Protein AF-A0A232F3A6-F1 (afdb_monomer)

Solvent-accessible surface area (backbone atoms only — not comparable to full-atom values): 22177 Å² total; per-residue (Å²): 132,55,74,47,57,54,52,50,54,43,48,76,71,68,50,68,78,70,52,96,60,70,58,71,58,58,74,66,44,90,71,91,77,82,94,50,97,62,51,67,62,42,48,53,55,38,51,56,50,44,48,75,73,66,41,70,63,74,51,68,70,40,98,50,91,89,53,63,39,36,52,60,56,49,38,66,71,64,56,79,49,89,56,54,54,55,54,53,51,54,50,37,53,55,48,24,70,73,66,77,45,82,72,70,53,80,87,37,70,70,51,49,43,74,79,37,96,65,70,74,61,76,81,55,70,89,70,69,74,70,68,82,73,76,80,63,98,69,80,79,73,84,76,82,82,79,55,79,73,38,44,84,72,62,22,55,75,62,75,88,74,85,78,54,58,76,40,50,31,63,87,56,61,84,47,73,71,56,75,77,50,55,69,71,62,47,52,60,48,10,37,66,71,48,58,72,64,48,52,50,52,29,45,29,48,51,39,23,65,76,53,41,89,49,95,84,51,74,78,50,72,58,24,48,44,27,35,51,49,44,51,45,54,53,48,45,56,49,39,73,74,43,76,81,49,60,68,62,53,51,53,47,47,52,51,54,52,51,44,53,54,49,53,54,49,36,47,73,77,40,50,70,61,38,53,53,48,29,64,72,56,37,43,50,89,77,78,83,72,95,67,93,79,79,91,43,70,68,61,49,43,52,52,53,50,49,52,52,51,50,54,53,50,49,53,51,51,52,52,51,48,54,52,50,58,61,48,45,40,60,49,27,48,53,48,26,55,51,48,52,51,51,33,52,50,30,50,73,72,72,43,84,61,86,60,56,71,66,61,37,50,52,29,45,52,53,28,54,65,70,73,116

InterPro domains:
  IPR000589 Small ribosomal subunit protein uS15 [PF00312] (209-283)
  IPR000589 Small ribosomal subunit protein uS15 [SM01387] (204-284)
  IPR009068 uS15/NS1, RNA-binding domain superfamily [SSF47060] (199-284)
  IPR036770 Ankyrin repeat-containing domain superfamily [G3DSA:1.25.40.20] (4-116)
  IPR052137 Universal small ribosomal subunit uS15 [PTHR46685] (118-359)

Nearest PDB structures (foldseek):
  8any-assembly1_AL  TM=9.590E-01  e=7.770E-08  Homo sapiens
  8csr-assembly1_L  TM=9.500E-01  e=1.757E-07  Homo sapiens
  6zsd-assembly1_AL  TM=9.502E-01  e=2.204E-07  Homo sapiens
  6zsc-assembly1_AL  TM=9.504E-01  e=2.525E-07  Homo sapiens
  3j9m-assembly1_AL  TM=9.552E-01  e=5.215E-07  Homo sapiens

Secondary structure (DSSP, 8-state):
--HHHHHHHHHHTT--TT-SSTHHHHHHSPPS----TTHHHHHHHHHHHHHHTT--TT-B--SSGGG--BHHHHHHHH-SSTTHHHHHHHHHHHHHHHHSS-SS-TTSHHHHHHT-TTSGGGTSTT----------S-PPPPPP---TTSHHHHTB--------TTSBPTTTTT-GGGGTS-HHHHHHTBGGGS-HHHHHHHHHHHHHHTT-SSTT--SSHHHHHHHHHHHHHHHHHHHHH-TT-HHHHHHHHHHHHHHHHHHHHHHHH-HHHHHHHHHHTTB--PPPPSS-----HHHHHHHHHHHHHHHHHHHHHHHHHHHHHHHHHHHHHHHHHHHHHHHHHHHHTTPPPSS-HHHHHHHHHHHHHTT-

Foldseek 3Di:
DQPLVVLVVCVVVPNDLAPPDCVLVVLLDDDPDDDDPCNLVSSLVSLLVSLVVPHQQQDFDDPDPVRGDTNLRSNVPVCPRVCSNVSVVVSQVVVCVVPVDRSDDCRDVVVVVVVDPPPVVPVCPVPPPPDPPPPDPDDDDDDDDDDCLDCVNLQAPDDDLVADQLQFFPVCNVPPVLVVDDPVSSNCRGNNVDDPVRVLVSQLVSLLVLQPPDPPPCDDLLSVLSNLSSVSVVLSVVCVVVVPPVVSVVVSSVSSVVSLVSLVVCCVVPVVSSVSSCVSSVGDRDHDDPDDDDDDPVVSVVVVVVVVVVVVVVVVVVVVVVVVLVCLLVVLVVVLVVLVVQQVVCVVVVHDGPRDPVNSVVSVVSSVVSVD

Structure (mmCIF, N/CA/C/O backbone):
data_AF-A0A232F3A6-F1
#
_entry.id   AF-A0A232F3A6-F1
#
loop_
_atom_site.group_PDB
_atom_site.id
_atom_site.type_symbol
_atom_site.label_atom_id
_atom_site.label_alt_id
_atom_site.label_comp_id
_atom_site.label_asym_id
_atom_site.label_entity_id
_atom_site.label_seq_id
_atom_site.pdbx_PDB_ins_code
_atom_site.Cartn_x
_atom_site.Cartn_y
_atom_site.Cartn_z
_atom_site.occupancy
_atom_site.B_iso_or_equiv
_atom_site.auth_seq_id
_atom_site.auth_comp_id
_atom_site.auth_asym_id
_atom_site.auth_atom_id
_atom_site.pdbx_PDB_model_num
ATOM 1 N N . MET A 1 1 ? 42.240 21.863 73.524 1.00 57.81 1 MET A N 1
ATOM 2 C CA . MET A 1 1 ? 40.795 22.172 73.599 1.00 57.81 1 MET A CA 1
ATOM 3 C C . MET A 1 1 ? 40.071 21.434 72.484 1.00 57.81 1 MET A C 1
ATOM 5 O O . MET A 1 1 ? 40.624 21.361 71.390 1.00 57.81 1 MET A O 1
ATOM 9 N N . SER A 1 2 ? 38.915 20.825 72.770 1.00 72.88 2 SER A N 1
ATOM 10 C CA . SER A 1 2 ? 38.113 20.120 71.756 1.00 72.88 2 SER A CA 1
ATOM 11 C C . SER A 1 2 ? 37.571 21.104 70.719 1.00 72.88 2 SER A C 1
ATOM 13 O O . SER A 1 2 ? 37.378 22.287 71.021 1.00 72.88 2 SER A O 1
ATOM 15 N N . LEU A 1 3 ? 37.312 20.626 69.498 1.00 72.12 3 LEU A N 1
ATOM 16 C CA . LEU A 1 3 ? 36.783 21.465 68.414 1.00 72.12 3 LEU A CA 1
ATOM 17 C C . LEU A 1 3 ? 35.476 22.149 68.852 1.00 72.12 3 LEU A C 1
ATOM 19 O O . LEU A 1 3 ? 35.278 23.343 68.640 1.00 72.12 3 LEU A O 1
ATOM 23 N N . LEU A 1 4 ? 34.626 21.393 69.552 1.00 79.00 4 LEU A N 1
ATOM 24 C CA . LEU A 1 4 ? 33.363 21.861 70.114 1.00 79.00 4 LEU A CA 1
ATOM 25 C C . LEU A 1 4 ? 33.542 22.963 71.165 1.00 79.00 4 LEU A C 1
ATOM 27 O O . LEU A 1 4 ? 32.781 23.930 71.163 1.00 79.00 4 LEU A O 1
ATOM 31 N N . GLY A 1 5 ? 34.537 22.834 72.048 1.00 78.94 5 GLY A N 1
ATOM 32 C CA . GLY A 1 5 ? 34.827 23.837 73.076 1.00 78.94 5 GLY A CA 1
ATOM 33 C C . GLY A 1 5 ? 35.227 25.180 72.467 1.00 78.94 5 GLY A C 1
ATOM 34 O O . GLY A 1 5 ? 34.688 26.216 72.852 1.00 78.94 5 GLY A O 1
ATOM 35 N N . ASN A 1 6 ? 36.086 25.151 71.445 1.00 78.75 6 ASN A N 1
ATOM 36 C CA . ASN A 1 6 ? 36.527 26.356 70.739 1.00 78.75 6 ASN A CA 1
ATOM 37 C C . ASN A 1 6 ? 35.364 27.055 70.022 1.00 78.75 6 ASN A C 1
ATOM 39 O O . ASN A 1 6 ? 35.214 28.269 70.127 1.00 78.75 6 ASN A O 1
ATOM 43 N N . VAL A 1 7 ? 34.516 26.295 69.322 1.00 76.56 7 VAL A N 1
ATOM 44 C CA . VAL A 1 7 ? 33.362 26.857 68.601 1.00 76.56 7 VAL A CA 1
ATOM 45 C C . VAL A 1 7 ? 32.350 27.471 69.572 1.00 76.56 7 VAL A C 1
ATOM 47 O O . VAL A 1 7 ? 31.875 28.578 69.334 1.00 76.56 7 VAL A O 1
ATOM 50 N N . ARG A 1 8 ? 32.077 26.819 70.711 1.00 82.44 8 ARG A N 1
ATOM 51 C CA . ARG A 1 8 ? 31.219 27.387 71.768 1.00 82.44 8 ARG A CA 1
ATOM 52 C C . ARG A 1 8 ? 31.770 28.696 72.317 1.00 82.44 8 ARG A C 1
ATOM 54 O O . ARG A 1 8 ? 31.016 29.651 72.472 1.00 82.44 8 ARG A O 1
ATOM 61 N N . GLN A 1 9 ? 33.073 28.746 72.582 1.00 81.25 9 GLN A N 1
ATOM 62 C CA . GLN A 1 9 ? 33.717 29.948 73.095 1.00 81.25 9 GLN A CA 1
ATOM 63 C C . GLN A 1 9 ? 33.650 31.103 72.085 1.00 81.25 9 GLN A C 1
ATOM 65 O O . GLN A 1 9 ? 33.376 32.237 72.472 1.00 81.25 9 GLN A O 1
ATOM 70 N N . LEU A 1 10 ? 33.837 30.822 70.792 1.00 78.81 10 LEU A N 1
ATOM 71 C CA . LEU A 1 10 ? 33.712 31.823 69.728 1.00 78.81 10 LEU A CA 1
ATOM 72 C C . LEU A 1 10 ? 32.285 32.376 69.632 1.00 78.81 10 LEU A C 1
ATOM 74 O O . LEU A 1 10 ? 32.108 33.591 69.610 1.00 78.81 10 LEU A O 1
ATOM 78 N N . ILE A 1 11 ? 31.273 31.506 69.666 1.00 79.75 11 ILE A N 1
ATOM 79 C CA . ILE A 1 11 ? 29.864 31.927 69.634 1.00 79.75 11 ILE A CA 1
ATOM 80 C C . ILE A 1 11 ? 29.511 32.738 70.888 1.00 79.75 11 ILE A C 1
ATOM 82 O O . ILE A 1 11 ? 28.893 33.790 70.776 1.00 79.75 11 ILE A O 1
ATOM 86 N N . SER A 1 12 ? 29.978 32.329 72.076 1.00 81.81 12 SER A N 1
ATOM 87 C CA . SER A 1 12 ? 29.756 33.101 73.313 1.00 81.81 12 SER A CA 1
ATOM 88 C C . SER A 1 12 ? 30.409 34.485 73.303 1.00 81.81 12 SER A C 1
ATOM 90 O O . SER A 1 12 ? 29.976 35.373 74.029 1.00 81.81 12 SER A O 1
ATOM 92 N N . ARG A 1 13 ? 31.439 34.681 72.470 1.00 81.06 13 ARG A N 1
ATOM 93 C CA . ARG A 1 13 ? 32.108 35.971 72.258 1.00 81.06 13 ARG A CA 1
ATOM 94 C C . ARG A 1 13 ? 31.474 36.794 71.129 1.00 81.06 13 ARG A C 1
ATOM 96 O O . ARG A 1 13 ? 32.038 37.814 70.752 1.00 81.06 13 ARG A O 1
ATOM 103 N N . GLY A 1 14 ? 30.321 36.369 70.605 1.00 75.38 14 GLY A N 1
ATOM 104 C CA . GLY A 1 14 ? 29.562 37.094 69.585 1.00 75.38 14 GLY A CA 1
ATOM 105 C C . GLY A 1 14 ? 30.032 36.853 68.150 1.00 75.38 14 GLY A C 1
ATOM 106 O O . GLY A 1 14 ? 29.799 37.699 67.292 1.00 75.38 14 GLY A O 1
ATOM 107 N N . ALA A 1 15 ? 30.714 35.736 67.867 1.00 74.69 15 ALA A N 1
ATOM 108 C CA . ALA A 1 15 ? 31.085 35.401 66.495 1.00 74.69 15 ALA A CA 1
ATOM 109 C C . ALA A 1 15 ? 29.838 35.143 65.631 1.00 74.69 15 ALA A C 1
ATOM 111 O O . ALA A 1 15 ? 28.993 34.320 65.987 1.00 74.69 15 ALA A O 1
ATOM 112 N N . ASP A 1 16 ? 29.763 35.810 64.479 1.00 71.75 16 ASP A N 1
ATOM 113 C CA . ASP A 1 16 ? 28.711 35.582 63.491 1.00 71.75 16 ASP A CA 1
ATOM 114 C C . ASP A 1 16 ? 28.879 34.202 62.832 1.00 71.75 16 ASP A C 1
ATOM 116 O O . ASP A 1 16 ? 29.916 33.882 62.241 1.00 71.75 16 ASP A O 1
ATOM 120 N N . VAL A 1 17 ? 27.838 33.378 62.957 1.00 69.00 17 VAL A N 1
ATOM 121 C CA . VAL A 1 17 ? 27.773 31.998 62.457 1.00 69.00 17 VAL A CA 1
ATOM 122 C C . VAL A 1 17 ? 27.670 31.962 60.927 1.00 69.00 17 VAL A C 1
ATOM 124 O O . VAL A 1 17 ? 28.100 30.987 60.310 1.00 69.00 17 VAL A O 1
ATOM 127 N N . ASN A 1 18 ? 27.161 33.041 60.321 1.00 68.69 18 ASN A N 1
ATOM 128 C CA . ASN A 1 18 ? 26.920 33.176 58.884 1.00 68.69 18 ASN A CA 1
ATOM 129 C C . ASN A 1 18 ? 27.893 34.131 58.191 1.00 68.69 18 ASN A C 1
ATOM 131 O O . ASN A 1 18 ? 27.703 34.454 57.015 1.00 68.69 18 ASN A O 1
ATOM 135 N N . ALA A 1 19 ? 28.959 34.555 58.878 1.00 65.44 19 ALA A N 1
ATOM 136 C CA . ALA A 1 19 ? 30.032 35.299 58.240 1.00 65.44 19 ALA A CA 1
ATOM 137 C C . ALA A 1 19 ? 30.469 34.557 56.966 1.00 65.44 19 ALA A C 1
ATOM 139 O O . ALA A 1 19 ? 30.642 33.336 56.992 1.00 65.44 19 ALA A O 1
ATOM 140 N N . ASN A 1 20 ? 30.699 35.289 55.866 1.00 56.34 20 ASN A N 1
ATOM 141 C CA . ASN A 1 20 ? 31.054 34.776 54.523 1.00 56.34 20 ASN A CA 1
ATOM 142 C C . ASN A 1 20 ? 32.409 34.015 54.469 1.00 56.34 20 ASN A C 1
ATOM 144 O O . ASN A 1 20 ? 33.041 33.806 53.432 1.00 56.34 20 ASN A O 1
ATOM 148 N N . CYS A 1 21 ? 32.904 33.629 55.636 1.00 48.66 21 CYS A N 1
ATOM 149 C CA . CYS A 1 21 ? 34.056 32.810 55.867 1.00 48.66 21 CYS A CA 1
ATOM 150 C C . CYS A 1 21 ? 33.749 31.359 55.497 1.00 48.66 21 CYS A C 1
ATOM 152 O O . CYS A 1 21 ? 32.719 30.776 55.814 1.00 48.66 21 CYS A O 1
ATOM 154 N N . LYS A 1 22 ? 34.730 30.732 54.860 1.00 54.50 22 LYS A N 1
ATOM 155 C CA . LYS A 1 22 ? 34.728 29.355 54.348 1.00 54.50 22 LYS A CA 1
ATOM 156 C C . LYS A 1 22 ? 34.649 28.277 55.461 1.00 54.50 22 LYS A C 1
ATOM 158 O O . LYS A 1 22 ? 35.133 27.166 55.261 1.00 54.50 22 LYS A O 1
ATOM 163 N N . CYS A 1 23 ? 34.136 28.590 56.654 1.00 54.59 23 CYS A N 1
ATOM 164 C CA . CYS A 1 23 ? 34.235 27.786 57.876 1.00 54.59 23 CYS A CA 1
ATOM 165 C C . CYS A 1 23 ? 33.295 26.570 57.888 1.00 54.59 23 CYS A C 1
ATOM 167 O O . CYS A 1 23 ? 33.785 25.464 58.110 1.00 54.59 23 CYS A O 1
ATOM 169 N N . ILE A 1 24 ? 32.004 26.720 57.559 1.00 58.97 24 ILE A N 1
ATOM 170 C CA . ILE A 1 24 ? 31.078 25.570 57.440 1.00 58.97 24 ILE A CA 1
ATOM 171 C C . ILE A 1 24 ? 31.535 24.639 56.310 1.00 58.97 24 ILE A C 1
ATOM 173 O O . ILE A 1 24 ? 31.597 23.422 56.481 1.00 58.97 24 ILE A O 1
ATOM 177 N N . ARG A 1 25 ? 32.001 25.215 55.193 1.00 61.09 25 ARG A N 1
ATOM 178 C CA . ARG A 1 25 ? 32.623 24.461 54.096 1.00 61.09 25 ARG A CA 1
ATOM 179 C C . ARG A 1 25 ? 33.800 23.608 54.585 1.00 61.09 25 ARG A C 1
ATOM 181 O O . ARG A 1 25 ? 33.868 22.435 54.249 1.00 61.09 25 ARG A O 1
ATOM 188 N N . LYS A 1 26 ? 34.714 24.150 55.400 1.00 61.88 26 LYS A N 1
ATOM 189 C CA . LYS A 1 26 ? 35.861 23.390 55.943 1.00 61.88 26 LYS A CA 1
ATOM 190 C C . LYS A 1 26 ? 35.456 22.240 56.877 1.00 61.88 26 LYS A C 1
ATOM 192 O O . LYS A 1 26 ? 36.218 21.285 57.000 1.00 61.88 26 LYS A O 1
ATOM 197 N N . LEU A 1 27 ? 34.291 22.319 57.525 1.00 61.16 27 LEU A N 1
ATOM 198 C CA . LEU A 1 27 ? 33.766 21.245 58.380 1.00 61.16 27 LEU A CA 1
ATOM 199 C C . LEU A 1 27 ? 33.175 20.083 57.567 1.00 61.16 27 LEU A C 1
ATOM 201 O O . LEU A 1 27 ? 33.233 18.942 58.026 1.00 61.16 27 LEU A O 1
ATOM 205 N N . VAL A 1 28 ? 32.659 20.369 56.366 1.00 57.84 28 VAL A N 1
ATOM 206 C CA . VAL A 1 28 ? 32.078 19.379 55.439 1.00 57.84 28 VAL A CA 1
ATOM 207 C C . VAL A 1 28 ? 33.120 18.824 54.456 1.00 57.84 28 VAL A C 1
ATOM 209 O O . VAL A 1 28 ? 33.010 17.679 54.036 1.00 57.84 28 VAL A O 1
ATOM 212 N N . MET A 1 29 ? 34.166 19.584 54.117 1.00 55.59 29 MET A N 1
ATOM 213 C CA . MET A 1 29 ? 35.253 19.118 53.245 1.00 55.59 29 MET A CA 1
ATOM 214 C C . MET A 1 29 ? 36.228 18.179 53.988 1.00 55.59 29 MET A C 1
ATOM 216 O O . MET A 1 29 ? 36.497 18.382 55.183 1.00 55.59 29 MET A O 1
ATOM 220 N N . PRO A 1 30 ? 36.819 17.189 53.291 1.00 51.75 30 PRO A N 1
ATOM 221 C CA . PRO A 1 30 ? 37.905 16.392 53.849 1.00 51.75 30 PRO A CA 1
ATOM 222 C C . PRO A 1 30 ? 39.132 17.292 54.061 1.00 51.75 30 PRO A C 1
ATOM 224 O O . PRO A 1 30 ? 39.609 17.936 53.129 1.00 51.75 30 PRO A O 1
ATOM 227 N N . PHE A 1 31 ? 39.632 17.367 55.295 1.00 50.53 31 PHE A N 1
ATOM 228 C CA . PHE A 1 31 ? 40.965 17.913 55.561 1.00 50.53 31 PHE A CA 1
ATOM 229 C C . PHE A 1 31 ? 41.964 16.759 55.529 1.00 50.53 31 PHE A C 1
ATOM 231 O O . PHE A 1 31 ? 41.654 15.674 56.019 1.00 50.53 31 PHE A O 1
ATOM 238 N N . SER A 1 32 ? 43.156 16.986 54.979 1.00 45.09 32 SER A N 1
ATOM 239 C CA . SER A 1 32 ? 44.253 16.023 55.067 1.00 45.09 32 SER A CA 1
ATOM 240 C C . SER A 1 32 ? 44.630 15.801 56.537 1.00 45.09 32 SER A C 1
ATOM 242 O O . SER A 1 32 ? 45.185 16.694 57.172 1.00 45.09 32 SER A O 1
ATOM 244 N N . ALA A 1 33 ? 44.249 14.625 57.035 1.00 46.19 33 ALA A N 1
ATOM 245 C CA . ALA A 1 33 ? 44.780 13.853 58.157 1.00 46.19 33 ALA A CA 1
ATOM 246 C C . ALA A 1 33 ? 45.283 14.601 59.409 1.00 46.19 33 ALA A C 1
ATOM 248 O O . ALA A 1 33 ? 46.394 15.117 59.424 1.00 46.19 33 ALA A O 1
ATOM 249 N N . ILE A 1 34 ? 44.522 14.483 60.506 1.00 45.62 34 ILE A N 1
ATOM 250 C CA . ILE A 1 34 ? 45.034 13.967 61.791 1.00 45.62 34 ILE A CA 1
ATOM 251 C C . ILE A 1 34 ? 43.902 13.108 62.370 1.00 45.62 34 ILE A C 1
ATOM 253 O O . ILE A 1 34 ? 42.925 13.649 62.894 1.00 45.62 34 ILE A O 1
ATOM 257 N N . ASP A 1 35 ? 43.998 11.787 62.223 1.00 51.44 35 ASP A N 1
ATOM 258 C CA . ASP A 1 35 ? 43.034 10.844 62.793 1.00 51.44 35 ASP A CA 1
ATOM 259 C C . ASP A 1 35 ? 43.088 10.924 64.323 1.00 51.44 35 ASP A C 1
ATOM 261 O O . ASP A 1 35 ? 44.045 10.501 64.969 1.00 51.44 35 ASP A O 1
ATOM 265 N N . ARG A 1 36 ? 42.058 11.537 64.910 1.00 57.81 36 ARG A N 1
ATOM 266 C CA . ARG A 1 36 ? 41.698 11.349 66.317 1.00 57.81 36 ARG A CA 1
ATOM 267 C C . ARG A 1 36 ? 40.422 10.522 66.344 1.00 57.81 36 ARG A C 1
ATOM 269 O O . ARG A 1 36 ? 39.458 10.894 65.676 1.00 57.81 36 ARG A O 1
ATOM 276 N N . ASP A 1 37 ? 40.378 9.482 67.169 1.00 56.91 37 ASP A N 1
ATOM 277 C CA . ASP A 1 37 ? 39.270 8.512 67.188 1.00 56.91 37 ASP A CA 1
ATOM 278 C C . ASP A 1 37 ? 37.888 9.142 67.472 1.00 56.91 37 ASP A C 1
ATOM 280 O O . ASP A 1 37 ? 36.873 8.665 66.978 1.00 56.91 37 ASP A O 1
ATOM 284 N N . ASN A 1 38 ? 37.837 10.298 68.151 1.00 63.56 38 ASN A N 1
ATOM 285 C CA . ASN A 1 38 ? 36.595 11.034 68.459 1.00 63.56 38 ASN A CA 1
ATOM 286 C C . ASN A 1 38 ? 36.271 12.199 67.499 1.00 63.56 38 ASN A C 1
ATOM 288 O O . ASN A 1 38 ? 35.364 12.998 67.750 1.00 63.56 38 ASN A O 1
ATOM 292 N N . TYR A 1 39 ? 37.016 12.352 66.403 1.00 68.69 39 TYR A N 1
ATOM 293 C CA . TYR A 1 39 ? 36.931 13.537 65.542 1.00 68.69 39 TYR A CA 1
ATOM 294 C C . TYR A 1 39 ? 35.617 13.634 64.751 1.00 68.69 39 TYR A C 1
ATOM 296 O O . TYR A 1 39 ? 35.083 14.732 64.565 1.00 68.69 39 TYR A O 1
ATOM 304 N N . LYS A 1 40 ? 35.068 12.492 64.316 1.00 67.75 40 LYS A N 1
ATOM 305 C CA . LYS A 1 40 ? 33.789 12.424 63.585 1.00 67.75 40 LYS A CA 1
ATOM 306 C C . LYS A 1 40 ? 32.627 12.895 64.465 1.00 67.75 40 LYS A C 1
ATOM 308 O O . LYS A 1 40 ? 31.875 13.785 64.068 1.00 67.75 40 LYS A O 1
ATOM 313 N N . ASP A 1 41 ? 32.557 12.389 65.692 1.00 72.81 41 ASP A N 1
ATOM 314 C CA . ASP A 1 41 ? 31.508 12.736 66.654 1.00 72.81 41 ASP A CA 1
ATOM 315 C C . ASP A 1 41 ? 31.592 14.193 67.112 1.00 72.81 41 ASP A C 1
ATOM 317 O O . ASP A 1 41 ? 30.568 14.863 67.269 1.00 72.81 41 ASP A O 1
ATOM 321 N N . GLU A 1 42 ? 32.805 14.726 67.299 1.00 73.50 42 GLU A N 1
ATOM 322 C CA . GLU A 1 42 ? 32.992 16.148 67.598 1.00 73.50 42 GLU A CA 1
ATOM 323 C C . GLU A 1 42 ? 32.505 17.042 66.451 1.00 73.50 42 GLU A C 1
ATOM 325 O O . GLU A 1 42 ? 31.845 18.049 66.712 1.00 73.50 42 GLU A O 1
ATOM 330 N N . ARG A 1 43 ? 32.756 16.672 65.186 1.00 74.94 43 ARG A N 1
ATOM 331 C CA . ARG A 1 43 ? 32.250 17.418 64.023 1.00 74.94 43 ARG A CA 1
ATOM 332 C C . ARG A 1 43 ? 30.730 17.364 63.916 1.00 74.94 43 ARG A C 1
ATOM 334 O O . ARG A 1 43 ? 30.131 18.406 63.671 1.00 74.94 43 ARG A O 1
ATOM 341 N N . ILE A 1 44 ? 30.104 16.210 64.160 1.00 76.31 44 ILE A N 1
ATOM 342 C CA . ILE A 1 44 ? 28.635 16.078 64.190 1.00 76.31 44 ILE A CA 1
ATOM 343 C C . ILE A 1 44 ? 28.039 16.971 65.287 1.00 76.31 44 ILE A C 1
ATOM 345 O O . ILE A 1 44 ? 27.076 17.702 65.047 1.00 76.31 44 ILE A O 1
ATOM 349 N N . LYS A 1 45 ? 28.642 16.981 66.484 1.00 80.31 45 LYS A N 1
ATOM 350 C CA . LYS A 1 45 ? 28.219 17.852 67.595 1.00 80.31 45 LYS A CA 1
ATOM 351 C C . LYS A 1 45 ? 28.391 19.336 67.264 1.00 80.31 45 LYS A C 1
ATOM 353 O O . LYS A 1 45 ? 27.521 20.132 67.611 1.00 80.31 45 LYS A O 1
ATOM 358 N N . VAL A 1 46 ? 29.479 19.712 66.589 1.00 76.25 46 VAL A N 1
ATOM 359 C CA . VAL A 1 46 ? 29.711 21.087 66.117 1.00 76.25 46 VAL A CA 1
ATOM 360 C C . VAL A 1 46 ? 28.701 21.480 65.040 1.00 76.25 46 VAL A C 1
ATOM 362 O O . VAL A 1 46 ? 28.121 22.554 65.141 1.00 76.25 46 VAL A O 1
ATOM 365 N N . LEU A 1 47 ? 28.430 20.610 64.063 1.00 76.56 47 LEU A N 1
ATOM 366 C CA . LEU A 1 47 ? 27.418 20.818 63.021 1.00 76.56 47 LEU A CA 1
ATOM 367 C C . LEU A 1 47 ? 26.031 21.051 63.627 1.00 76.56 47 LEU A C 1
ATOM 369 O O . LEU A 1 47 ? 25.402 22.060 63.326 1.00 76.56 47 LEU A O 1
ATOM 373 N N . ARG A 1 48 ? 25.592 20.187 64.553 1.00 80.88 48 ARG A N 1
ATOM 374 C CA . ARG A 1 48 ? 24.320 20.363 65.276 1.00 80.88 48 ARG A CA 1
ATOM 375 C C . ARG A 1 48 ? 24.266 21.685 66.040 1.00 80.88 48 ARG A C 1
ATOM 377 O O . ARG A 1 48 ? 23.218 22.321 66.091 1.00 80.88 48 ARG A O 1
ATOM 384 N N . LEU A 1 49 ? 25.379 22.097 66.645 1.00 81.19 49 LEU A N 1
ATOM 385 C CA . LEU A 1 49 ? 25.453 23.348 67.394 1.00 81.19 49 LEU A CA 1
ATOM 386 C C . LEU A 1 49 ? 25.359 24.572 66.474 1.00 81.19 49 LEU A C 1
ATOM 388 O O . LEU A 1 49 ? 24.592 25.479 66.770 1.00 81.19 49 LEU A O 1
ATOM 392 N N . LEU A 1 50 ? 26.083 24.577 65.353 1.00 77.00 50 LEU A N 1
ATOM 393 C CA . LEU A 1 50 ? 26.035 25.660 64.366 1.00 77.00 50 LEU A CA 1
ATOM 394 C C . LEU A 1 50 ? 24.639 25.794 63.748 1.00 77.00 50 LEU A C 1
ATOM 396 O O . LEU A 1 50 ? 24.118 26.901 63.660 1.00 77.00 50 LEU A O 1
ATOM 400 N N . LEU A 1 51 ? 24.011 24.669 63.399 1.00 77.56 51 LEU A N 1
ATOM 401 C CA . LEU A 1 51 ? 22.639 24.631 62.891 1.00 77.56 51 LEU A CA 1
ATOM 402 C C . LEU A 1 51 ? 21.639 25.195 63.911 1.00 77.56 51 LEU A C 1
ATOM 404 O O . LEU A 1 51 ? 20.880 26.103 63.590 1.00 77.56 51 LEU A O 1
ATOM 408 N N . ARG A 1 52 ? 21.715 24.776 65.183 1.00 78.25 52 ARG A N 1
ATOM 409 C CA . ARG A 1 52 ? 20.887 25.350 66.265 1.00 78.25 52 ARG A CA 1
ATOM 410 C C . ARG A 1 52 ? 21.076 26.856 66.449 1.00 78.25 52 ARG A C 1
ATOM 412 O O . ARG A 1 52 ? 20.133 27.528 66.853 1.00 78.25 52 ARG A O 1
ATOM 419 N N . CYS A 1 53 ? 22.270 27.374 66.179 1.00 74.88 53 CYS A N 1
ATOM 420 C CA . CYS A 1 53 ? 22.567 28.803 66.240 1.00 74.88 53 CYS A CA 1
ATOM 421 C C . CYS A 1 53 ? 22.156 29.574 64.968 1.00 74.88 53 CYS A C 1
ATOM 423 O O . CYS A 1 53 ? 22.415 30.771 64.901 1.00 74.88 53 CYS A O 1
ATOM 425 N N . GLY A 1 54 ? 21.505 28.929 63.991 1.00 72.44 54 GLY A N 1
ATOM 426 C CA . GLY A 1 54 ? 20.956 29.585 62.799 1.00 72.44 54 GLY A CA 1
ATOM 427 C C . GLY A 1 54 ? 21.908 29.646 61.603 1.00 72.44 54 GLY A C 1
ATOM 428 O O . GLY A 1 54 ? 21.844 30.596 60.824 1.00 72.44 54 GLY A O 1
ATOM 429 N N . ALA A 1 55 ? 22.807 28.668 61.461 1.00 72.88 55 ALA A N 1
ATOM 430 C CA . ALA A 1 55 ? 23.672 28.562 60.289 1.00 72.88 55 ALA A CA 1
ATOM 431 C C . ALA A 1 55 ? 22.867 28.354 58.989 1.00 72.88 55 ALA A C 1
ATOM 433 O O . ALA A 1 55 ? 22.041 27.443 58.911 1.00 72.88 55 ALA A O 1
ATOM 434 N N . ASP A 1 56 ? 23.146 29.151 57.956 1.00 71.69 56 ASP A N 1
ATOM 435 C CA . ASP A 1 56 ? 22.466 29.067 56.661 1.00 71.69 56 ASP A CA 1
ATOM 436 C C . ASP A 1 56 ? 22.973 27.876 55.826 1.00 71.69 56 ASP A C 1
ATOM 438 O O . ASP A 1 56 ? 24.133 27.811 55.404 1.00 71.69 56 ASP A O 1
ATOM 442 N N . VAL A 1 57 ? 22.074 26.919 55.579 1.00 70.44 57 VAL A N 1
ATOM 443 C CA . VAL A 1 57 ? 22.337 25.680 54.826 1.00 70.44 57 VAL A CA 1
ATOM 444 C C . VAL A 1 57 ? 22.307 25.917 53.306 1.00 70.44 57 VAL A C 1
ATOM 446 O O . VAL A 1 57 ? 22.846 25.109 52.544 1.00 70.44 57 VAL A O 1
ATOM 449 N N . ASN A 1 58 ? 21.732 27.040 52.857 1.00 71.38 58 ASN A N 1
ATOM 450 C CA . ASN A 1 58 ? 21.601 27.405 51.443 1.00 71.38 58 ASN A CA 1
ATOM 451 C C . ASN A 1 58 ? 22.814 28.175 50.902 1.00 71.38 58 ASN A C 1
ATOM 453 O O . ASN A 1 58 ? 22.883 28.461 49.703 1.00 71.38 58 ASN A O 1
ATOM 457 N N . ASN A 1 59 ? 23.791 28.485 51.757 1.00 72.00 59 ASN A N 1
ATOM 458 C CA . ASN A 1 59 ? 24.967 29.239 51.353 1.00 72.00 59 ASN A CA 1
ATOM 459 C C . ASN A 1 59 ? 25.780 28.484 50.276 1.00 72.00 59 ASN A C 1
ATOM 461 O O . ASN A 1 59 ? 26.016 27.273 50.359 1.00 72.00 59 ASN A O 1
ATOM 465 N N . ILE A 1 60 ? 26.195 29.207 49.235 1.00 66.19 60 ILE A N 1
ATOM 466 C CA . ILE A 1 60 ? 26.800 28.643 48.023 1.00 66.19 60 ILE A CA 1
ATOM 467 C C . ILE A 1 60 ? 28.317 28.609 48.181 1.00 66.19 60 ILE A C 1
ATOM 469 O O . ILE A 1 60 ? 28.969 29.634 48.366 1.00 66.19 60 ILE A O 1
ATOM 473 N N . ALA A 1 61 ? 28.909 27.427 48.030 1.00 59.34 61 ALA A N 1
ATOM 474 C CA . ALA A 1 61 ? 30.328 27.200 48.275 1.00 59.34 61 ALA A CA 1
ATOM 475 C C . ALA A 1 61 ? 31.126 26.964 46.974 1.00 59.34 61 ALA A C 1
ATOM 477 O O . ALA A 1 61 ? 31.811 25.952 46.847 1.00 59.34 61 ALA A O 1
ATOM 478 N N . GLY A 1 62 ? 31.086 27.905 46.022 1.00 55.88 62 GLY A N 1
ATOM 479 C CA . GLY A 1 62 ? 31.866 27.855 44.769 1.00 55.88 62 GLY A CA 1
ATOM 480 C C . GLY A 1 62 ? 32.927 28.960 44.681 1.00 55.88 62 GLY A C 1
ATOM 481 O O . GLY A 1 62 ? 32.689 30.071 45.142 1.00 55.88 62 GLY A O 1
ATOM 482 N N . MET A 1 63 ? 34.108 28.674 44.115 1.00 49.47 63 MET A N 1
ATOM 483 C CA . MET A 1 63 ? 35.092 29.718 43.742 1.00 49.47 63 MET A CA 1
ATOM 484 C C . MET A 1 63 ? 34.919 30.190 42.288 1.00 49.47 63 MET A C 1
ATOM 486 O O . MET A 1 63 ? 35.286 31.314 41.967 1.00 49.47 63 MET A O 1
ATOM 490 N N . THR A 1 64 ? 34.329 29.355 41.432 1.00 50.53 64 THR A N 1
ATOM 491 C CA . THR A 1 64 ? 34.075 29.584 40.001 1.00 50.53 64 THR A CA 1
ATOM 492 C C . THR A 1 64 ? 32.573 29.466 39.711 1.00 50.53 64 THR A C 1
ATOM 494 O O . THR A 1 64 ? 31.825 28.881 40.497 1.00 50.53 64 THR A O 1
ATOM 497 N N . LEU A 1 65 ? 32.106 30.063 38.606 1.00 51.31 65 LEU A N 1
ATOM 498 C CA . LEU A 1 65 ? 30.682 30.101 38.229 1.00 51.31 65 LEU A CA 1
ATOM 499 C C . LEU A 1 65 ? 30.062 28.705 38.036 1.00 51.31 65 LEU A C 1
ATOM 501 O O . LEU A 1 65 ? 28.890 28.540 38.371 1.00 51.31 65 LEU A O 1
ATOM 505 N N . ASP A 1 66 ? 30.861 27.719 37.621 1.00 50.41 66 ASP A N 1
ATOM 506 C CA . ASP A 1 66 ? 30.404 26.360 37.297 1.00 50.41 66 ASP A CA 1
ATOM 507 C C . ASP A 1 66 ? 30.442 25.378 38.492 1.00 50.41 66 ASP A C 1
ATOM 509 O O . ASP A 1 66 ? 29.808 24.327 38.442 1.00 50.41 66 ASP A O 1
ATOM 513 N N . ASP A 1 67 ? 31.095 25.739 39.609 1.00 58.56 67 ASP A N 1
ATOM 514 C CA . ASP A 1 67 ? 31.222 24.905 40.827 1.00 58.56 67 ASP A CA 1
ATOM 515 C C . ASP A 1 67 ? 30.376 25.413 42.011 1.00 58.56 67 ASP A C 1
ATOM 517 O O . ASP A 1 67 ? 30.664 25.158 43.187 1.00 58.56 67 ASP A O 1
ATOM 521 N N . LYS A 1 68 ? 29.314 26.170 41.730 1.00 64.81 68 LYS A N 1
ATOM 522 C CA . LYS A 1 68 ? 28.386 26.674 42.751 1.00 64.81 68 LYS A CA 1
ATOM 523 C C . LYS A 1 68 ? 27.475 25.554 43.262 1.00 64.81 68 LYS A C 1
ATOM 525 O O . LYS A 1 68 ? 26.359 25.396 42.784 1.00 64.81 68 LYS A O 1
ATOM 530 N N . LYS A 1 69 ? 27.952 24.802 44.255 1.00 68.62 69 LYS A N 1
ATOM 531 C CA . LYS A 1 69 ? 27.178 23.771 44.968 1.00 68.62 69 LYS A CA 1
ATOM 532 C C . LYS A 1 69 ? 26.711 24.274 46.329 1.00 68.62 69 LYS A C 1
A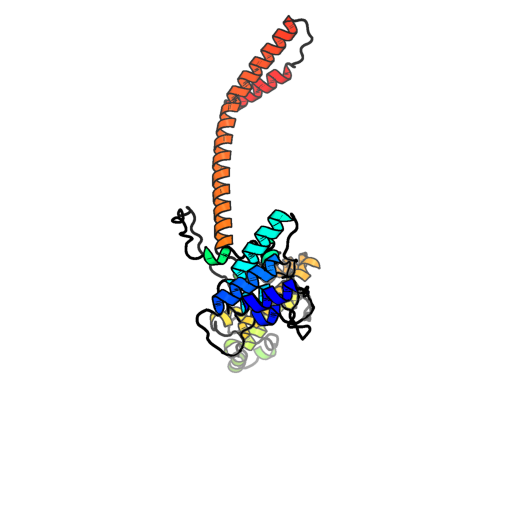TOM 534 O O . LYS A 1 69 ? 27.429 25.042 46.983 1.00 68.62 69 LYS A O 1
ATOM 539 N N . THR A 1 70 ? 25.528 23.839 46.759 1.00 71.06 70 THR A N 1
ATOM 540 C CA . THR A 1 70 ? 25.060 24.107 48.129 1.00 71.06 70 THR A CA 1
ATOM 541 C C . THR A 1 70 ? 25.807 23.230 49.132 1.00 71.06 70 THR A C 1
ATOM 543 O O . THR A 1 70 ? 26.409 22.209 48.783 1.00 71.06 70 THR A O 1
ATOM 546 N N . ILE A 1 71 ? 25.779 23.616 50.408 1.00 69.25 71 ILE A N 1
ATOM 547 C CA . ILE A 1 71 ? 26.397 22.831 51.485 1.00 69.25 71 ILE A CA 1
ATOM 548 C C . ILE A 1 71 ? 25.781 21.422 51.557 1.00 69.25 71 ILE A C 1
ATOM 550 O O . ILE A 1 71 ? 26.508 20.446 51.755 1.00 69.25 71 ILE A O 1
ATOM 554 N N . LEU A 1 72 ? 24.469 21.302 51.316 1.00 71.94 72 LEU A N 1
ATOM 555 C CA . LEU A 1 72 ? 23.763 20.020 51.273 1.00 71.94 72 LEU A CA 1
ATOM 556 C C . LEU A 1 72 ? 24.227 19.138 50.102 1.00 71.94 72 LEU A C 1
ATOM 558 O O . LEU A 1 72 ? 24.468 17.946 50.281 1.00 71.94 72 LEU A O 1
ATOM 562 N N . GLU A 1 73 ? 24.406 19.712 48.911 1.00 69.25 73 GLU A N 1
ATOM 563 C CA . GLU A 1 73 ? 24.922 18.977 47.749 1.00 69.25 73 GLU A CA 1
ATOM 564 C C . GLU A 1 73 ? 26.353 18.479 47.972 1.00 69.25 73 GLU A C 1
ATOM 566 O O . GLU A 1 73 ? 26.680 17.347 47.613 1.00 69.25 73 GLU A O 1
ATOM 571 N N . LEU A 1 74 ? 27.203 19.292 48.606 1.00 69.00 74 LEU A N 1
ATOM 572 C CA . LEU A 1 74 ? 28.553 18.874 48.987 1.00 69.00 74 LEU A CA 1
ATOM 573 C C . LEU A 1 74 ? 28.526 17.726 50.007 1.00 69.00 74 LEU A C 1
ATOM 575 O O . LEU A 1 74 ? 29.321 16.794 49.877 1.00 69.00 74 LEU A O 1
ATOM 579 N N . ALA A 1 75 ? 27.602 17.757 50.973 1.00 68.19 75 ALA A N 1
ATOM 580 C CA . ALA A 1 75 ? 27.440 16.690 51.961 1.00 68.19 75 ALA A CA 1
ATOM 581 C C . ALA A 1 75 ? 27.010 15.355 51.323 1.00 68.19 75 ALA A C 1
ATOM 583 O O . ALA A 1 75 ? 27.526 14.306 51.707 1.00 68.19 75 ALA A O 1
ATOM 584 N N . ILE A 1 76 ? 26.126 15.390 50.317 1.00 68.56 76 ILE A N 1
ATOM 585 C CA . ILE A 1 76 ? 25.683 14.194 49.578 1.00 68.56 76 ILE A CA 1
ATOM 586 C C . ILE A 1 76 ? 26.810 13.638 48.694 1.00 68.56 76 ILE A C 1
ATOM 588 O O . ILE A 1 76 ? 27.041 12.429 48.662 1.00 68.56 76 ILE A O 1
ATOM 592 N N . LEU A 1 77 ? 27.516 14.507 47.961 1.00 63.75 77 LEU A N 1
ATOM 593 C CA . LEU A 1 77 ? 28.495 14.083 46.956 1.00 63.75 77 LEU A CA 1
ATOM 594 C C . LEU A 1 77 ? 29.797 13.554 47.556 1.00 63.75 77 LEU A C 1
ATOM 596 O O . LEU A 1 77 ? 30.367 12.602 47.028 1.00 63.75 77 LEU A O 1
ATOM 600 N N . LEU A 1 78 ? 30.294 14.178 48.624 1.00 59.31 78 LEU A N 1
ATOM 601 C CA . LEU A 1 78 ? 31.637 13.889 49.131 1.00 59.31 78 LEU A CA 1
ATOM 602 C C . LEU A 1 78 ? 31.672 12.713 50.128 1.00 59.31 78 LEU A C 1
ATOM 604 O O . LEU A 1 78 ? 32.764 12.293 50.499 1.00 59.31 78 LEU A O 1
ATOM 608 N N . ARG A 1 79 ? 30.504 12.208 50.575 1.00 58.03 79 ARG A N 1
ATOM 609 C CA . ARG A 1 79 ? 30.306 11.156 51.604 1.00 58.03 79 ARG A CA 1
ATOM 610 C C . ARG A 1 79 ? 31.297 11.131 52.800 1.00 58.03 79 ARG A C 1
ATOM 612 O O . ARG A 1 79 ? 31.636 10.043 53.255 1.00 58.03 79 ARG A O 1
ATOM 619 N N . PRO A 1 80 ? 31.816 12.243 53.361 1.00 55.28 80 PRO A N 1
ATOM 620 C CA . PRO A 1 80 ? 32.913 12.146 54.335 1.00 55.28 80 PRO A CA 1
ATOM 621 C C . PRO A 1 80 ? 32.398 11.897 55.762 1.00 55.28 80 PRO A C 1
ATOM 623 O O . PRO A 1 80 ? 33.142 11.459 56.637 1.00 55.28 80 PRO A O 1
ATOM 626 N N . ILE A 1 81 ? 31.125 12.217 56.007 1.00 58.78 81 ILE A N 1
ATOM 627 C CA . ILE A 1 81 ? 30.391 11.976 57.246 1.00 58.78 81 ILE A CA 1
ATOM 628 C C . ILE A 1 81 ? 29.077 11.343 56.797 1.00 58.78 81 ILE A C 1
ATOM 630 O O . ILE A 1 81 ? 28.188 12.057 56.331 1.00 58.78 81 ILE A O 1
ATOM 634 N N . ASP A 1 82 ? 28.972 10.020 56.913 1.00 60.38 82 ASP A N 1
ATOM 635 C CA . ASP A 1 82 ? 27.836 9.236 56.399 1.00 60.38 82 ASP A CA 1
ATOM 636 C C . ASP A 1 82 ? 26.469 9.740 56.902 1.00 60.38 82 ASP A C 1
ATOM 638 O O . ASP A 1 82 ? 25.461 9.534 56.238 1.00 60.38 82 ASP A O 1
ATOM 642 N N . VAL A 1 83 ? 26.457 10.471 58.024 1.00 66.62 83 VAL A N 1
ATOM 643 C CA . VAL A 1 83 ? 25.270 10.969 58.742 1.00 66.62 83 VAL A CA 1
ATOM 644 C C . VAL A 1 83 ? 25.064 12.492 58.585 1.00 66.62 83 VAL A C 1
ATOM 646 O O . VAL A 1 83 ? 24.080 13.048 59.059 1.00 66.62 83 VAL A O 1
ATOM 649 N N . ALA A 1 84 ? 25.970 13.238 57.935 1.00 69.06 84 ALA A N 1
ATOM 650 C CA . ALA A 1 84 ? 25.858 14.707 57.899 1.00 69.06 84 ALA A CA 1
ATOM 651 C C . ALA A 1 84 ? 24.609 15.194 57.150 1.00 69.06 84 ALA A C 1
ATOM 653 O O . ALA A 1 84 ? 23.954 16.131 57.602 1.00 69.06 84 ALA A O 1
ATOM 654 N N . TRP A 1 85 ? 24.263 14.552 56.031 1.00 71.12 85 TRP A N 1
ATOM 655 C CA . TRP A 1 85 ? 23.044 14.865 55.281 1.00 71.12 85 TRP A CA 1
ATOM 656 C C . TRP A 1 85 ? 21.777 14.548 56.094 1.00 71.12 85 TRP A C 1
ATOM 658 O O . TRP A 1 85 ? 20.826 15.320 56.023 1.00 71.12 85 TRP A O 1
ATOM 668 N N . GLU A 1 86 ? 21.786 13.496 56.924 1.00 75.19 86 GLU A N 1
ATOM 669 C CA . GLU A 1 86 ? 20.683 13.178 57.845 1.00 75.19 86 GLU A CA 1
ATOM 670 C C . GLU A 1 86 ? 20.495 14.294 58.875 1.00 75.19 86 GLU A C 1
ATOM 672 O O . GLU A 1 86 ? 19.389 14.792 59.041 1.00 75.19 86 GLU A O 1
ATOM 677 N N . VAL A 1 87 ? 21.582 14.781 59.483 1.00 75.94 87 VAL A N 1
ATOM 678 C CA . VAL A 1 87 ? 21.524 15.886 60.457 1.00 75.94 87 VAL A CA 1
ATOM 679 C C . VAL A 1 87 ? 20.977 17.175 59.832 1.00 75.94 87 VAL A C 1
ATOM 681 O O . VAL A 1 87 ? 20.231 17.903 60.489 1.00 75.94 87 VAL A O 1
ATOM 684 N N . PHE A 1 88 ? 21.319 17.471 58.573 1.00 77.06 88 PHE A N 1
ATOM 685 C CA . PHE A 1 88 ? 20.746 18.620 57.862 1.00 77.06 88 PHE A CA 1
ATOM 686 C C . PHE A 1 88 ? 19.244 18.446 57.603 1.00 77.06 88 PHE A C 1
ATOM 688 O O . PHE A 1 88 ? 18.499 19.414 57.737 1.00 77.06 88 PHE A O 1
ATOM 695 N N . LEU A 1 89 ? 18.794 17.235 57.257 1.00 75.31 89 LEU A N 1
ATOM 696 C CA . LEU A 1 89 ? 17.374 16.938 57.046 1.00 75.31 89 LEU A CA 1
ATOM 697 C C . LEU A 1 89 ? 16.571 16.979 58.351 1.00 75.31 89 LEU A C 1
ATOM 699 O O . LEU A 1 89 ? 15.504 17.586 58.375 1.00 75.31 89 LEU A O 1
ATOM 703 N N . GLU A 1 90 ? 17.088 16.381 59.427 1.00 79.31 90 GLU A N 1
ATOM 704 C CA . GLU A 1 90 ? 16.479 16.422 60.763 1.00 79.31 90 GLU A CA 1
ATOM 705 C C . GLU A 1 90 ? 16.298 17.869 61.226 1.00 79.31 90 GLU A C 1
ATOM 707 O O . GLU A 1 90 ? 15.198 18.281 61.588 1.00 79.31 90 GLU A O 1
ATOM 712 N N . HIS A 1 91 ? 17.361 18.674 61.145 1.00 79.62 91 HIS A N 1
ATOM 713 C CA . HIS A 1 91 ? 17.297 20.072 61.553 1.00 79.62 91 HIS A CA 1
ATOM 714 C C . HIS A 1 91 ? 16.352 20.900 60.672 1.00 79.62 91 HIS A C 1
ATOM 716 O O . HIS A 1 91 ? 15.611 21.736 61.185 1.00 79.62 91 HIS A O 1
ATOM 722 N N . ALA A 1 92 ? 16.344 20.661 59.358 1.00 74.31 92 ALA A N 1
ATOM 723 C CA . ALA A 1 92 ? 15.403 21.324 58.464 1.00 74.31 92 ALA A CA 1
ATOM 724 C C . ALA A 1 92 ? 13.955 21.004 58.840 1.00 74.31 92 ALA A C 1
ATOM 726 O O . ALA A 1 92 ? 13.151 21.923 58.952 1.00 74.31 92 ALA A O 1
ATOM 727 N N . ALA A 1 93 ? 13.636 19.739 59.125 1.00 75.88 93 ALA A N 1
ATOM 728 C CA . ALA A 1 93 ? 12.305 19.348 59.577 1.00 75.88 93 ALA A CA 1
ATOM 729 C C . ALA A 1 93 ? 11.915 20.036 60.901 1.00 75.88 93 ALA A C 1
ATOM 731 O O . ALA A 1 93 ? 10.793 20.524 61.029 1.00 75.88 93 ALA A O 1
ATOM 732 N N . G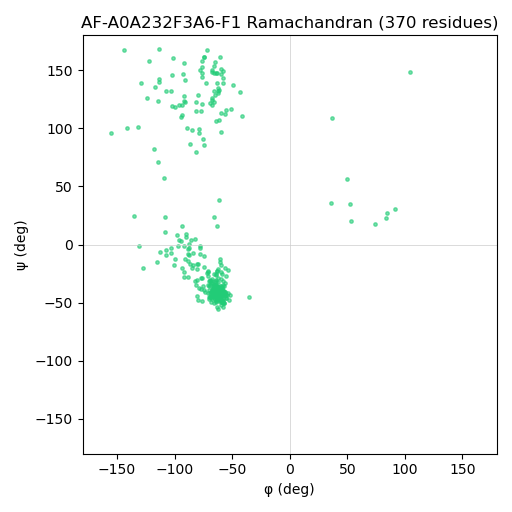LU A 1 94 ? 12.840 20.138 61.863 1.00 77.38 94 GLU A N 1
ATOM 733 C CA . GLU A 1 94 ? 12.612 20.858 63.126 1.00 77.38 94 GLU A CA 1
ATOM 734 C C . GLU A 1 94 ? 12.325 22.357 62.907 1.00 77.38 94 GLU A C 1
ATOM 736 O O . GLU A 1 94 ? 11.415 22.921 63.524 1.00 77.38 94 GLU A O 1
ATOM 741 N N . VAL A 1 95 ? 13.084 23.021 62.030 1.00 73.88 95 VAL A N 1
ATOM 742 C CA . V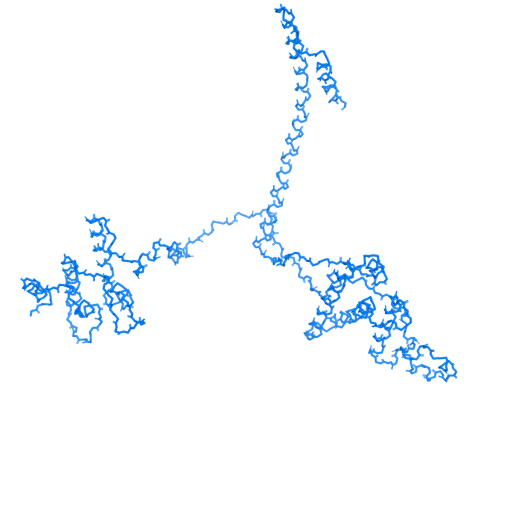AL A 1 95 ? 12.927 24.458 61.748 1.00 73.88 95 VAL A CA 1
ATOM 743 C C . VAL A 1 95 ? 11.674 24.736 60.920 1.00 73.88 95 VAL A C 1
ATOM 745 O O . VAL A 1 95 ? 10.951 25.689 61.227 1.00 73.88 95 VAL A O 1
ATOM 748 N N . GLU A 1 96 ? 11.374 23.902 59.923 1.00 78.56 96 GLU A N 1
ATOM 749 C CA . GLU A 1 96 ? 10.139 23.977 59.134 1.00 78.56 96 GLU A CA 1
ATOM 750 C C . GLU A 1 96 ? 8.911 23.793 60.034 1.00 78.56 96 GLU A C 1
ATOM 752 O O . GLU A 1 96 ? 7.973 24.583 59.951 1.00 78.56 96 GLU A O 1
ATOM 757 N N . ALA A 1 97 ? 8.943 22.834 60.968 1.00 74.94 97 ALA A N 1
ATOM 758 C CA . ALA A 1 97 ? 7.866 22.635 61.939 1.00 74.94 97 ALA A CA 1
ATOM 759 C C . ALA A 1 97 ? 7.673 23.853 62.859 1.00 74.94 97 ALA A C 1
ATOM 761 O O . ALA A 1 97 ? 6.545 24.208 63.196 1.00 74.94 97 ALA A O 1
ATOM 762 N N . ARG A 1 98 ? 8.764 24.524 63.251 1.00 74.88 98 ARG A N 1
ATOM 763 C CA . ARG A 1 98 ? 8.707 25.684 64.152 1.00 74.88 98 ARG A CA 1
ATOM 764 C C . ARG A 1 98 ? 8.280 26.978 63.460 1.00 74.88 98 ARG A C 1
ATOM 766 O O . ARG A 1 98 ? 7.606 27.801 64.071 1.00 74.88 98 ARG A O 1
ATOM 773 N N . THR A 1 99 ? 8.720 27.193 62.224 1.00 73.75 99 THR A N 1
ATOM 774 C CA . THR A 1 99 ? 8.560 28.474 61.510 1.00 73.75 99 THR A CA 1
ATOM 775 C C . THR A 1 99 ? 7.517 28.425 60.396 1.00 73.75 99 THR A C 1
ATOM 777 O O . THR A 1 99 ? 7.165 29.474 59.859 1.00 73.75 99 THR A O 1
ATOM 780 N N . SER A 1 100 ? 7.010 27.232 60.054 1.00 74.44 100 SER A N 1
ATOM 781 C CA . SER A 1 100 ? 6.084 26.979 58.937 1.00 74.44 100 SER A CA 1
ATOM 782 C C . SER A 1 100 ? 6.575 27.507 57.581 1.00 74.44 100 SER A C 1
ATOM 784 O O . SER A 1 100 ? 5.782 27.701 56.660 1.00 74.44 100 SER A O 1
ATOM 786 N N . LYS A 1 101 ? 7.884 27.747 57.441 1.00 72.25 101 LYS A N 1
ATOM 787 C CA . LYS A 1 101 ? 8.536 28.172 56.200 1.00 72.25 101 LYS A CA 1
ATOM 788 C C . LYS A 1 101 ? 9.520 27.092 55.761 1.00 72.25 101 LYS A C 1
ATOM 790 O O . LYS A 1 101 ? 10.253 26.612 56.623 1.00 72.25 101 LYS A O 1
ATOM 795 N N . PRO A 1 102 ? 9.557 26.725 54.467 1.00 72.75 102 PRO A N 1
ATOM 796 C CA . PRO A 1 102 ? 10.525 25.759 53.963 1.00 72.75 102 PRO A CA 1
ATOM 797 C C . PRO A 1 102 ? 11.948 26.295 54.156 1.00 72.75 102 PRO A C 1
ATOM 799 O O . PRO A 1 102 ? 12.215 27.451 53.828 1.00 72.75 102 PRO A O 1
ATOM 802 N N . LEU A 1 103 ? 12.850 25.469 54.692 1.00 74.50 103 LEU A N 1
ATOM 803 C CA . LEU A 1 103 ? 14.239 25.877 54.937 1.00 74.50 103 LEU A CA 1
ATOM 804 C C . LEU A 1 103 ? 15.092 25.755 53.667 1.00 74.50 103 LEU A C 1
ATOM 806 O O . LEU A 1 103 ? 16.041 26.511 53.478 1.00 74.50 103 LEU A O 1
ATOM 810 N N . PHE A 1 104 ? 14.769 24.797 52.795 1.00 72.88 104 PHE A N 1
ATOM 811 C CA . PHE A 1 104 ? 15.514 24.543 51.566 1.00 72.88 104 PHE A CA 1
ATOM 812 C C . PHE A 1 104 ? 14.941 25.319 50.374 1.00 72.88 104 PHE A C 1
ATOM 814 O O . PHE A 1 104 ? 13.773 25.153 50.028 1.00 72.88 104 PHE A O 1
ATOM 821 N N . ASP A 1 105 ? 15.797 26.065 49.674 1.00 70.44 105 ASP A N 1
ATOM 822 C CA . ASP A 1 105 ? 15.440 26.735 48.415 1.00 70.44 105 ASP A CA 1
ATOM 823 C C . ASP A 1 105 ? 15.273 25.749 47.239 1.00 70.44 105 ASP A C 1
ATOM 825 O O . ASP A 1 105 ? 15.722 24.599 47.290 1.00 70.44 105 ASP A O 1
ATOM 829 N N . GLU A 1 106 ? 14.695 26.210 46.120 1.00 64.50 106 GLU A N 1
ATOM 830 C CA . GLU A 1 106 ? 14.508 25.444 44.865 1.00 64.50 106 GLU A CA 1
ATOM 831 C C . GLU A 1 106 ? 15.806 24.863 44.276 1.00 64.50 106 GLU A C 1
ATOM 833 O O . GLU A 1 106 ? 15.792 23.938 43.457 1.00 64.50 106 GLU A O 1
ATOM 838 N N . ARG A 1 107 ? 16.954 25.417 44.677 1.00 63.91 107 ARG A N 1
ATOM 839 C CA . ARG A 1 107 ? 18.275 24.946 44.251 1.00 63.91 107 ARG A CA 1
ATOM 840 C C . ARG A 1 107 ? 18.681 23.643 44.933 1.00 63.91 107 ARG A C 1
ATOM 842 O O . ARG A 1 107 ? 19.542 22.954 44.400 1.00 63.91 107 ARG A O 1
ATOM 849 N N . ASN A 1 108 ? 18.069 23.285 46.063 1.00 66.38 108 ASN A N 1
ATOM 850 C CA . ASN A 1 108 ? 18.416 22.064 46.777 1.00 66.38 108 ASN A CA 1
ATOM 851 C C . ASN A 1 108 ? 17.851 20.808 46.089 1.00 66.38 108 ASN A C 1
ATOM 853 O O . ASN A 1 108 ? 16.726 20.796 45.587 1.00 66.38 108 ASN A O 1
ATOM 857 N N . PRO A 1 109 ? 18.587 19.685 46.103 1.00 61.66 109 PRO A N 1
ATOM 858 C CA . PRO A 1 109 ? 18.153 18.456 45.438 1.00 61.66 109 PRO A CA 1
ATOM 859 C C . PRO A 1 109 ? 16.844 17.891 46.016 1.00 61.66 109 PRO A C 1
ATOM 861 O O . PRO A 1 109 ? 16.062 17.284 45.290 1.00 61.66 109 PRO A O 1
ATOM 864 N N . VAL A 1 110 ? 16.563 18.129 47.301 1.00 60.53 110 VAL A N 1
ATOM 865 C CA . VAL A 1 110 ? 15.360 17.639 47.998 1.00 60.53 110 VAL A CA 1
ATOM 866 C C . VAL A 1 110 ? 14.084 18.355 47.532 1.00 60.53 110 VAL A C 1
ATOM 868 O O . VAL A 1 110 ? 13.033 17.727 47.413 1.00 60.53 110 VAL A O 1
ATOM 871 N N . THR A 1 111 ? 14.158 19.646 47.199 1.00 57.72 111 THR A N 1
ATOM 872 C CA . THR A 1 111 ? 13.018 20.396 46.641 1.00 57.72 111 THR A CA 1
ATOM 873 C C . THR A 1 111 ? 12.779 20.029 45.177 1.00 57.72 111 THR A C 1
ATOM 875 O O . THR A 1 111 ? 11.631 19.834 44.779 1.00 57.72 111 THR A O 1
ATOM 878 N N . ARG A 1 112 ? 13.845 19.770 44.404 1.00 54.09 112 ARG A N 1
ATOM 879 C CA . ARG A 1 112 ? 13.745 19.173 43.055 1.00 54.09 112 ARG A CA 1
ATOM 880 C C . ARG A 1 112 ? 13.086 17.790 43.067 1.00 54.09 112 ARG A C 1
ATOM 882 O O . ARG A 1 112 ? 12.329 17.463 42.156 1.00 54.09 112 ARG A O 1
ATOM 889 N N . LEU A 1 113 ? 13.338 16.996 44.111 1.00 49.00 113 LEU A N 1
ATOM 890 C CA . LEU A 1 113 ? 12.738 15.675 44.314 1.00 49.00 113 LEU A CA 1
ATOM 891 C C . LEU A 1 113 ? 11.227 15.731 44.595 1.00 49.00 113 LEU A C 1
ATOM 893 O O . LEU A 1 113 ? 10.510 14.852 44.124 1.00 49.00 113 LEU A O 1
ATOM 897 N N . LYS A 1 114 ? 10.709 16.771 45.270 1.00 47.47 114 LYS A N 1
ATOM 898 C CA . LYS A 1 114 ? 9.251 16.948 45.463 1.00 47.47 114 LYS A CA 1
ATOM 899 C C . LYS A 1 114 ? 8.505 17.173 44.136 1.00 47.47 114 LYS A C 1
ATOM 901 O O . LYS A 1 114 ? 7.379 16.708 43.994 1.00 47.47 114 LYS A O 1
ATOM 906 N N . CYS A 1 115 ? 9.148 17.789 43.142 1.00 39.25 115 CYS A N 1
ATOM 907 C CA . CYS A 1 115 ? 8.620 17.911 41.773 1.00 39.25 115 CYS A CA 1
ATOM 908 C C . CYS A 1 115 ? 8.898 16.677 40.893 1.00 39.25 115 CYS A C 1
ATOM 910 O O . CYS A 1 115 ? 8.387 16.577 39.779 1.00 39.25 115 CYS A O 1
ATOM 912 N N . ALA A 1 116 ? 9.691 15.720 41.378 1.00 38.22 116 ALA A N 1
ATOM 913 C CA . ALA A 1 116 ? 10.070 14.517 40.656 1.00 38.22 116 ALA A CA 1
ATOM 914 C C . ALA A 1 116 ? 9.554 13.274 41.390 1.00 38.22 116 ALA A C 1
ATOM 916 O O . ALA A 1 116 ? 10.300 12.548 42.049 1.00 38.22 116 ALA A O 1
ATOM 917 N N . SER A 1 117 ? 8.280 12.957 41.162 1.00 41.56 117 SER A N 1
ATOM 918 C CA . SER A 1 117 ? 7.642 11.653 41.401 1.00 41.56 117 SER A CA 1
ATOM 919 C C . SER A 1 117 ? 8.261 10.502 40.576 1.00 41.56 117 SER A C 1
ATOM 921 O O . SER A 1 117 ? 7.561 9.634 40.067 1.00 41.56 117 SER A O 1
ATOM 923 N N . ARG A 1 118 ? 9.588 10.493 40.402 1.00 43.84 118 ARG A N 1
ATOM 924 C CA . ARG A 1 118 ? 10.345 9.548 39.567 1.00 43.84 118 ARG A CA 1
ATOM 925 C C . ARG A 1 118 ? 11.557 8.919 40.257 1.00 43.84 118 ARG A C 1
ATOM 927 O O . ARG A 1 118 ? 12.212 8.085 39.647 1.00 43.84 118 ARG A O 1
ATOM 934 N N . ILE A 1 119 ? 11.867 9.268 41.511 1.00 42.31 119 ILE A N 1
ATOM 935 C CA . ILE A 1 119 ? 13.036 8.696 42.216 1.00 42.31 119 ILE A CA 1
ATOM 936 C C . ILE A 1 119 ? 12.669 7.553 43.183 1.00 42.31 119 ILE A C 1
ATOM 938 O O . ILE A 1 119 ? 13.521 6.729 43.508 1.00 42.31 119 ILE A O 1
ATOM 942 N N . VAL A 1 120 ? 11.383 7.357 43.497 1.00 40.97 120 VAL A N 1
ATOM 943 C CA . VAL A 1 120 ? 10.913 6.135 44.191 1.00 40.97 120 VAL A CA 1
ATOM 944 C C . VAL A 1 120 ? 10.874 4.909 43.254 1.00 40.97 120 VAL A C 1
ATOM 946 O O . VAL A 1 120 ? 10.791 3.768 43.706 1.00 40.97 120 VAL A O 1
ATOM 949 N N . ASP A 1 121 ? 11.047 5.096 41.942 1.00 41.75 121 ASP A N 1
ATOM 950 C CA . ASP A 1 121 ? 10.975 3.998 40.973 1.00 41.75 121 ASP A CA 1
ATOM 951 C C . ASP A 1 121 ? 12.225 3.106 40.897 1.00 41.75 121 ASP A C 1
ATOM 953 O O . ASP A 1 121 ? 12.151 2.054 40.268 1.00 41.75 121 ASP A O 1
ATOM 957 N N . ASN A 1 122 ? 13.344 3.437 41.556 1.00 40.28 122 ASN A N 1
ATOM 958 C CA . ASN A 1 122 ? 14.586 2.651 41.431 1.00 40.28 122 ASN A CA 1
ATOM 959 C C . ASN A 1 122 ? 14.905 1.714 42.608 1.00 40.28 122 ASN A C 1
ATOM 961 O O . ASN A 1 122 ? 15.789 0.874 42.477 1.00 40.28 122 ASN A O 1
ATOM 965 N N . ILE A 1 123 ? 14.153 1.767 43.712 1.00 39.81 123 ILE A N 1
ATOM 966 C CA . ILE A 1 123 ? 14.266 0.778 44.809 1.00 39.81 123 ILE A CA 1
ATOM 967 C C . ILE A 1 123 ? 13.135 -0.274 44.725 1.00 39.81 123 ILE A C 1
ATOM 969 O O . ILE A 1 123 ? 13.259 -1.384 45.237 1.00 39.81 123 ILE A O 1
ATOM 973 N N . GLY A 1 124 ? 12.058 0.011 43.979 1.00 38.62 124 GLY A N 1
ATOM 974 C CA . GLY A 1 124 ? 10.913 -0.891 43.787 1.00 38.62 124 GLY A CA 1
ATOM 975 C C . GLY A 1 124 ? 10.976 -1.827 42.569 1.00 38.62 124 GLY A C 1
ATOM 976 O O . GLY A 1 124 ? 10.046 -2.608 42.359 1.00 38.62 124 GLY A O 1
ATOM 977 N N . GLN A 1 125 ? 12.025 -1.774 41.741 1.00 44.25 125 GLN A N 1
ATOM 978 C CA . GLN A 1 125 ? 12.088 -2.567 40.499 1.00 44.25 125 GLN A CA 1
ATOM 979 C C . GLN A 1 125 ? 12.487 -4.037 40.700 1.00 44.25 125 GLN A C 1
ATOM 981 O O . GLN A 1 125 ? 12.194 -4.861 39.838 1.00 44.25 125 GLN A O 1
ATOM 986 N N . ALA A 1 126 ? 13.053 -4.405 41.853 1.00 40.44 126 ALA A N 1
ATOM 987 C CA . ALA A 1 126 ? 13.464 -5.785 42.133 1.00 40.44 126 ALA A CA 1
ATOM 988 C C . ALA A 1 126 ? 12.355 -6.679 42.733 1.00 40.44 126 ALA A C 1
ATOM 990 O O . ALA A 1 126 ? 12.582 -7.866 42.952 1.00 40.44 126 ALA A O 1
ATOM 991 N N . ARG A 1 127 ? 11.152 -6.146 43.015 1.00 42.78 127 ARG A N 1
ATOM 992 C CA . ARG A 1 127 ? 10.058 -6.894 43.677 1.00 42.78 127 ARG A CA 1
ATOM 993 C C . ARG A 1 127 ? 8.671 -6.715 43.050 1.00 42.78 127 ARG A C 1
ATOM 995 O O . ARG A 1 127 ? 7.665 -6.948 43.713 1.00 42.78 127 ARG A O 1
ATOM 1002 N N . ARG A 1 128 ? 8.570 -6.367 41.764 1.00 46.34 128 ARG A N 1
ATOM 1003 C CA . ARG A 1 128 ? 7.304 -6.574 41.037 1.00 46.34 128 ARG A CA 1
ATOM 1004 C C . ARG A 1 128 ? 7.242 -8.026 40.581 1.00 46.34 128 ARG A C 1
ATOM 1006 O O . ARG A 1 128 ? 7.527 -8.340 39.430 1.00 46.34 128 ARG A O 1
ATOM 1013 N N . GLY A 1 129 ? 6.881 -8.915 41.504 1.00 42.34 129 GLY A N 1
ATOM 1014 C CA . GLY A 1 129 ? 6.294 -10.190 41.121 1.00 42.34 129 GLY A CA 1
ATOM 1015 C C . GLY A 1 129 ? 5.025 -9.870 40.342 1.00 42.34 129 GLY A C 1
ATOM 1016 O O . GLY A 1 129 ? 4.003 -9.541 40.938 1.00 42.34 129 GLY A O 1
ATOM 1017 N N . TYR A 1 130 ? 5.102 -9.861 39.011 1.00 52.38 130 TYR A N 1
ATOM 1018 C CA . TYR A 1 130 ? 3.904 -9.824 38.188 1.00 52.38 130 TYR A CA 1
ATOM 1019 C C . TYR A 1 130 ? 3.071 -11.027 38.625 1.00 52.38 130 TYR A C 1
ATOM 1021 O O . TYR A 1 130 ? 3.508 -12.165 38.445 1.00 52.38 130 TYR A O 1
ATOM 1029 N N . ALA A 1 131 ? 1.914 -10.782 39.251 1.00 54.62 131 ALA A N 1
ATOM 1030 C CA . ALA A 1 131 ? 0.913 -11.817 39.473 1.00 54.62 131 ALA A CA 1
ATOM 1031 C C . ALA A 1 131 ? 0.797 -12.619 38.174 1.00 54.62 131 ALA A C 1
ATOM 1033 O O . ALA A 1 131 ? 0.750 -11.999 37.106 1.00 54.62 131 ALA A O 1
ATOM 1034 N N . ALA A 1 132 ? 0.844 -13.954 38.264 1.00 52.56 132 ALA A N 1
ATOM 1035 C CA . ALA A 1 132 ? 0.839 -14.840 37.105 1.00 52.56 132 ALA A CA 1
ATOM 1036 C C . ALA A 1 132 ? -0.168 -14.311 36.080 1.00 52.56 132 ALA A C 1
ATOM 1038 O O . ALA A 1 132 ? -1.367 -14.249 36.361 1.00 52.56 132 ALA A O 1
ATOM 1039 N N . LEU A 1 133 ? 0.346 -13.802 34.953 1.00 60.69 133 LEU A N 1
ATOM 1040 C CA . LEU A 1 133 ? -0.460 -13.073 33.982 1.00 60.69 133 LEU A CA 1
ATOM 1041 C C . LEU A 1 133 ? -1.618 -13.985 33.585 1.00 60.69 133 LEU A C 1
ATOM 1043 O O . LEU A 1 133 ? -1.381 -15.052 33.014 1.00 60.69 133 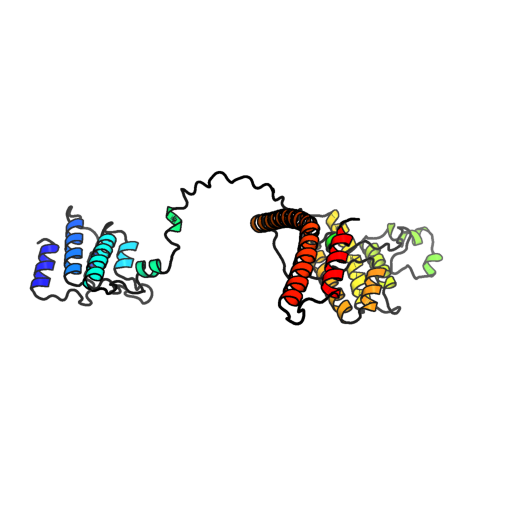LEU A O 1
ATOM 1047 N N . LYS A 1 134 ? -2.858 -13.587 33.909 1.00 64.88 134 LYS A N 1
ATOM 1048 C CA . LYS A 1 134 ? -4.050 -14.285 33.418 1.00 64.88 134 LYS A CA 1
ATOM 1049 C C . LYS A 1 134 ? -3.880 -14.400 31.909 1.00 64.88 134 LYS A C 1
ATOM 1051 O O . LYS A 1 134 ? -3.761 -13.378 31.230 1.00 64.88 134 LYS A O 1
ATOM 1056 N N . LYS A 1 135 ? -3.778 -15.632 31.400 1.00 68.75 135 LYS A N 1
ATOM 1057 C CA . LYS A 1 135 ? -3.633 -15.862 29.964 1.00 68.75 135 LYS A CA 1
ATOM 1058 C C . LYS A 1 135 ? -4.860 -15.256 29.299 1.00 68.75 135 LYS A C 1
ATOM 1060 O O . LYS A 1 135 ? -5.980 -15.695 29.545 1.00 68.75 135 LYS A O 1
ATOM 1065 N N . LEU A 1 136 ? -4.643 -14.197 28.526 1.00 71.94 136 LEU A N 1
ATOM 1066 C CA . LEU A 1 136 ? -5.707 -13.606 27.734 1.00 71.94 136 LEU A CA 1
ATOM 1067 C C . LEU A 1 136 ? -6.172 -14.647 26.703 1.00 71.94 136 LEU A C 1
ATOM 1069 O O . LEU A 1 136 ? -5.333 -15.409 26.215 1.00 71.94 136 LEU A O 1
ATOM 1073 N N . PRO A 1 137 ? -7.462 -14.655 26.323 1.00 82.75 137 PRO A N 1
ATOM 1074 C CA . PRO A 1 137 ? -7.981 -15.567 25.300 1.00 82.75 137 PRO A CA 1
ATOM 1075 C C . PRO A 1 137 ? -7.312 -15.391 23.930 1.00 82.75 137 PRO A C 1
ATOM 1077 O O . PRO A 1 137 ? -7.455 -16.236 23.055 1.00 82.75 137 PRO A O 1
ATOM 1080 N N . ILE A 1 138 ? -6.592 -14.281 23.735 1.00 86.19 138 ILE A N 1
ATOM 1081 C CA . ILE A 1 138 ? -6.032 -13.872 22.454 1.00 86.19 138 ILE A CA 1
ATOM 1082 C C . ILE A 1 138 ? -4.512 -13.894 22.516 1.00 86.19 138 ILE A C 1
ATOM 1084 O O . ILE A 1 138 ? -3.883 -13.193 23.316 1.00 86.19 138 ILE A O 1
ATOM 1088 N N . THR A 1 139 ? -3.915 -14.650 21.604 1.00 88.44 139 THR A N 1
ATOM 1089 C CA . THR A 1 139 ? -2.473 -14.667 21.382 1.00 88.44 139 THR A CA 1
ATOM 1090 C C . THR A 1 139 ? -2.118 -13.740 20.232 1.00 88.44 139 THR A C 1
ATOM 1092 O O . THR A 1 139 ? -2.558 -13.935 19.101 1.00 88.44 139 THR A O 1
ATOM 1095 N N . TRP A 1 140 ? -1.289 -12.733 20.496 1.00 89.25 140 TRP A N 1
ATOM 1096 C CA . TRP A 1 140 ? -0.732 -11.923 19.419 1.00 89.25 140 TRP A CA 1
ATOM 1097 C C . TRP A 1 140 ? 0.382 -12.686 18.703 1.00 89.25 140 TRP A C 1
ATOM 1099 O O . TRP A 1 140 ? 1.399 -13.022 19.314 1.00 89.25 140 TRP A O 1
ATOM 1109 N N . VAL A 1 141 ? 0.197 -12.898 17.402 1.00 91.00 141 VAL A N 1
ATOM 1110 C CA . VAL A 1 141 ? 1.227 -13.382 16.481 1.00 91.00 141 VAL A CA 1
ATOM 1111 C C . VAL A 1 141 ? 1.728 -12.190 15.674 1.00 91.00 141 VAL A C 1
ATOM 1113 O O . VAL A 1 141 ? 0.938 -11.383 15.178 1.00 91.00 141 VAL A O 1
ATOM 1116 N N . ARG A 1 142 ? 3.051 -12.041 15.564 1.00 89.31 142 ARG A N 1
ATOM 1117 C CA . ARG A 1 142 ? 3.635 -10.982 14.737 1.00 89.31 142 ARG A CA 1
ATOM 1118 C C . ARG A 1 142 ? 3.328 -11.291 13.265 1.00 89.31 142 ARG A C 1
ATOM 1120 O O . ARG A 1 142 ? 3.730 -12.358 12.813 1.00 89.31 142 ARG A O 1
ATOM 1127 N N . PRO A 1 143 ? 2.693 -10.375 12.515 1.00 89.69 143 PRO A N 1
ATOM 1128 C CA . PRO A 1 143 ? 2.466 -10.588 11.093 1.00 89.69 143 PRO A CA 1
ATOM 1129 C C . PRO A 1 143 ? 3.794 -10.621 10.334 1.00 89.69 143 PRO A C 1
ATOM 1131 O O . PRO A 1 143 ? 4.750 -9.922 10.698 1.00 89.69 143 PRO A O 1
ATOM 1134 N N . GLU A 1 144 ? 3.839 -11.412 9.266 1.00 89.56 144 GLU A N 1
ATOM 1135 C CA . GLU A 1 144 ? 5.001 -11.476 8.391 1.00 89.56 144 GLU A CA 1
ATOM 1136 C C . GLU A 1 144 ? 5.253 -10.127 7.715 1.00 89.56 144 GLU A C 1
ATOM 1138 O O . GLU A 1 144 ? 4.342 -9.402 7.303 1.00 89.56 144 GLU A O 1
ATOM 1143 N N . LYS A 1 145 ? 6.530 -9.749 7.631 1.00 88.00 145 LYS A N 1
ATOM 1144 C CA . LYS A 1 145 ? 6.914 -8.462 7.062 1.00 88.00 145 LYS A CA 1
ATOM 1145 C C . LYS A 1 145 ? 7.020 -8.578 5.548 1.00 88.00 145 LYS A C 1
ATOM 1147 O O . LYS A 1 145 ? 8.076 -8.923 5.024 1.00 88.00 145 LYS A O 1
ATOM 1152 N N . VAL A 1 146 ? 5.973 -8.150 4.857 1.00 89.62 146 VAL A N 1
ATOM 1153 C CA . VAL A 1 146 ? 5.995 -7.995 3.400 1.00 89.62 146 VAL A CA 1
ATOM 1154 C C . VAL A 1 146 ? 6.954 -6.850 3.010 1.00 89.62 146 VAL A C 1
ATOM 1156 O O . VAL A 1 146 ? 6.777 -5.701 3.456 1.00 89.62 146 VAL A O 1
ATOM 1159 N N . PRO A 1 147 ? 8.016 -7.115 2.219 1.00 90.00 147 PRO A N 1
ATOM 1160 C CA . PRO A 1 147 ? 8.969 -6.085 1.826 1.00 90.00 147 PRO A CA 1
ATOM 1161 C C . PRO A 1 147 ? 8.304 -5.071 0.890 1.00 90.00 147 PRO A C 1
ATOM 1163 O O . PRO A 1 147 ? 7.453 -5.419 0.079 1.00 90.00 147 PRO A O 1
ATOM 1166 N N . SER A 1 148 ? 8.746 -3.811 0.939 1.00 88.25 148 SER A N 1
ATOM 1167 C CA . SER A 1 148 ? 8.230 -2.728 0.076 1.00 88.25 148 SER A CA 1
ATOM 1168 C C . SER A 1 148 ? 8.414 -2.962 -1.428 1.00 88.25 148 SER A C 1
ATOM 1170 O O . SER A 1 148 ? 7.866 -2.216 -2.224 1.00 88.25 148 SER A O 1
ATOM 1172 N N . ILE A 1 149 ? 9.227 -3.955 -1.779 1.00 92.56 149 ILE A N 1
ATOM 1173 C CA . ILE A 1 149 ? 9.622 -4.331 -3.136 1.00 92.56 149 ILE A CA 1
ATOM 1174 C C . ILE A 1 149 ? 8.715 -5.418 -3.717 1.00 92.56 149 ILE A C 1
ATOM 1176 O O . ILE A 1 149 ? 8.688 -5.601 -4.929 1.00 92.56 149 ILE A O 1
ATOM 1180 N N . SER A 1 150 ? 8.010 -6.157 -2.857 1.00 91.75 150 SER A N 1
ATOM 1181 C CA . SER A 1 150 ? 7.097 -7.210 -3.298 1.00 91.75 150 SER A CA 1
ATOM 1182 C C . SER A 1 150 ? 6.028 -6.651 -4.235 1.00 91.75 150 SER A C 1
ATOM 1184 O O . SER A 1 150 ? 5.533 -5.542 -4.014 1.00 91.75 150 SER A O 1
ATOM 1186 N N . LYS A 1 151 ? 5.663 -7.462 -5.232 1.00 92.31 151 LYS A N 1
ATOM 1187 C CA . LYS A 1 151 ? 4.651 -7.150 -6.248 1.00 92.31 151 LYS A CA 1
ATOM 1188 C C . LYS A 1 151 ? 3.315 -6.727 -5.629 1.00 92.31 151 LYS A C 1
ATOM 1190 O O . LYS A 1 151 ? 2.743 -5.717 -6.027 1.00 92.31 151 LYS A O 1
ATOM 1195 N N . GLU A 1 152 ? 2.895 -7.418 -4.568 1.00 91.75 152 GLU A N 1
ATOM 1196 C CA . GLU A 1 152 ? 1.666 -7.119 -3.819 1.00 91.75 152 GLU A CA 1
ATOM 1197 C C . GLU A 1 152 ? 1.648 -5.697 -3.242 1.00 91.75 152 GLU A C 1
ATOM 1199 O O . GLU A 1 152 ? 0.631 -5.016 -3.276 1.00 91.75 152 GLU A O 1
ATOM 1204 N N . LYS A 1 153 ? 2.779 -5.213 -2.713 1.00 90.56 153 LYS A N 1
ATOM 1205 C CA . LYS A 1 153 ? 2.849 -3.902 -2.048 1.00 90.56 153 LYS A CA 1
ATOM 1206 C C . LYS A 1 153 ? 3.150 -2.749 -3.010 1.00 90.56 153 LYS A C 1
ATOM 1208 O O . LYS A 1 153 ? 2.824 -1.583 -2.728 1.00 90.56 153 LYS A O 1
ATOM 1213 N N . SER A 1 154 ? 3.839 -3.038 -4.108 1.00 91.69 154 SER A N 1
ATOM 1214 C CA . SER A 1 154 ? 4.091 -2.077 -5.181 1.00 91.69 154 SER A CA 1
ATOM 1215 C C . SER A 1 154 ? 2.897 -1.926 -6.127 1.00 91.69 154 SER A C 1
ATOM 1217 O O . SER A 1 154 ? 2.801 -0.866 -6.752 1.00 91.69 154 SER A O 1
ATOM 1219 N N . GLY A 1 155 ? 1.992 -2.914 -6.159 1.00 91.94 155 GLY A N 1
ATOM 1220 C CA . GLY A 1 155 ? 0.795 -2.945 -6.999 1.00 91.94 155 GLY A CA 1
ATOM 1221 C C . GLY A 1 155 ? 1.058 -3.471 -8.413 1.00 91.94 155 GLY A C 1
ATOM 1222 O O . GLY A 1 155 ? 0.386 -3.047 -9.346 1.00 91.94 155 GLY A O 1
ATOM 1223 N N . ASP A 1 156 ? 2.072 -4.323 -8.587 1.00 92.62 156 ASP A N 1
ATOM 1224 C CA . ASP A 1 156 ? 2.485 -4.854 -9.893 1.00 92.62 156 ASP A CA 1
ATOM 1225 C C . ASP A 1 156 ? 1.829 -6.213 -10.154 1.00 92.62 156 ASP A C 1
ATOM 1227 O O . ASP A 1 156 ? 2.215 -7.201 -9.528 1.00 92.62 156 ASP A O 1
ATOM 1231 N N . LEU A 1 157 ? 0.880 -6.292 -11.092 1.00 89.56 157 LEU A N 1
ATOM 1232 C CA . LEU A 1 157 ? 0.269 -7.574 -11.476 1.00 89.56 157 LEU A CA 1
ATOM 1233 C C . LEU A 1 157 ? 1.035 -8.291 -12.601 1.00 89.56 157 LEU A C 1
ATOM 1235 O O . LEU A 1 157 ? 0.866 -9.492 -12.786 1.00 89.56 157 LEU A O 1
ATOM 1239 N N . GLY A 1 158 ? 1.945 -7.588 -13.280 1.00 87.25 158 GLY A N 1
ATOM 1240 C CA . GLY A 1 158 ? 2.745 -8.116 -14.386 1.00 87.25 158 GLY A CA 1
ATOM 1241 C C . GLY A 1 158 ? 2.256 -7.613 -15.741 1.00 87.25 158 GLY A C 1
ATOM 1242 O O . GLY A 1 158 ? 1.073 -7.331 -15.918 1.00 87.25 158 GLY A O 1
ATOM 1243 N N . ILE A 1 159 ? 3.199 -7.466 -16.675 1.00 89.00 159 ILE A N 1
ATOM 1244 C CA . ILE A 1 159 ? 2.951 -6.987 -18.038 1.00 89.00 159 ILE A CA 1
ATOM 1245 C C . ILE A 1 159 ? 3.477 -8.035 -19.012 1.00 89.00 159 ILE A C 1
ATOM 1247 O O . ILE A 1 159 ? 4.659 -8.386 -18.960 1.00 89.00 159 ILE A O 1
ATOM 1251 N N . ASP A 1 160 ? 2.615 -8.468 -19.926 1.00 86.81 160 ASP A N 1
ATOM 1252 C CA . ASP A 1 160 ? 2.977 -9.383 -21.000 1.00 86.81 160 ASP A CA 1
ATOM 1253 C C . ASP A 1 160 ? 3.447 -8.579 -22.215 1.00 86.81 160 ASP A C 1
ATOM 1255 O O . ASP A 1 160 ? 2.663 -8.023 -22.980 1.00 86.81 160 ASP A O 1
ATOM 1259 N N . TYR A 1 161 ? 4.766 -8.491 -22.388 1.00 86.62 161 TYR A N 1
ATOM 1260 C CA . TYR A 1 161 ? 5.374 -7.725 -23.481 1.00 86.62 161 TYR A CA 1
ATOM 1261 C C . TYR A 1 161 ? 5.332 -8.437 -24.845 1.00 86.62 161 TYR A C 1
ATOM 1263 O O . TYR A 1 161 ? 5.824 -7.874 -25.820 1.00 86.62 161 TYR A O 1
ATOM 1271 N N . ASN A 1 162 ? 4.795 -9.664 -24.923 1.00 88.25 162 ASN A N 1
ATOM 1272 C CA . ASN A 1 162 ? 4.783 -10.516 -26.124 1.00 88.25 162 ASN A CA 1
ATOM 1273 C C . ASN A 1 162 ? 6.171 -10.720 -26.766 1.00 88.25 162 ASN A C 1
ATOM 1275 O O . ASN A 1 162 ? 6.304 -10.811 -27.984 1.00 88.25 162 ASN A O 1
ATOM 1279 N N . ILE A 1 163 ? 7.222 -10.783 -25.945 1.00 88.88 163 ILE A N 1
ATOM 1280 C CA . ILE A 1 163 ? 8.600 -10.955 -26.416 1.00 88.88 163 ILE A CA 1
ATOM 1281 C C . ILE A 1 163 ? 8.926 -12.439 -26.409 1.00 88.88 163 ILE A C 1
ATOM 1283 O O . ILE A 1 163 ? 8.920 -13.076 -25.355 1.00 88.88 163 ILE A O 1
ATOM 1287 N N . THR A 1 164 ? 9.262 -12.976 -27.575 1.00 90.06 164 THR A N 1
ATOM 1288 C CA . THR A 1 164 ? 9.850 -14.308 -27.694 1.00 90.06 164 THR A CA 1
ATOM 1289 C C . THR A 1 164 ? 11.363 -14.193 -27.911 1.00 90.06 164 THR A C 1
ATOM 1291 O O . THR A 1 164 ? 11.847 -13.147 -28.347 1.00 90.06 164 THR A O 1
ATOM 1294 N N . PRO A 1 165 ? 12.147 -15.254 -27.651 1.00 89.75 165 PRO A N 1
ATOM 1295 C CA . PRO A 1 165 ? 13.593 -15.231 -27.886 1.00 89.75 165 PRO A CA 1
ATOM 1296 C C . PRO A 1 165 ? 13.992 -14.972 -29.351 1.00 89.75 165 PRO A C 1
ATOM 1298 O O . PRO A 1 165 ? 15.140 -14.618 -29.609 1.00 89.75 165 PRO A O 1
ATOM 1301 N N . VAL A 1 166 ? 13.057 -15.154 -30.290 1.00 90.00 166 VAL A N 1
ATOM 1302 C CA . VAL A 1 166 ? 13.249 -14.965 -31.737 1.00 90.00 166 VAL A CA 1
ATOM 1303 C C . VAL A 1 166 ? 13.079 -13.500 -32.151 1.00 90.00 166 VAL A C 1
ATOM 1305 O O . VAL A 1 166 ? 13.550 -13.116 -33.216 1.00 90.00 166 VAL A O 1
ATOM 1308 N N . ASN A 1 167 ? 12.447 -12.665 -31.320 1.00 91.75 167 ASN A N 1
ATOM 1309 C CA . ASN A 1 167 ? 12.293 -11.243 -31.618 1.00 91.75 167 ASN A CA 1
ATOM 1310 C C . ASN A 1 167 ? 13.668 -10.577 -31.778 1.00 91.75 167 ASN A C 1
ATOM 1312 O O . ASN A 1 167 ? 14.632 -10.948 -31.102 1.00 91.75 167 ASN A O 1
ATOM 1316 N N . TYR A 1 168 ? 13.752 -9.582 -32.659 1.00 92.50 168 TYR A N 1
ATOM 1317 C CA . TYR A 1 168 ? 14.961 -8.782 -32.844 1.00 92.50 168 TYR A CA 1
ATOM 1318 C C . TYR A 1 168 ? 15.137 -7.772 -31.720 1.00 92.50 168 TYR A C 1
ATOM 1320 O O . TYR A 1 168 ? 14.176 -7.407 -31.055 1.00 92.50 168 TYR A O 1
ATOM 1328 N N . ILE A 1 169 ? 16.368 -7.309 -31.502 1.00 92.44 169 ILE A N 1
ATOM 1329 C CA . ILE A 1 169 ? 16.642 -6.212 -30.568 1.00 92.44 169 ILE A CA 1
ATOM 1330 C C . ILE A 1 169 ? 15.878 -4.953 -30.996 1.00 92.44 169 ILE A C 1
ATOM 1332 O O . ILE A 1 169 ? 15.687 -4.690 -32.181 1.00 92.44 169 ILE A O 1
ATOM 1336 N N . LYS A 1 170 ? 15.535 -4.128 -30.007 1.00 91.62 170 LYS A N 1
ATOM 1337 C CA . LYS A 1 170 ? 14.848 -2.837 -30.117 1.00 91.62 170 LYS A CA 1
ATOM 1338 C C . LYS A 1 170 ? 15.205 -1.989 -31.353 1.00 91.62 170 LYS A C 1
ATOM 1340 O O . LYS A 1 170 ? 14.313 -1.374 -31.932 1.00 91.62 170 LYS A O 1
ATOM 1345 N N . GLU A 1 171 ? 16.494 -1.877 -31.678 1.00 88.75 171 GLU A N 1
ATOM 1346 C CA . GLU A 1 171 ? 17.016 -1.023 -32.759 1.00 88.75 171 GLU A CA 1
ATOM 1347 C C . GLU A 1 171 ? 16.787 -1.612 -34.154 1.00 88.75 171 GLU A C 1
ATOM 1349 O O . GLU A 1 171 ? 16.643 -0.867 -35.116 1.00 88.75 171 GLU A O 1
ATOM 1354 N N . PHE A 1 172 ? 16.732 -2.940 -34.250 1.00 89.81 172 PHE A N 1
ATOM 1355 C CA . PHE A 1 172 ? 16.667 -3.683 -35.507 1.00 89.81 172 PHE A CA 1
ATOM 1356 C C . PHE A 1 172 ? 15.266 -4.217 -35.823 1.00 89.81 172 PHE A C 1
ATOM 1358 O O . PHE A 1 172 ? 15.059 -4.818 -36.869 1.00 89.81 172 PHE A O 1
ATOM 1365 N N . GLU A 1 173 ? 14.303 -4.004 -34.929 1.00 85.38 173 GLU A N 1
ATOM 1366 C CA 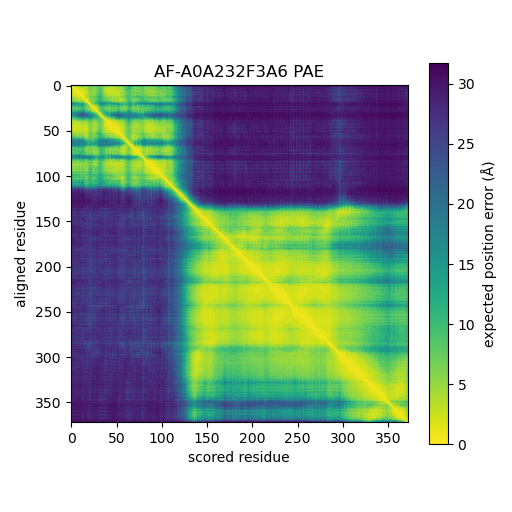. GLU A 1 173 ? 12.925 -4.478 -35.075 1.00 85.38 173 GLU A CA 1
ATOM 1367 C C . GLU A 1 173 ? 12.182 -3.830 -36.252 1.00 85.38 173 GLU A C 1
ATOM 1369 O O . GLU A 1 173 ? 11.408 -4.497 -36.928 1.00 85.38 173 GLU A O 1
ATOM 1374 N N . ASP A 1 174 ? 12.451 -2.550 -36.518 1.00 86.25 174 ASP A N 1
ATOM 137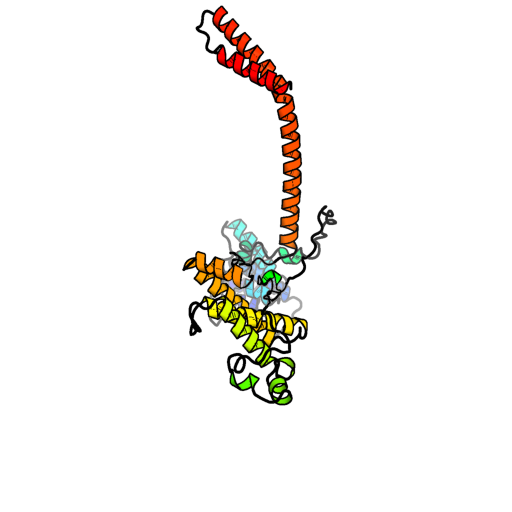5 C CA . ASP A 1 174 ? 11.723 -1.756 -37.516 1.00 86.25 174 ASP A CA 1
ATOM 1376 C C . ASP A 1 174 ? 12.436 -1.711 -38.888 1.00 86.25 174 ASP A C 1
ATOM 1378 O O . ASP A 1 174 ? 11.999 -0.996 -39.789 1.00 86.25 174 ASP A O 1
ATOM 1382 N N . ILE A 1 175 ? 13.554 -2.435 -39.045 1.00 89.56 175 ILE A N 1
ATOM 1383 C CA . ILE A 1 175 ? 14.448 -2.361 -40.213 1.00 89.56 175 ILE A CA 1
ATOM 1384 C C . ILE A 1 175 ? 14.062 -3.439 -41.245 1.00 89.56 175 ILE A C 1
ATOM 1386 O O . ILE A 1 175 ? 14.276 -4.627 -40.981 1.00 89.56 175 ILE A O 1
ATOM 1390 N N . PRO A 1 176 ? 13.528 -3.072 -42.428 1.00 88.31 176 PRO A N 1
ATOM 1391 C CA . PRO A 1 176 ? 13.102 -4.043 -43.438 1.00 88.31 176 PRO A CA 1
ATOM 1392 C C . PRO A 1 176 ? 14.267 -4.821 -44.068 1.00 88.31 176 PRO A C 1
ATOM 1394 O O . PRO A 1 176 ? 14.107 -5.988 -44.423 1.00 88.31 176 PRO A O 1
ATOM 1397 N N . GLU A 1 177 ? 15.452 -4.215 -44.156 1.00 88.75 177 GLU A N 1
ATOM 1398 C CA . GLU A 1 177 ? 16.646 -4.794 -44.782 1.00 88.75 177 GLU A CA 1
ATOM 1399 C C . GLU A 1 177 ? 17.130 -6.066 -44.064 1.00 88.75 177 GLU A C 1
ATOM 1401 O O . GLU A 1 177 ? 17.779 -6.926 -44.659 1.00 88.75 177 GLU A O 1
ATOM 1406 N N . LEU A 1 178 ? 16.778 -6.239 -42.787 1.00 86.69 178 LEU A N 1
ATOM 1407 C CA . LEU A 1 178 ? 17.156 -7.412 -42.000 1.00 86.69 178 LEU A CA 1
ATOM 1408 C C . LEU A 1 178 ? 16.502 -8.703 -42.517 1.00 86.69 178 LEU A C 1
ATOM 1410 O O . LEU A 1 178 ? 17.051 -9.792 -42.335 1.00 86.69 178 LEU A O 1
ATOM 1414 N N . HIS A 1 179 ? 15.352 -8.604 -43.190 1.00 83.56 179 HIS A N 1
ATOM 1415 C CA . HIS A 1 179 ? 14.654 -9.764 -43.744 1.00 83.56 179 HIS A CA 1
ATOM 1416 C C . HIS A 1 179 ? 15.370 -10.377 -44.957 1.00 83.56 179 HIS A C 1
ATOM 1418 O O . HIS A 1 179 ? 15.206 -11.572 -45.212 1.00 83.56 179 HIS A O 1
ATOM 1424 N N . GLU A 1 180 ? 16.198 -9.599 -45.655 1.00 90.31 180 GLU A N 1
ATOM 1425 C CA . GLU A 1 180 ? 16.932 -10.025 -46.854 1.00 90.31 180 GLU A CA 1
ATOM 1426 C C . GLU A 1 180 ? 18.274 -10.701 -46.530 1.00 90.31 180 GLU A C 1
ATOM 1428 O O . GLU A 1 180 ? 18.842 -11.397 -47.368 1.00 90.31 180 GLU A O 1
ATOM 1433 N N . LEU A 1 181 ? 18.777 -10.524 -45.305 1.00 89.19 181 LEU A N 1
ATOM 1434 C CA . LEU A 1 181 ? 20.067 -11.063 -44.877 1.00 89.19 181 LEU A CA 1
ATOM 1435 C C . LEU A 1 181 ? 20.027 -12.577 -44.633 1.00 89.19 181 LEU A C 1
ATOM 1437 O O . LEU A 1 181 ? 18.969 -13.177 -44.430 1.00 89.19 181 LEU A O 1
ATOM 1441 N N . ASP A 1 182 ? 21.212 -13.186 -44.616 1.00 94.56 182 ASP A N 1
ATOM 1442 C CA . ASP A 1 182 ? 21.384 -14.606 -44.311 1.00 94.56 182 ASP A CA 1
ATOM 1443 C C . ASP A 1 182 ? 20.826 -14.973 -42.924 1.00 94.56 182 ASP A C 1
ATOM 1445 O O . ASP A 1 182 ? 20.852 -14.178 -41.976 1.00 94.56 182 ASP A O 1
ATOM 1449 N N . ASP A 1 183 ? 20.344 -16.205 -42.786 1.00 91.88 183 ASP A N 1
ATOM 1450 C CA . ASP A 1 183 ? 19.641 -16.668 -41.588 1.00 91.88 183 ASP A CA 1
ATOM 1451 C C . ASP A 1 183 ? 20.547 -16.686 -40.351 1.00 91.88 183 ASP A C 1
ATOM 1453 O O . ASP A 1 183 ? 20.096 -16.418 -39.232 1.00 91.88 183 ASP A O 1
ATOM 1457 N N . ILE A 1 184 ? 21.847 -16.934 -40.543 1.00 93.06 184 ILE A N 1
ATOM 1458 C CA . ILE A 1 184 ? 22.841 -16.859 -39.467 1.00 93.06 184 ILE A CA 1
ATOM 1459 C C . ILE A 1 184 ? 22.935 -15.423 -38.944 1.00 93.06 184 ILE A C 1
ATOM 1461 O O . ILE A 1 184 ? 22.938 -15.208 -37.731 1.00 93.06 184 ILE A O 1
ATOM 1465 N N . VAL A 1 185 ? 22.959 -14.439 -39.844 1.00 91.31 185 VAL A N 1
ATOM 1466 C CA . VAL A 1 185 ? 23.046 -13.019 -39.488 1.00 91.31 185 VAL A CA 1
ATOM 1467 C C . VAL A 1 185 ? 21.769 -12.569 -38.778 1.00 91.31 185 VAL A C 1
ATOM 1469 O O . VAL A 1 185 ? 21.858 -11.968 -37.708 1.00 91.31 185 VAL A O 1
ATOM 1472 N N . LYS A 1 186 ? 20.584 -12.946 -39.281 1.00 91.62 186 LYS A N 1
ATOM 1473 C CA . LYS A 1 186 ? 19.297 -12.700 -38.599 1.00 91.62 186 LYS A CA 1
ATOM 1474 C C . LYS A 1 186 ? 19.321 -13.214 -37.165 1.00 91.62 186 LYS A C 1
ATOM 1476 O O . LYS A 1 186 ? 18.984 -12.492 -36.228 1.00 91.62 186 LYS A O 1
ATOM 1481 N N . LYS A 1 187 ? 19.795 -14.446 -36.979 1.00 92.38 187 LYS A N 1
ATOM 1482 C CA . LYS A 1 187 ? 19.891 -15.094 -35.672 1.00 92.38 187 LYS A CA 1
ATOM 1483 C C . LYS A 1 187 ? 20.777 -14.313 -34.695 1.00 92.38 187 LYS A C 1
ATOM 1485 O O . LYS A 1 187 ? 20.414 -14.211 -33.524 1.00 92.38 187 LYS A O 1
ATOM 1490 N N . MET A 1 188 ? 21.870 -13.700 -35.154 1.00 92.00 188 MET A N 1
ATOM 1491 C CA . MET A 1 188 ? 22.740 -12.874 -34.301 1.00 92.00 188 MET A CA 1
ATOM 1492 C C . MET A 1 188 ? 22.023 -11.651 -33.715 1.00 92.00 188 MET A C 1
ATOM 1494 O O . MET A 1 188 ? 22.324 -11.264 -32.588 1.00 92.00 188 MET A O 1
ATOM 1498 N N . PHE A 1 189 ? 21.058 -11.065 -34.429 1.00 91.50 189 PHE A N 1
ATOM 1499 C CA . PHE A 1 189 ? 20.299 -9.893 -33.969 1.00 91.50 189 PHE A CA 1
ATOM 1500 C C . PHE A 1 189 ? 19.061 -10.238 -33.131 1.00 91.50 189 PHE A C 1
ATOM 1502 O O . PHE A 1 189 ? 18.344 -9.336 -32.693 1.00 91.50 189 PHE A O 1
ATOM 1509 N N . THR A 1 190 ? 18.797 -11.522 -32.884 1.00 92.81 190 THR A N 1
ATOM 1510 C CA . THR A 1 190 ? 17.691 -11.944 -32.013 1.00 92.81 190 THR A CA 1
ATOM 1511 C C . THR A 1 190 ? 18.038 -11.785 -30.535 1.00 92.81 190 THR A C 1
ATOM 1513 O O . THR A 1 190 ? 19.190 -11.931 -30.123 1.00 92.81 190 THR A O 1
ATOM 1516 N N . VAL A 1 191 ? 17.022 -11.535 -29.709 1.00 94.31 191 VAL A N 1
ATOM 1517 C CA . VAL A 1 191 ? 17.154 -11.319 -28.260 1.00 94.31 191 VAL A CA 1
ATOM 1518 C C . VAL A 1 191 ? 17.848 -12.493 -27.561 1.00 94.31 191 VAL A C 1
ATOM 1520 O O . VAL A 1 191 ? 18.585 -12.280 -26.599 1.00 94.31 191 VAL A O 1
ATOM 1523 N N . HIS A 1 192 ? 17.662 -13.726 -28.043 1.00 93.31 192 HIS A N 1
ATOM 1524 C CA . HIS A 1 192 ? 18.274 -14.914 -27.445 1.00 93.31 192 HIS A CA 1
ATOM 1525 C C . HIS A 1 192 ? 19.809 -14.869 -27.405 1.00 93.31 192 HIS A C 1
ATOM 1527 O O . HIS A 1 192 ? 20.407 -15.301 -26.421 1.00 93.31 192 HIS A O 1
ATOM 1533 N N . TYR A 1 193 ? 20.446 -14.343 -28.456 1.00 94.06 193 TYR A N 1
ATOM 1534 C CA . TYR A 1 193 ? 21.909 -14.300 -28.584 1.00 94.06 193 TYR A CA 1
ATOM 1535 C C . TYR A 1 193 ? 22.528 -13.027 -27.999 1.00 94.06 193 TYR A C 1
ATOM 1537 O O . TYR A 1 193 ? 23.728 -12.795 -28.139 1.00 94.06 193 TYR A O 1
ATOM 1545 N N . GLN A 1 194 ? 21.718 -12.199 -27.342 1.00 94.31 194 GLN A N 1
ATOM 1546 C CA . GLN A 1 194 ? 22.089 -10.854 -26.934 1.00 94.31 194 GLN A CA 1
ATOM 1547 C C . GLN A 1 194 ? 22.174 -10.705 -25.419 1.00 94.31 194 GLN A C 1
ATOM 1549 O O . GLN A 1 194 ? 21.784 -11.570 -24.632 1.00 94.31 194 GLN A O 1
ATOM 1554 N N . ARG A 1 195 ? 22.742 -9.577 -24.984 1.00 94.94 195 ARG A N 1
ATOM 1555 C CA . 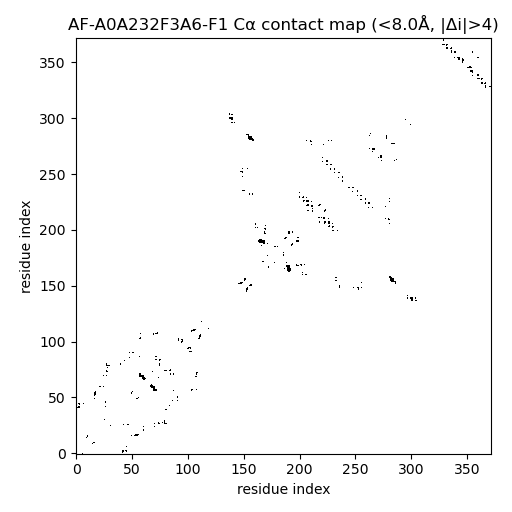ARG A 1 195 ? 22.866 -9.262 -23.556 1.00 94.94 195 ARG A CA 1
ATOM 1556 C C . ARG A 1 195 ? 21.485 -9.023 -22.949 1.00 94.94 195 ARG A C 1
ATOM 1558 O O . ARG A 1 195 ? 20.598 -8.468 -23.587 1.00 94.94 195 ARG A O 1
ATOM 1565 N N . ARG A 1 196 ? 21.330 -9.333 -21.654 1.00 91.81 196 ARG A N 1
ATOM 1566 C CA . ARG A 1 196 ? 20.078 -9.078 -20.912 1.00 91.81 196 ARG A CA 1
ATOM 1567 C C . ARG A 1 196 ? 19.631 -7.608 -20.975 1.00 91.81 196 ARG A C 1
ATOM 1569 O O . ARG A 1 196 ? 18.439 -7.349 -20.869 1.00 91.81 196 ARG A O 1
ATOM 1576 N N . SER A 1 197 ? 20.557 -6.660 -21.143 1.00 93.50 197 SER A N 1
ATOM 1577 C CA . SER A 1 197 ? 20.233 -5.240 -21.342 1.00 93.50 197 SER A CA 1
ATOM 1578 C C . SER A 1 197 ? 19.347 -5.005 -22.564 1.00 93.50 197 SER A C 1
ATOM 1580 O O . SER A 1 197 ? 18.396 -4.240 -22.468 1.00 93.50 197 SER A O 1
ATOM 1582 N N . GLU A 1 198 ? 19.592 -5.717 -23.664 1.00 94.44 198 GLU A N 1
ATOM 1583 C CA . GLU A 1 198 ? 18.838 -5.553 -24.910 1.00 94.44 198 GLU A CA 1
ATOM 1584 C C . GLU A 1 198 ? 17.390 -6.017 -24.756 1.00 94.44 198 GLU A C 1
ATOM 1586 O O . GLU A 1 198 ? 16.458 -5.328 -25.166 1.00 94.44 198 GLU A O 1
ATOM 1591 N N . LEU A 1 199 ? 17.187 -7.150 -24.074 1.00 93.50 199 LEU A N 1
ATOM 1592 C CA . LEU A 1 199 ? 15.854 -7.643 -23.720 1.00 93.50 199 LEU A CA 1
ATOM 1593 C C . LEU A 1 199 ? 15.082 -6.600 -22.906 1.00 93.50 199 LEU A C 1
ATOM 1595 O O . LEU A 1 199 ? 13.903 -6.355 -23.141 1.00 93.50 199 LEU A O 1
ATOM 1599 N N . VAL A 1 200 ? 15.757 -5.976 -21.945 1.00 93.75 200 VAL A N 1
ATOM 1600 C CA . VAL A 1 200 ? 15.168 -4.971 -21.055 1.00 93.75 200 VAL A CA 1
ATOM 1601 C C . VAL A 1 200 ? 14.822 -3.698 -21.811 1.00 93.75 200 VAL A C 1
ATOM 1603 O O . VAL A 1 200 ? 13.778 -3.095 -21.568 1.00 93.75 200 VAL A O 1
ATOM 1606 N N . ASP A 1 201 ? 15.684 -3.269 -22.724 1.00 94.56 201 ASP A N 1
ATOM 1607 C CA . ASP A 1 201 ? 15.435 -2.076 -23.521 1.00 94.56 201 ASP A CA 1
ATOM 1608 C C . ASP A 1 201 ? 14.300 -2.295 -24.526 1.00 94.56 201 ASP A C 1
ATOM 1610 O O . ASP A 1 201 ? 13.515 -1.371 -24.763 1.00 94.56 201 ASP A O 1
ATOM 1614 N N . LEU A 1 202 ? 14.136 -3.524 -25.016 1.00 94.75 202 LEU A N 1
ATOM 1615 C CA . LEU A 1 202 ? 12.976 -3.943 -25.795 1.00 94.75 202 LEU A CA 1
ATOM 1616 C C . LEU A 1 202 ? 11.695 -3.960 -24.943 1.00 94.75 202 LEU A C 1
ATOM 1618 O O . LEU A 1 202 ? 10.710 -3.330 -25.322 1.00 94.75 202 LEU A O 1
ATOM 1622 N N . GLN A 1 203 ? 11.722 -4.544 -23.738 1.00 94.75 203 GLN A N 1
ATOM 1623 C CA . GLN A 1 203 ? 10.603 -4.467 -22.780 1.00 94.75 203 GLN A CA 1
ATOM 1624 C C . GLN A 1 203 ? 10.194 -3.016 -22.499 1.00 94.75 203 GLN A C 1
ATOM 1626 O O . GLN A 1 203 ? 9.011 -2.683 -22.507 1.00 94.75 203 GLN A O 1
ATOM 1631 N N . LYS A 1 204 ? 11.167 -2.118 -22.304 1.00 94.88 204 LYS A N 1
ATOM 1632 C CA . LYS A 1 204 ? 10.910 -0.683 -22.118 1.00 94.88 204 LYS A CA 1
ATOM 1633 C C . LYS A 1 204 ? 10.319 -0.029 -23.370 1.00 94.88 204 LYS A C 1
ATOM 1635 O O . LYS A 1 204 ? 9.508 0.883 -23.212 1.00 94.88 204 LYS A O 1
ATOM 1640 N N . LYS A 1 205 ? 10.719 -0.432 -24.586 1.00 93.81 205 LYS A N 1
ATOM 1641 C CA . LYS A 1 205 ? 10.113 0.052 -25.843 1.00 93.81 205 LYS A CA 1
ATOM 1642 C C . LYS A 1 205 ? 8.641 -0.360 -25.899 1.00 93.81 205 LYS A C 1
ATOM 1644 O O . LYS A 1 205 ? 7.798 0.529 -25.944 1.00 93.81 205 LYS A O 1
ATOM 1649 N N . HIS A 1 206 ? 8.329 -1.645 -25.742 1.00 93.88 206 HIS A N 1
ATOM 1650 C CA . HIS A 1 206 ? 6.945 -2.143 -25.774 1.00 93.88 206 HIS A CA 1
ATOM 1651 C C . HIS A 1 206 ? 6.081 -1.522 -24.664 1.00 93.88 206 HIS A C 1
ATOM 1653 O O . HIS A 1 206 ? 4.960 -1.085 -24.913 1.00 93.88 206 HIS A O 1
ATOM 1659 N N . ALA A 1 207 ? 6.629 -1.369 -23.450 1.00 94.50 207 ALA A N 1
ATOM 1660 C CA . ALA A 1 207 ? 5.941 -0.684 -22.354 1.00 94.50 207 ALA A CA 1
ATOM 1661 C C . ALA A 1 207 ? 5.522 0.744 -22.739 1.00 94.50 207 ALA A C 1
ATOM 1663 O O . ALA A 1 207 ? 4.406 1.172 -22.446 1.00 94.50 207 ALA A O 1
ATOM 1664 N N . LYS A 1 208 ? 6.418 1.497 -23.396 1.00 94.56 208 LYS A N 1
ATOM 1665 C CA . LYS A 1 208 ? 6.103 2.845 -23.889 1.00 94.56 208 LYS A CA 1
ATOM 1666 C C . LYS A 1 208 ? 5.033 2.801 -24.968 1.00 94.56 208 LYS A C 1
ATOM 1668 O O . LYS A 1 208 ? 4.183 3.681 -24.989 1.00 94.56 208 LYS A O 1
ATOM 1673 N N . GLU A 1 209 ? 5.072 1.819 -25.859 1.00 93.50 209 GLU A N 1
ATOM 1674 C CA . GLU A 1 209 ? 4.144 1.723 -26.986 1.00 93.50 209 GLU A CA 1
ATOM 1675 C C . GLU A 1 209 ? 2.694 1.528 -26.561 1.00 93.50 209 GLU A C 1
ATOM 1677 O O . GLU A 1 209 ? 1.813 2.108 -27.189 1.00 93.50 209 GLU A O 1
ATOM 1682 N N . PHE A 1 210 ? 2.445 0.844 -25.443 1.00 93.62 210 PHE A N 1
ATOM 1683 C CA . PHE A 1 210 ? 1.098 0.725 -24.873 1.00 93.62 210 PHE A CA 1
ATOM 1684 C C . PHE A 1 210 ? 0.483 2.064 -24.437 1.00 93.62 210 PHE A C 1
ATOM 1686 O O . PHE A 1 210 ? -0.735 2.179 -24.282 1.00 93.62 210 PHE A O 1
ATOM 1693 N N . VAL A 1 211 ? 1.321 3.073 -24.198 1.00 94.50 211 VAL A N 1
ATOM 1694 C CA . VAL A 1 211 ? 0.947 4.278 -23.451 1.00 94.50 211 VAL A CA 1
ATOM 1695 C C . VAL A 1 211 ? 1.257 5.581 -24.205 1.00 94.50 211 VAL A C 1
ATOM 1697 O O . VAL A 1 211 ? 0.683 6.624 -23.887 1.00 94.50 211 VAL A O 1
ATOM 1700 N N . LYS A 1 212 ? 2.154 5.555 -25.199 1.00 93.12 212 LYS A N 1
ATOM 1701 C CA . LYS A 1 212 ? 2.583 6.736 -25.964 1.00 93.12 212 LYS A CA 1
ATOM 1702 C C . LYS A 1 212 ? 1.393 7.423 -26.637 1.00 93.12 212 LYS A C 1
ATOM 1704 O O . LYS A 1 212 ? 0.525 6.770 -27.208 1.00 93.12 212 LYS A O 1
ATOM 1709 N N . ARG A 1 213 ? 1.376 8.759 -26.611 1.00 90.06 213 ARG A N 1
ATOM 1710 C CA . ARG A 1 213 ? 0.325 9.556 -27.278 1.00 90.06 213 ARG A CA 1
ATOM 1711 C C . ARG A 1 213 ? 0.579 9.721 -28.775 1.00 90.06 213 ARG A C 1
ATOM 1713 O O . ARG A 1 213 ? -0.349 9.785 -29.569 1.00 90.06 213 ARG A O 1
ATOM 1720 N N . HIS A 1 214 ? 1.851 9.833 -29.135 1.00 92.25 214 HIS A N 1
ATOM 1721 C CA . HIS A 1 214 ? 2.341 9.954 -30.502 1.00 92.25 214 HIS A CA 1
ATOM 1722 C C . HIS A 1 214 ? 3.675 9.209 -30.627 1.00 92.25 214 HIS A C 1
ATOM 1724 O O . HIS A 1 214 ? 4.299 8.864 -29.624 1.00 92.25 214 HIS A O 1
ATOM 1730 N N . ASN A 1 215 ? 4.147 8.988 -31.855 1.00 90.25 215 ASN A N 1
ATOM 1731 C CA . ASN A 1 215 ? 5.319 8.140 -32.114 1.00 90.25 215 ASN A CA 1
ATOM 1732 C C . ASN A 1 215 ? 6.599 8.623 -31.411 1.00 90.25 215 ASN A C 1
ATOM 1734 O O . ASN A 1 215 ? 7.355 7.810 -30.892 1.00 90.25 215 ASN A O 1
ATOM 1738 N N . TYR A 1 216 ? 6.797 9.940 -31.326 1.00 90.19 216 TYR A N 1
ATOM 1739 C CA . TYR A 1 216 ? 7.964 10.556 -30.676 1.00 90.19 216 TYR A CA 1
ATOM 1740 C C . TYR A 1 216 ? 7.760 10.925 -29.195 1.00 90.19 216 TYR A C 1
ATOM 1742 O O . TYR A 1 216 ? 8.505 11.740 -28.650 1.00 90.19 216 TYR A O 1
ATOM 1750 N N . ASP A 1 217 ? 6.733 10.390 -28.529 1.00 92.25 217 ASP A N 1
ATOM 1751 C CA . ASP A 1 217 ? 6.475 10.710 -27.123 1.00 92.25 217 ASP A CA 1
ATOM 1752 C C . ASP A 1 217 ? 7.431 9.922 -26.218 1.00 92.25 217 ASP A C 1
ATOM 1754 O O . ASP A 1 217 ? 7.237 8.739 -25.944 1.00 92.25 217 ASP A O 1
ATOM 1758 N N . GLY A 1 218 ? 8.500 10.581 -25.769 1.00 88.88 218 GLY A N 1
ATOM 1759 C CA . GLY A 1 218 ? 9.438 10.031 -24.784 1.00 88.88 218 GLY A CA 1
ATOM 1760 C C . GLY A 1 218 ? 9.415 10.741 -23.429 1.00 88.88 218 GLY A C 1
ATOM 1761 O O . GLY A 1 218 ? 10.121 10.327 -22.507 1.00 88.88 218 GLY A O 1
ATOM 1762 N N . GLY A 1 219 ? 8.665 11.841 -23.319 1.00 90.25 219 GLY A N 1
ATOM 1763 C CA . GLY A 1 219 ? 8.769 12.793 -22.212 1.00 90.25 219 GLY A CA 1
ATOM 1764 C C . GLY A 1 219 ? 7.532 12.890 -21.324 1.00 90.25 219 GLY A C 1
ATOM 1765 O O . GLY A 1 219 ? 7.639 13.455 -20.225 1.00 90.25 219 GLY A O 1
ATOM 1766 N 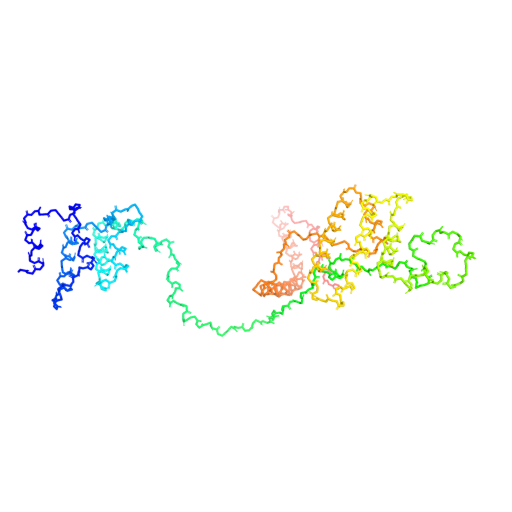N . SER A 1 220 ? 6.390 12.362 -21.774 1.00 93.06 220 SER A N 1
ATOM 1767 C CA . SER A 1 220 ? 5.135 12.376 -21.025 1.00 93.06 220 SER A CA 1
ATOM 1768 C C . SER A 1 220 ? 5.239 11.638 -19.686 1.00 93.06 220 SER A C 1
ATOM 1770 O O . SER A 1 220 ? 6.175 10.877 -19.419 1.00 93.06 220 SER A O 1
ATOM 1772 N N . MET A 1 221 ? 4.307 11.916 -18.772 1.00 93.50 221 MET A N 1
ATOM 1773 C CA . MET A 1 221 ? 4.339 11.289 -17.448 1.00 93.50 221 MET A CA 1
ATOM 1774 C C . MET A 1 221 ? 4.016 9.799 -17.558 1.00 93.50 221 MET A C 1
ATOM 1776 O O . MET A 1 221 ? 4.600 8.984 -16.850 1.00 93.50 221 MET A O 1
ATOM 1780 N N . GLU A 1 222 ? 3.139 9.453 -18.490 1.00 94.19 222 GLU A N 1
ATOM 1781 C CA . GLU A 1 222 ? 2.660 8.109 -18.749 1.00 94.19 222 GLU A CA 1
ATOM 1782 C C . GLU A 1 222 ? 3.762 7.232 -19.358 1.00 94.19 222 GLU A C 1
ATOM 1784 O O . GLU A 1 222 ? 4.042 6.153 -18.837 1.00 94.19 222 GLU A O 1
ATOM 1789 N N . THR A 1 223 ? 4.490 7.733 -20.365 1.00 95.88 223 THR A N 1
ATOM 1790 C CA . THR A 1 223 ? 5.648 7.017 -20.938 1.00 95.88 223 THR A CA 1
ATOM 1791 C C . THR A 1 223 ? 6.750 6.810 -19.904 1.00 95.88 223 THR A C 1
ATOM 1793 O O . THR A 1 223 ? 7.324 5.726 -19.804 1.00 95.88 223 THR A O 1
ATOM 1796 N N . LYS A 1 224 ? 7.013 7.814 -19.060 1.00 95.75 224 LYS A N 1
ATOM 1797 C CA . LYS A 1 224 ? 7.955 7.689 -17.943 1.00 95.75 224 LYS A CA 1
ATOM 1798 C C . LYS A 1 224 ? 7.505 6.645 -16.912 1.00 95.75 224 LYS A C 1
ATOM 1800 O O . LYS A 1 224 ? 8.345 5.891 -16.423 1.00 95.75 224 LYS A O 1
ATOM 1805 N N . ILE A 1 225 ? 6.212 6.581 -16.580 1.00 96.50 225 ILE A N 1
ATOM 1806 C CA . ILE A 1 225 ? 5.658 5.556 -15.679 1.00 96.50 225 ILE A CA 1
ATOM 1807 C C . ILE A 1 225 ? 5.798 4.160 -16.297 1.00 96.50 225 ILE A C 1
ATOM 1809 O O . ILE A 1 225 ? 6.193 3.236 -15.585 1.00 96.50 225 ILE A O 1
ATOM 1813 N N . ALA A 1 226 ? 5.543 4.010 -17.597 1.00 96.56 226 ALA A N 1
ATOM 1814 C CA . ALA A 1 226 ? 5.686 2.738 -18.298 1.00 96.56 226 ALA A CA 1
ATOM 1815 C C . ALA A 1 226 ? 7.133 2.219 -18.260 1.00 96.56 226 ALA A C 1
ATOM 1817 O O . ALA A 1 226 ? 7.373 1.077 -17.870 1.00 96.56 226 ALA A O 1
ATOM 1818 N N . VAL A 1 227 ? 8.114 3.085 -18.546 1.00 96.06 227 VAL A N 1
ATOM 1819 C CA . VAL A 1 227 ? 9.545 2.734 -18.467 1.00 96.06 227 VAL A CA 1
ATOM 1820 C C . VAL A 1 227 ? 9.948 2.302 -17.066 1.00 96.06 227 VAL A C 1
ATOM 1822 O O . VAL A 1 227 ? 10.580 1.260 -16.907 1.00 96.06 227 VAL A O 1
ATOM 1825 N N . ILE A 1 228 ? 9.584 3.093 -16.050 1.00 96.19 228 ILE A N 1
ATOM 1826 C CA . ILE A 1 228 ? 9.911 2.754 -14.662 1.00 96.19 228 ILE A CA 1
ATOM 1827 C C . ILE A 1 228 ? 9.242 1.437 -14.263 1.00 96.19 228 ILE A C 1
ATOM 1829 O O . ILE A 1 228 ? 9.834 0.657 -13.530 1.00 96.19 228 ILE A O 1
ATOM 1833 N N . THR A 1 229 ? 8.030 1.164 -14.742 1.00 96.62 229 THR A N 1
ATOM 1834 C CA . THR A 1 229 ? 7.325 -0.087 -14.438 1.00 96.62 229 THR A CA 1
ATOM 1835 C C . THR A 1 229 ? 8.039 -1.298 -15.035 1.00 96.62 229 THR A C 1
ATOM 1837 O O . THR A 1 229 ? 8.255 -2.272 -14.315 1.00 96.62 229 THR A O 1
ATOM 1840 N N . ALA A 1 230 ? 8.496 -1.218 -16.287 1.00 95.81 230 ALA A N 1
ATOM 1841 C CA . ALA A 1 230 ? 9.314 -2.272 -16.890 1.00 95.81 230 ALA A CA 1
ATOM 1842 C C . ALA A 1 230 ? 10.622 -2.507 -16.115 1.00 95.81 230 ALA A C 1
ATOM 1844 O O . ALA A 1 230 ? 10.986 -3.644 -15.819 1.00 95.81 230 ALA A O 1
ATOM 1845 N N . GLU A 1 231 ? 11.290 -1.428 -15.702 1.00 95.44 231 GLU A N 1
ATOM 1846 C CA . GLU A 1 231 ? 12.518 -1.501 -14.907 1.00 95.44 231 GLU A CA 1
ATOM 1847 C C . GLU A 1 231 ? 12.281 -2.085 -13.500 1.00 95.44 231 GLU A C 1
ATOM 1849 O O . GLU A 1 231 ? 13.083 -2.885 -13.019 1.00 95.44 231 GLU A O 1
ATOM 1854 N N . ILE A 1 232 ? 11.160 -1.749 -12.849 1.00 96.75 232 ILE A N 1
ATOM 1855 C CA . ILE A 1 232 ? 10.760 -2.320 -11.554 1.00 96.75 232 ILE A CA 1
ATOM 1856 C C . ILE A 1 232 ? 10.572 -3.834 -11.666 1.00 96.75 232 ILE A C 1
ATOM 1858 O O . ILE A 1 232 ? 11.109 -4.557 -10.829 1.00 96.75 232 ILE A O 1
ATOM 1862 N N . LEU A 1 233 ? 9.854 -4.314 -12.687 1.00 94.88 233 LEU A N 1
ATOM 1863 C CA . LEU A 1 233 ? 9.608 -5.747 -12.886 1.00 94.88 233 LEU A CA 1
ATOM 1864 C C . LEU A 1 233 ? 10.924 -6.514 -13.072 1.00 94.88 233 LEU A C 1
ATOM 1866 O O . LEU A 1 233 ? 11.175 -7.500 -12.376 1.00 94.88 233 LEU A O 1
ATOM 1870 N N . GLN A 1 234 ? 11.819 -6.002 -13.918 1.00 94.25 234 GLN A N 1
ATOM 1871 C CA . GLN A 1 234 ? 13.147 -6.584 -14.113 1.00 94.25 234 GLN A CA 1
ATOM 1872 C C . GLN A 1 234 ? 13.974 -6.591 -12.813 1.00 94.25 234 GLN A C 1
ATOM 1874 O O . GLN A 1 234 ? 14.644 -7.573 -12.484 1.00 94.25 234 GLN A O 1
ATOM 1879 N N . LEU A 1 235 ? 13.960 -5.494 -12.053 1.00 95.50 235 LEU A N 1
ATOM 1880 C CA . LEU A 1 235 ? 14.700 -5.400 -10.796 1.00 95.50 235 LEU A CA 1
ATOM 1881 C C . LEU A 1 235 ? 14.108 -6.303 -9.708 1.00 95.50 235 LEU A C 1
ATOM 1883 O O . LEU A 1 235 ? 14.862 -6.809 -8.877 1.00 95.50 235 LEU A O 1
ATOM 1887 N N . GLN A 1 236 ? 12.793 -6.535 -9.708 1.00 95.25 236 GLN A N 1
ATOM 1888 C CA . GLN A 1 236 ? 12.137 -7.506 -8.829 1.00 95.25 236 GLN A CA 1
ATOM 1889 C C . GLN A 1 236 ? 12.621 -8.932 -9.123 1.00 95.25 236 GLN A C 1
ATOM 1891 O O . GLN A 1 236 ? 13.000 -9.630 -8.185 1.00 95.25 236 GLN A O 1
ATOM 1896 N N . GLU A 1 237 ? 12.696 -9.337 -10.395 1.00 93.69 237 GLU A N 1
ATOM 1897 C CA . GLU A 1 237 ? 13.287 -10.627 -10.799 1.00 93.69 237 GLU A CA 1
ATOM 1898 C C . GLU A 1 237 ? 14.767 -10.728 -10.411 1.00 93.69 237 GLU A C 1
ATOM 1900 O O . GLU A 1 237 ? 15.251 -11.750 -9.930 1.00 93.69 237 GLU A O 1
ATOM 1905 N N . HIS A 1 238 ? 15.524 -9.647 -10.595 1.00 93.75 238 HIS A N 1
ATOM 1906 C CA . HIS A 1 238 ? 16.919 -9.625 -10.177 1.00 93.75 238 HIS A CA 1
ATOM 1907 C C . HIS A 1 238 ? 17.046 -9.781 -8.651 1.00 93.75 238 HIS A C 1
ATOM 1909 O O . HIS A 1 238 ? 17.930 -10.488 -8.171 1.00 93.75 238 HIS A O 1
ATOM 1915 N N . GLN A 1 239 ? 16.168 -9.146 -7.870 1.00 94.38 239 GLN A N 1
ATOM 1916 C CA . GLN A 1 239 ? 16.154 -9.258 -6.409 1.00 94.38 239 GLN A CA 1
ATOM 1917 C C . GLN A 1 239 ? 15.671 -10.623 -5.907 1.00 94.38 239 GLN A C 1
ATOM 1919 O O . GLN A 1 239 ? 16.102 -11.027 -4.827 1.00 94.38 239 GLN A O 1
ATOM 1924 N N . SER A 1 240 ? 14.827 -11.342 -6.658 1.00 92.69 240 SER A N 1
ATOM 1925 C CA . SER A 1 240 ? 14.442 -12.711 -6.292 1.00 92.69 240 SER A CA 1
ATOM 1926 C C . SER A 1 240 ? 15.612 -13.685 -6.423 1.00 92.69 240 SER A C 1
ATOM 1928 O O . SER A 1 240 ? 15.729 -14.594 -5.610 1.00 92.69 240 SER A O 1
ATOM 1930 N N . ILE A 1 241 ? 16.508 -13.462 -7.392 1.00 94.94 241 ILE A N 1
ATOM 1931 C CA . ILE A 1 241 ? 17.737 -14.254 -7.559 1.00 94.94 241 ILE A CA 1
ATOM 1932 C C . ILE A 1 241 ? 18.819 -13.791 -6.567 1.00 94.94 241 ILE A C 1
ATOM 1934 O O . ILE A 1 241 ? 19.430 -14.599 -5.873 1.00 94.94 241 ILE A O 1
ATOM 1938 N N . PHE A 1 242 ? 19.048 -12.477 -6.463 1.00 94.44 242 PHE A N 1
ATOM 1939 C CA . PHE A 1 242 ? 20.149 -11.885 -5.695 1.00 94.44 242 PHE A CA 1
ATOM 1940 C C . PHE A 1 242 ? 19.661 -11.066 -4.493 1.00 94.44 242 PHE A C 1
ATOM 1942 O O . PHE A 1 242 ? 19.817 -9.841 -4.435 1.00 94.44 242 PHE A O 1
ATOM 1949 N N . HIS A 1 243 ? 19.144 -11.753 -3.476 1.00 91.75 243 HIS A N 1
ATOM 1950 C CA . HIS A 1 243 ? 18.543 -11.138 -2.283 1.00 91.75 243 HIS A CA 1
ATOM 1951 C C . HIS A 1 243 ? 19.488 -10.228 -1.466 1.00 91.75 243 HIS A C 1
ATOM 1953 O O . HIS A 1 243 ? 19.035 -9.340 -0.733 1.00 91.75 243 HIS A O 1
ATOM 1959 N N . ASN A 1 244 ? 20.807 -10.428 -1.575 1.00 94.50 244 ASN A N 1
ATOM 1960 C CA . ASN A 1 244 ? 21.821 -9.687 -0.817 1.00 94.50 244 ASN A CA 1
ATOM 1961 C C . ASN A 1 244 ? 22.296 -8.391 -1.495 1.00 94.50 244 ASN A C 1
ATOM 1963 O O . ASN A 1 244 ? 23.012 -7.605 -0.866 1.00 94.50 244 ASN A O 1
ATOM 1967 N N . ASN A 1 245 ? 21.906 -8.121 -2.747 1.00 95.69 245 ASN A N 1
ATOM 1968 C CA . ASN A 1 245 ? 22.340 -6.914 -3.448 1.00 95.69 245 ASN A CA 1
ATOM 1969 C C . ASN A 1 245 ? 21.596 -5.671 -2.928 1.00 95.69 245 ASN A C 1
ATOM 1971 O O . ASN A 1 245 ? 20.540 -5.279 -3.432 1.00 95.69 245 ASN A O 1
ATOM 1975 N N . LYS A 1 246 ? 22.183 -5.023 -1.914 1.00 94.88 246 LYS A N 1
ATOM 1976 C CA . LYS A 1 246 ? 21.617 -3.842 -1.244 1.00 94.88 246 LYS A CA 1
ATOM 1977 C C . LYS A 1 246 ? 21.486 -2.629 -2.169 1.00 94.88 246 LYS A C 1
ATOM 1979 O O . LYS A 1 246 ? 20.511 -1.898 -2.034 1.00 94.88 246 LYS A O 1
ATOM 1984 N N . ARG A 1 247 ? 22.423 -2.418 -3.102 1.00 95.62 247 ARG A N 1
ATOM 1985 C CA . ARG A 1 247 ? 22.396 -1.262 -4.019 1.00 95.62 247 ARG A CA 1
ATOM 1986 C C . ARG A 1 247 ? 21.196 -1.342 -4.960 1.00 95.62 247 ARG A C 1
ATOM 1988 O O . ARG A 1 247 ? 20.392 -0.418 -4.998 1.00 95.62 247 ARG A O 1
ATOM 1995 N N . SER A 1 248 ? 21.016 -2.490 -5.616 1.00 95.25 248 SER A N 1
ATOM 1996 C CA . SER A 1 248 ? 19.843 -2.753 -6.462 1.00 95.25 248 SER A CA 1
ATOM 1997 C C . SER A 1 248 ? 18.538 -2.671 -5.656 1.00 95.25 248 SER A C 1
ATOM 1999 O O . SER A 1 248 ? 17.553 -2.109 -6.125 1.00 95.25 248 SER A O 1
ATOM 2001 N N . LYS A 1 249 ? 18.544 -3.134 -4.399 1.00 95.56 249 LYS A N 1
ATOM 2002 C CA . LYS A 1 249 ? 17.384 -3.064 -3.502 1.00 95.56 249 LYS A CA 1
ATOM 2003 C C . LYS A 1 249 ? 16.967 -1.628 -3.174 1.00 95.56 249 LYS A C 1
ATOM 2005 O O . LYS A 1 249 ? 15.775 -1.356 -3.067 1.00 95.56 249 LYS A O 1
ATOM 2010 N N . VAL A 1 250 ? 17.930 -0.731 -2.954 1.00 96.62 250 VAL A N 1
ATOM 2011 C CA . VAL A 1 250 ? 17.669 0.697 -2.705 1.00 96.62 250 VAL A CA 1
ATOM 2012 C C . VAL A 1 250 ? 17.138 1.354 -3.973 1.00 96.62 250 VAL A C 1
ATOM 2014 O O . VAL A 1 250 ? 16.064 1.944 -3.928 1.00 96.62 250 VAL A O 1
ATOM 2017 N N . PHE A 1 251 ? 17.807 1.137 -5.105 1.00 97.12 251 PHE A N 1
ATOM 2018 C CA . PHE A 1 251 ? 17.388 1.681 -6.396 1.00 97.12 251 PHE A CA 1
ATOM 2019 C C . PHE A 1 251 ? 15.953 1.267 -6.770 1.00 97.12 251 PHE A C 1
ATOM 2021 O O . PHE A 1 251 ? 15.130 2.097 -7.145 1.00 97.12 251 PHE A O 1
ATOM 2028 N N . LEU A 1 252 ? 15.598 -0.003 -6.552 1.00 97.31 252 LEU A N 1
ATOM 2029 C CA . LEU A 1 252 ? 14.242 -0.506 -6.770 1.00 97.31 252 LEU A CA 1
ATOM 2030 C C . LEU A 1 252 ? 13.194 0.198 -5.895 1.00 97.31 252 LEU A C 1
ATOM 2032 O O . LEU A 1 252 ? 12.102 0.513 -6.362 1.00 97.31 252 LEU A O 1
ATOM 2036 N N . LYS A 1 253 ? 13.516 0.492 -4.630 1.00 96.31 253 LYS A N 1
ATOM 2037 C CA . LYS A 1 253 ? 12.609 1.257 -3.757 1.00 96.31 253 LYS A CA 1
ATOM 2038 C C . LYS A 1 253 ? 12.417 2.684 -4.255 1.00 96.31 253 LYS A C 1
ATOM 2040 O O . LYS A 1 253 ? 11.281 3.147 -4.300 1.00 96.31 253 LYS A O 1
ATOM 2045 N N . GLU A 1 254 ? 13.499 3.350 -4.646 1.00 97.25 254 GLU A N 1
ATOM 2046 C CA . GLU A 1 254 ? 13.453 4.714 -5.180 1.00 97.25 254 GLU A CA 1
ATOM 2047 C C . GLU A 1 254 ? 12.587 4.786 -6.442 1.00 97.25 254 GLU A C 1
ATOM 2049 O O . GLU A 1 254 ? 11.765 5.693 -6.576 1.00 97.25 254 GLU A O 1
ATOM 2054 N N . LEU A 1 255 ? 12.698 3.797 -7.335 1.00 97.38 255 LEU A N 1
ATOM 2055 C CA . LEU A 1 255 ? 11.850 3.695 -8.523 1.00 97.38 255 LEU A CA 1
ATOM 2056 C C . LEU A 1 255 ? 10.371 3.489 -8.176 1.00 97.38 255 LEU A C 1
ATOM 2058 O O . LEU A 1 255 ? 9.520 4.193 -8.725 1.00 97.38 255 LEU A O 1
ATOM 2062 N N . ILE A 1 256 ? 10.052 2.592 -7.234 1.00 96.88 256 ILE A N 1
ATOM 2063 C CA . ILE A 1 256 ? 8.670 2.372 -6.772 1.00 96.88 256 ILE A CA 1
ATOM 2064 C C . ILE A 1 256 ? 8.086 3.668 -6.191 1.00 96.88 256 ILE A C 1
ATOM 2066 O O . ILE A 1 256 ? 6.960 4.047 -6.520 1.00 96.88 256 ILE A O 1
ATOM 2070 N N . GLU A 1 257 ? 8.840 4.383 -5.357 1.00 95.38 257 GLU A N 1
ATOM 2071 C CA . GLU A 1 257 ? 8.398 5.649 -4.762 1.00 95.38 257 GLU A CA 1
ATOM 2072 C C . GLU A 1 257 ? 8.242 6.760 -5.808 1.00 95.38 257 GLU A C 1
ATOM 2074 O O . GLU A 1 257 ? 7.247 7.493 -5.797 1.00 95.38 257 GLU A O 1
ATOM 2079 N N . LYS A 1 258 ? 9.172 6.850 -6.765 1.00 96.19 258 LYS A N 1
ATOM 2080 C CA . LYS A 1 258 ? 9.109 7.792 -7.890 1.00 96.19 258 LYS A CA 1
ATOM 2081 C C . LYS A 1 258 ? 7.878 7.539 -8.758 1.00 96.19 258 LYS A C 1
ATOM 2083 O O . LYS A 1 258 ? 7.157 8.489 -9.068 1.00 96.19 258 LYS A O 1
ATOM 2088 N N . ARG A 1 259 ? 7.578 6.273 -9.069 1.00 96.50 259 ARG A N 1
ATOM 2089 C CA . ARG A 1 259 ? 6.356 5.878 -9.780 1.00 96.50 259 ARG A CA 1
ATOM 2090 C C . ARG A 1 259 ? 5.104 6.253 -8.992 1.00 96.50 259 ARG A C 1
ATOM 2092 O O . ARG A 1 259 ? 4.220 6.895 -9.551 1.00 96.50 259 ARG A O 1
ATOM 2099 N N . LYS A 1 260 ? 5.037 5.934 -7.693 1.00 95.56 260 LYS A N 1
ATOM 2100 C CA . LYS A 1 260 ? 3.893 6.301 -6.831 1.00 95.56 260 LYS A CA 1
ATOM 2101 C C . LYS A 1 260 ? 3.671 7.815 -6.785 1.00 95.56 260 LYS A C 1
ATOM 2103 O O . LYS A 1 260 ? 2.533 8.275 -6.853 1.00 95.56 260 LYS A O 1
ATOM 2108 N N . LYS A 1 261 ? 4.748 8.607 -6.732 1.00 95.62 261 LYS A N 1
ATOM 2109 C CA . LYS A 1 261 ? 4.684 10.075 -6.796 1.00 95.62 261 LYS A CA 1
ATOM 2110 C C . LYS A 1 261 ? 4.095 10.565 -8.120 1.00 95.62 261 LYS A C 1
ATOM 2112 O O . LYS A 1 261 ? 3.299 11.501 -8.109 1.00 95.62 261 LYS A O 1
ATOM 2117 N N . TRP A 1 262 ? 4.478 9.966 -9.245 1.00 95.88 262 TRP A N 1
ATOM 2118 C CA . TRP A 1 262 ? 3.935 10.328 -10.556 1.00 95.88 262 TRP A CA 1
ATOM 2119 C C . TRP A 1 262 ? 2.486 9.883 -10.737 1.00 95.88 262 TRP A C 1
ATOM 2121 O O . TRP A 1 262 ? 1.681 10.697 -11.166 1.00 95.88 262 TRP A O 1
ATOM 2131 N N . LEU A 1 263 ? 2.115 8.678 -10.299 1.00 96.56 263 LEU A N 1
ATOM 2132 C CA . LEU A 1 263 ? 0.719 8.225 -10.299 1.00 96.56 263 LEU A CA 1
ATOM 2133 C C . LEU A 1 263 ? -0.181 9.151 -9.470 1.00 96.56 263 LEU A C 1
ATOM 2135 O O . LEU A 1 263 ? -1.251 9.538 -9.927 1.00 96.56 263 LEU A O 1
ATOM 2139 N N . LYS A 1 264 ? 0.285 9.598 -8.294 1.00 96.00 264 LYS A N 1
ATOM 2140 C CA . LYS A 1 264 ? -0.430 10.603 -7.492 1.00 96.00 264 LYS A CA 1
ATOM 2141 C C . LYS A 1 264 ? -0.625 11.914 -8.259 1.00 96.00 264 LYS A C 1
ATOM 2143 O O . LYS A 1 264 ? -1.704 12.490 -8.198 1.00 96.00 264 LYS A O 1
ATOM 2148 N N . LYS A 1 265 ? 0.411 12.401 -8.954 1.00 95.81 265 LYS A N 1
ATOM 2149 C CA . LYS A 1 265 ? 0.321 13.631 -9.758 1.00 95.81 265 LYS A CA 1
ATOM 2150 C C . LYS A 1 265 ? -0.655 13.472 -10.918 1.00 95.81 265 LYS A C 1
ATOM 2152 O O . LYS A 1 265 ? -1.499 14.342 -11.092 1.00 95.81 265 LYS A O 1
ATOM 2157 N N . LEU A 1 266 ? -0.564 12.365 -11.653 1.00 95.75 266 LEU A N 1
ATOM 2158 C CA . LEU A 1 266 ? -1.441 12.081 -12.782 1.00 95.75 266 LEU A CA 1
ATOM 2159 C C . LEU A 1 266 ? -2.901 12.008 -12.329 1.00 95.75 266 LEU A C 1
ATOM 2161 O O . LEU A 1 266 ? -3.733 12.686 -12.908 1.00 95.75 266 LEU A O 1
ATOM 2165 N N . ARG A 1 267 ? -3.186 11.320 -11.215 1.00 96.81 267 ARG A N 1
ATOM 2166 C CA . ARG A 1 267 ? -4.533 11.241 -10.627 1.00 96.81 267 ARG A CA 1
ATOM 2167 C C . ARG A 1 267 ? -5.137 12.612 -10.298 1.00 96.81 267 ARG A C 1
ATOM 2169 O O . ARG A 1 267 ? -6.344 12.778 -10.407 1.00 96.81 267 ARG A O 1
ATOM 2176 N N . ILE A 1 268 ? -4.318 13.571 -9.857 1.00 96.38 268 ILE A N 1
ATOM 2177 C CA . ILE A 1 268 ? -4.770 14.937 -9.536 1.00 96.38 268 ILE A CA 1
ATOM 2178 C C . ILE A 1 268 ? -4.986 15.759 -10.812 1.00 96.38 268 ILE A C 1
ATOM 2180 O O . ILE A 1 268 ? -5.900 16.572 -10.863 1.00 96.38 268 ILE A O 1
ATOM 2184 N N . GLN A 1 269 ? -4.123 15.585 -11.814 1.00 95.81 269 GLN A N 1
ATOM 2185 C CA . GLN A 1 269 ? -4.151 16.383 -13.040 1.00 95.81 269 GLN A CA 1
ATOM 2186 C C . GLN A 1 269 ? -5.209 15.905 -14.037 1.00 95.81 269 GLN A C 1
ATOM 2188 O O . GLN A 1 269 ? -5.880 16.729 -14.647 1.00 95.81 269 GLN A O 1
ATOM 2193 N N . ASP A 1 270 ? -5.314 14.593 -14.237 1.00 96.25 270 ASP A N 1
ATOM 2194 C CA . ASP A 1 270 ? -6.126 13.979 -15.281 1.00 96.25 270 ASP A CA 1
ATOM 2195 C C . ASP A 1 270 ? -6.506 12.548 -14.874 1.00 96.25 270 ASP A C 1
ATOM 2197 O O . ASP A 1 270 ? -5.733 11.594 -15.013 1.00 96.25 270 ASP A O 1
ATOM 2201 N N . TYR A 1 271 ? -7.704 12.420 -14.311 1.00 96.81 271 TYR A N 1
ATOM 2202 C CA . TYR A 1 271 ? -8.192 11.160 -13.767 1.00 96.81 271 TYR A CA 1
ATOM 2203 C C . TYR A 1 271 ? -8.478 10.094 -14.848 1.00 96.81 271 TYR A C 1
ATOM 2205 O O . TYR A 1 271 ? -7.998 8.972 -14.679 1.00 96.81 271 TYR A O 1
ATOM 2213 N N . PRO A 1 272 ? -9.131 10.407 -15.990 1.00 96.50 272 PRO A N 1
ATOM 2214 C CA . PRO A 1 272 ? -9.312 9.435 -17.073 1.00 96.50 272 PRO A CA 1
ATOM 2215 C C . PRO A 1 272 ? -7.995 8.861 -17.607 1.00 96.50 272 PRO A C 1
ATOM 2217 O O . PRO A 1 272 ? -7.881 7.657 -17.835 1.00 96.50 272 PRO A O 1
ATOM 2220 N N . ARG A 1 273 ? -6.958 9.697 -17.763 1.00 94.19 273 ARG A N 1
ATOM 2221 C CA . ARG A 1 273 ? -5.633 9.203 -18.178 1.00 94.19 273 ARG A CA 1
ATOM 2222 C C . ARG A 1 273 ? -4.987 8.308 -17.132 1.00 94.19 273 ARG A C 1
ATOM 2224 O O . ARG A 1 273 ? -4.270 7.375 -17.484 1.00 94.19 273 ARG A O 1
ATOM 2231 N N . PHE A 1 274 ? -5.212 8.603 -15.857 1.00 96.88 274 PHE A N 1
ATOM 2232 C CA . PHE A 1 274 ? -4.739 7.766 -14.767 1.00 96.88 274 PHE A CA 1
ATOM 2233 C C . PHE A 1 274 ? -5.383 6.372 -14.801 1.00 96.88 274 PHE A C 1
ATOM 2235 O O . PHE A 1 274 ? -4.648 5.394 -14.704 1.00 96.88 274 PHE A O 1
ATOM 2242 N N . GLU A 1 275 ? -6.698 6.264 -15.006 1.00 96.75 275 GLU A N 1
ATOM 2243 C CA . GLU A 1 275 ? -7.381 4.964 -15.130 1.00 96.75 275 GLU A CA 1
ATOM 2244 C C . GLU A 1 275 ? -6.908 4.184 -16.361 1.00 96.75 275 GLU A C 1
ATOM 2246 O O . GLU A 1 275 ? -6.460 3.046 -16.223 1.00 96.75 275 GLU A O 1
ATOM 2251 N N . TYR A 1 276 ? -6.865 4.836 -17.529 1.00 95.38 276 TYR A N 1
ATOM 2252 C CA . TYR A 1 276 ? -6.328 4.248 -18.762 1.00 95.38 276 TYR A CA 1
ATOM 2253 C C . TYR A 1 276 ? -4.923 3.659 -18.561 1.00 95.38 276 TYR A C 1
ATOM 2255 O O . TYR A 1 276 ? -4.616 2.558 -19.018 1.00 95.38 276 TYR A O 1
ATOM 2263 N N . LEU A 1 277 ? -4.052 4.385 -17.856 1.00 95.81 277 LEU A N 1
ATOM 2264 C CA . LEU A 1 277 ? -2.687 3.944 -17.589 1.00 95.81 277 LEU A CA 1
ATOM 2265 C C . LEU A 1 277 ? -2.636 2.701 -16.690 1.00 95.81 277 LEU A C 1
ATOM 2267 O O . LEU A 1 277 ? -1.803 1.823 -16.922 1.00 95.81 277 LEU A O 1
ATOM 2271 N N . LEU A 1 278 ? -3.485 2.642 -15.660 1.00 96.06 278 LEU A N 1
ATOM 2272 C CA . LEU A 1 278 ? -3.552 1.499 -14.749 1.00 96.06 278 LEU A CA 1
ATOM 2273 C C . LEU A 1 278 ? -4.020 0.237 -15.473 1.00 96.06 278 LEU A C 1
ATOM 2275 O O . LEU A 1 278 ? -3.425 -0.819 -15.271 1.00 96.06 278 LEU A O 1
ATOM 2279 N N . GLU A 1 279 ? -5.021 0.359 -16.345 1.00 94.94 279 GLU A N 1
ATOM 2280 C CA . GLU A 1 279 ? -5.520 -0.752 -17.157 1.00 94.94 279 GLU A CA 1
ATOM 2281 C C . GLU A 1 279 ? -4.451 -1.258 -18.132 1.00 94.94 279 GLU A C 1
ATOM 2283 O O . GLU A 1 279 ? -4.155 -2.451 -18.168 1.00 94.94 279 GLU A O 1
ATOM 2288 N N . ARG A 1 280 ? -3.811 -0.354 -18.887 1.00 94.62 280 ARG A N 1
ATOM 2289 C CA . ARG A 1 280 ? -2.813 -0.729 -19.906 1.00 94.62 280 ARG A CA 1
ATOM 2290 C C . ARG A 1 280 ? -1.556 -1.366 -19.330 1.00 94.62 280 ARG A C 1
ATOM 2292 O O . ARG A 1 280 ? -0.996 -2.262 -19.952 1.00 94.62 280 ARG A O 1
ATOM 2299 N N . LEU A 1 281 ? -1.089 -0.889 -18.178 1.00 94.50 281 LEU A N 1
ATOM 2300 C CA . LEU A 1 281 ? 0.107 -1.419 -17.515 1.00 94.50 281 LEU A CA 1
ATOM 2301 C C . LEU A 1 281 ? -0.216 -2.487 -16.461 1.00 94.50 281 LEU A C 1
ATOM 2303 O O . LEU A 1 281 ? 0.705 -2.949 -15.788 1.00 94.50 281 LEU A O 1
ATOM 2307 N N . ASN A 1 282 ? -1.492 -2.857 -16.305 1.00 95.19 282 ASN A N 1
ATOM 2308 C CA . ASN A 1 282 ? -1.974 -3.820 -15.316 1.00 95.19 282 ASN A CA 1
ATOM 2309 C C . ASN A 1 282 ? -1.446 -3.518 -13.895 1.00 95.19 282 ASN A C 1
ATOM 2311 O O . ASN A 1 282 ? -0.751 -4.316 -13.256 1.00 95.19 282 ASN A O 1
ATOM 2315 N N . LEU A 1 283 ? -1.721 -2.298 -13.425 1.00 95.31 283 LEU A N 1
ATOM 2316 C CA . LEU A 1 283 ? -1.245 -1.770 -12.146 1.00 95.31 283 LEU A CA 1
ATOM 2317 C C . LEU A 1 283 ? -2.397 -1.535 -11.167 1.00 95.31 283 LEU A C 1
ATOM 2319 O O . LEU A 1 283 ? -3.428 -0.967 -11.516 1.00 95.31 283 LEU A O 1
ATOM 2323 N N . VAL A 1 284 ? -2.167 -1.861 -9.894 1.00 95.88 284 VAL A N 1
ATOM 2324 C CA . VAL A 1 284 ? -3.067 -1.520 -8.784 1.00 95.88 284 VAL A CA 1
ATOM 2325 C C . VAL A 1 284 ? -2.506 -0.325 -8.023 1.00 95.88 284 VAL A C 1
ATOM 2327 O O . VAL A 1 284 ? -1.413 -0.365 -7.453 1.00 95.88 284 VAL A O 1
ATOM 2330 N N . TYR A 1 285 ? -3.260 0.772 -7.982 1.00 95.44 285 TYR A N 1
ATOM 2331 C CA . TYR A 1 285 ? -2.835 1.960 -7.251 1.00 95.44 285 TYR A CA 1
ATOM 2332 C C . TYR A 1 285 ? -3.122 1.841 -5.750 1.00 95.44 285 TYR A C 1
ATOM 2334 O O . TYR A 1 285 ? -4.269 1.871 -5.308 1.00 95.44 285 TYR A O 1
ATOM 2342 N N . HIS A 1 286 ? -2.057 1.808 -4.949 1.00 93.00 286 HIS A N 1
ATOM 2343 C CA . HIS A 1 286 ? -2.142 1.953 -3.497 1.00 93.00 286 HIS A CA 1
ATOM 2344 C C . HIS A 1 286 ? -1.797 3.391 -3.076 1.00 93.00 286 HIS A C 1
ATOM 2346 O O . HIS A 1 286 ? -0.657 3.823 -3.299 1.00 93.00 286 HIS A O 1
ATOM 2352 N N . PRO A 1 287 ? -2.728 4.138 -2.449 1.00 90.38 287 PRO A N 1
ATOM 2353 C CA . PRO A 1 287 ? -2.438 5.473 -1.942 1.00 90.38 287 PRO A CA 1
ATOM 2354 C C . PRO A 1 287 ? -1.401 5.429 -0.812 1.00 90.38 287 PRO A C 1
ATOM 2356 O O . PRO A 1 287 ? -1.212 4.411 -0.143 1.00 90.38 287 PRO A O 1
ATOM 2359 N N . PHE A 1 288 ? -0.715 6.554 -0.595 1.00 87.50 288 PHE A N 1
ATOM 2360 C CA . PHE A 1 288 ? 0.160 6.697 0.567 1.00 87.50 288 PHE A CA 1
ATOM 2361 C C . PHE A 1 288 ? -0.689 6.671 1.846 1.00 87.50 288 PHE A C 1
ATOM 2363 O O . PHE A 1 288 ? -1.691 7.387 1.892 1.00 87.50 288 PHE A O 1
ATOM 2370 N N . PRO A 1 289 ? -0.311 5.873 2.860 1.00 88.19 289 PRO A N 1
ATOM 2371 C CA . PRO A 1 289 ? -0.992 5.914 4.145 1.00 88.19 289 PRO A CA 1
ATOM 2372 C C . PRO A 1 289 ? -0.784 7.287 4.793 1.00 88.19 289 PRO A C 1
ATOM 2374 O O . PRO A 1 289 ? 0.270 7.900 4.616 1.00 88.19 289 PRO A O 1
ATOM 2377 N N . GLU A 1 290 ? -1.775 7.753 5.550 1.00 87.38 290 GLU A N 1
ATOM 2378 C CA . GLU A 1 290 ? -1.686 9.011 6.306 1.00 87.38 290 GLU A CA 1
ATOM 2379 C C . GLU A 1 290 ? -0.586 8.938 7.371 1.00 87.38 290 GLU A C 1
ATOM 2381 O O . GLU A 1 290 ? 0.190 9.876 7.544 1.00 87.38 290 GLU A O 1
ATOM 2386 N N . GLU A 1 291 ? -0.457 7.776 8.020 1.00 87.00 291 GLU A N 1
ATOM 2387 C CA . GLU A 1 291 ? 0.517 7.532 9.076 1.00 87.00 291 GLU A CA 1
ATOM 2388 C C . GLU A 1 291 ? 1.325 6.252 8.835 1.00 87.00 291 GLU A C 1
ATOM 2390 O O . GLU A 1 291 ? 0.799 5.191 8.482 1.00 87.00 291 GLU A O 1
ATOM 2395 N N . ASN A 1 292 ? 2.629 6.322 9.112 1.00 82.62 292 ASN A N 1
ATOM 2396 C CA . ASN A 1 292 ? 3.505 5.154 9.134 1.00 82.62 292 ASN A CA 1
ATOM 2397 C C . ASN A 1 292 ? 3.465 4.492 10.518 1.00 82.62 292 ASN A C 1
ATOM 2399 O O . ASN A 1 292 ? 4.298 4.765 11.382 1.00 82.62 292 ASN A O 1
ATOM 2403 N N . ILE A 1 293 ? 2.492 3.603 10.724 1.00 83.12 293 ILE A N 1
ATOM 2404 C CA . ILE A 1 293 ? 2.311 2.898 11.998 1.00 83.12 293 ILE A CA 1
ATOM 2405 C C . ILE A 1 293 ? 3.275 1.708 12.086 1.00 83.12 293 ILE A C 1
ATOM 2407 O O . ILE A 1 293 ? 3.240 0.784 11.269 1.00 83.12 293 ILE A O 1
ATOM 2411 N N . PHE A 1 294 ? 4.104 1.680 13.128 1.00 82.81 294 PHE A N 1
ATOM 2412 C CA . PHE A 1 294 ? 4.909 0.506 13.455 1.00 82.81 294 PHE A CA 1
ATOM 2413 C C . PHE A 1 294 ? 4.067 -0.538 14.191 1.00 82.81 294 PHE A C 1
ATOM 2415 O O . PHE A 1 294 ? 3.441 -0.252 15.209 1.00 82.81 294 PHE A O 1
ATOM 2422 N N . VAL A 1 295 ? 4.083 -1.784 13.712 1.00 87.06 295 VAL A N 1
ATOM 2423 C CA . VAL A 1 295 ? 3.374 -2.886 14.377 1.00 87.06 295 VAL A CA 1
ATOM 2424 C C . VAL A 1 295 ? 4.190 -3.369 15.578 1.00 87.06 295 VAL A C 1
ATOM 2426 O O . VAL A 1 295 ? 5.109 -4.185 15.451 1.00 87.06 295 VAL A O 1
ATOM 2429 N N . THR A 1 296 ? 3.859 -2.854 16.762 1.00 89.88 296 THR A N 1
ATOM 2430 C CA . THR A 1 296 ? 4.443 -3.301 18.033 1.00 89.88 296 THR A CA 1
ATOM 2431 C C . THR A 1 296 ? 3.608 -4.418 18.664 1.00 89.88 296 THR A C 1
ATOM 2433 O O . THR A 1 296 ? 2.409 -4.544 18.409 1.00 89.88 296 THR A O 1
ATOM 2436 N N . ARG A 1 297 ? 4.234 -5.234 19.526 1.00 87.94 297 ARG A N 1
ATOM 2437 C CA . ARG A 1 297 ? 3.524 -6.280 20.282 1.00 87.94 297 ARG A CA 1
ATOM 2438 C C . ARG A 1 297 ? 2.423 -5.683 21.153 1.00 87.94 297 ARG A C 1
ATOM 2440 O O . ARG A 1 297 ? 1.306 -6.177 21.126 1.00 87.94 297 ARG A O 1
ATOM 2447 N N . LYS A 1 298 ? 2.740 -4.618 21.896 1.00 88.06 298 LYS A N 1
ATOM 2448 C CA . LYS A 1 298 ? 1.813 -3.949 22.818 1.00 88.06 298 LYS A CA 1
ATOM 2449 C C . LYS A 1 298 ? 0.587 -3.416 22.075 1.00 88.06 298 LYS A C 1
ATOM 2451 O O . LYS A 1 298 ? -0.539 -3.750 22.445 1.00 88.06 298 LYS A O 1
ATOM 2456 N N . ASP A 1 299 ? 0.797 -2.656 21.003 1.00 89.44 299 ASP A N 1
ATOM 2457 C CA . ASP A 1 299 ? -0.308 -2.063 20.245 1.00 89.44 299 ASP A CA 1
ATOM 2458 C C . ASP A 1 299 ? -1.123 -3.137 19.527 1.00 89.44 299 ASP A C 1
ATOM 2460 O O . ASP A 1 299 ? -2.351 -3.096 19.550 1.00 89.44 299 ASP A O 1
ATOM 2464 N N . GLY A 1 300 ? -0.456 -4.152 18.968 1.00 90.75 300 GLY A N 1
ATOM 2465 C CA . GLY A 1 300 ? -1.109 -5.311 18.367 1.00 90.75 300 GLY A CA 1
ATOM 2466 C C . GLY A 1 300 ? -1.992 -6.067 19.361 1.00 90.75 300 GLY A C 1
ATOM 2467 O O . GLY A 1 300 ? -3.163 -6.298 19.073 1.00 90.75 300 GLY A O 1
ATOM 2468 N N . THR A 1 301 ? -1.478 -6.384 20.556 1.00 90.00 301 THR A N 1
ATOM 2469 C CA . THR A 1 301 ? -2.270 -7.035 21.615 1.00 90.00 301 THR A CA 1
ATOM 2470 C C . THR A 1 301 ? -3.463 -6.189 22.043 1.00 90.00 301 THR A C 1
ATOM 2472 O O . THR A 1 301 ? -4.549 -6.728 22.219 1.00 90.00 301 THR A O 1
ATOM 2475 N N . ARG A 1 302 ? -3.296 -4.864 22.159 1.00 91.25 302 ARG A N 1
ATOM 2476 C CA . ARG A 1 302 ? -4.378 -3.957 22.554 1.00 91.25 302 ARG A CA 1
ATOM 2477 C C . ARG A 1 302 ? -5.462 -3.871 21.484 1.00 91.25 302 ARG A C 1
ATOM 2479 O O . ARG A 1 302 ? -6.635 -3.932 21.815 1.00 91.25 302 ARG A O 1
ATOM 2486 N N . ARG A 1 303 ? -5.079 -3.780 20.208 1.00 92.94 303 ARG A N 1
ATOM 2487 C CA . ARG A 1 303 ? -6.025 -3.770 19.081 1.00 92.94 303 ARG A CA 1
ATOM 2488 C C . ARG A 1 303 ? -6.806 -5.076 18.987 1.00 92.94 303 ARG A C 1
ATOM 2490 O O . ARG A 1 303 ? -8.013 -5.029 18.798 1.00 92.94 303 ARG A O 1
ATOM 2497 N N . LEU A 1 304 ? -6.135 -6.219 19.134 1.00 92.62 304 LEU A N 1
ATOM 2498 C CA . LEU A 1 304 ? -6.798 -7.524 19.149 1.00 92.62 304 LEU A CA 1
ATOM 2499 C C . LEU A 1 304 ? -7.764 -7.653 20.332 1.00 92.62 304 LEU A C 1
ATOM 2501 O O . LEU A 1 304 ? -8.888 -8.103 20.148 1.00 92.62 304 LEU A O 1
ATOM 2505 N N . LEU A 1 305 ? -7.347 -7.211 21.521 1.00 92.62 305 LEU A N 1
ATOM 2506 C CA . LEU A 1 305 ? -8.200 -7.219 22.706 1.00 92.62 305 LEU A CA 1
ATOM 2507 C C . LEU A 1 305 ? -9.423 -6.318 22.536 1.00 92.62 305 LEU A C 1
ATOM 2509 O O . LEU A 1 305 ? -10.520 -6.751 22.860 1.00 92.62 305 LEU A O 1
ATOM 2513 N N . ASN A 1 306 ? -9.246 -5.109 22.000 1.00 94.94 306 ASN A N 1
ATOM 2514 C CA . ASN A 1 306 ? -10.359 -4.208 21.716 1.00 94.94 306 ASN A CA 1
ATOM 2515 C C . ASN A 1 306 ? -11.361 -4.869 20.765 1.00 94.94 306 ASN A C 1
ATOM 2517 O O . ASN A 1 306 ? -12.522 -4.967 21.123 1.00 94.94 306 ASN A O 1
ATOM 2521 N N . LYS A 1 307 ? -10.898 -5.433 19.639 1.00 96.38 307 LYS A N 1
ATOM 2522 C CA . LYS A 1 307 ? -11.770 -6.145 18.690 1.00 96.38 307 LYS A CA 1
ATOM 2523 C C . LYS A 1 307 ? -12.571 -7.266 19.351 1.00 96.38 307 LYS A C 1
ATOM 2525 O O . LYS A 1 307 ? -13.771 -7.366 19.150 1.00 96.38 307 LYS A O 1
ATOM 2530 N N . TYR A 1 308 ? -11.919 -8.081 20.174 1.00 95.19 308 TYR A N 1
ATOM 2531 C CA . TYR A 1 308 ? -12.597 -9.147 20.907 1.00 95.19 308 TYR A CA 1
ATOM 2532 C C . TYR A 1 308 ? -13.615 -8.613 21.922 1.00 95.19 308 TYR A C 1
ATOM 2534 O O . TYR A 1 308 ? -14.710 -9.157 22.043 1.00 95.19 308 TYR A O 1
ATOM 2542 N N . CYS A 1 309 ? -13.277 -7.548 22.654 1.00 95.06 309 CYS A N 1
ATOM 2543 C CA . CYS A 1 309 ? -14.225 -6.883 23.544 1.00 95.06 309 CYS A CA 1
ATOM 2544 C C . CYS A 1 309 ? -15.420 -6.329 22.760 1.00 95.06 309 CYS A C 1
ATOM 2546 O O . CYS A 1 309 ? -16.548 -6.504 23.208 1.00 95.06 309 CYS A O 1
ATOM 2548 N N . ASP A 1 310 ? -15.188 -5.732 21.591 1.00 97.94 310 ASP A N 1
ATOM 2549 C CA . ASP A 1 310 ? -16.235 -5.199 20.719 1.00 97.94 310 ASP A CA 1
ATOM 2550 C C . ASP A 1 310 ? -17.165 -6.322 20.233 1.00 97.94 310 ASP A C 1
ATOM 2552 O O . ASP A 1 310 ? -18.380 -6.198 20.347 1.00 97.94 310 ASP A O 1
ATOM 2556 N N . GLU A 1 311 ? -16.617 -7.460 19.795 1.00 97.56 311 GLU A N 1
ATOM 2557 C CA . GLU A 1 311 ? -17.395 -8.648 19.410 1.00 97.56 311 GLU A CA 1
ATOM 2558 C C . GLU A 1 311 ? -18.230 -9.203 20.575 1.00 97.56 311 GLU A C 1
ATOM 2560 O O . GLU A 1 311 ? -19.382 -9.601 20.394 1.00 97.56 311 GLU A O 1
ATOM 2565 N N . LEU A 1 312 ? -17.676 -9.230 21.792 1.00 96.94 312 LEU A N 1
ATOM 2566 C CA . LEU A 1 312 ? -18.422 -9.637 22.985 1.00 96.94 312 LEU A CA 1
ATOM 2567 C C . LEU A 1 312 ? -19.539 -8.652 23.332 1.00 96.94 312 LEU A C 1
ATOM 2569 O O . LEU A 1 312 ? -20.622 -9.079 23.734 1.00 96.94 312 LEU A O 1
ATOM 2573 N N . ILE A 1 313 ? -19.275 -7.351 23.210 1.00 98.00 313 ILE A N 1
ATOM 2574 C CA . ILE A 1 313 ? -20.270 -6.302 23.438 1.00 98.00 313 ILE A CA 1
ATOM 2575 C C . ILE A 1 313 ? -21.394 -6.444 22.415 1.00 98.00 313 ILE A C 1
ATOM 2577 O O . ILE A 1 313 ? -22.553 -6.473 22.814 1.00 98.00 313 ILE A O 1
ATOM 2581 N N . GLN A 1 314 ? -21.071 -6.615 21.131 1.00 98.19 314 GLN A N 1
ATOM 2582 C CA . GLN A 1 314 ? -22.061 -6.813 20.071 1.00 98.19 314 GLN A CA 1
ATOM 2583 C C . GLN A 1 314 ? -22.941 -8.032 20.341 1.00 98.19 314 GLN A C 1
ATOM 2585 O O . GLN A 1 314 ? -24.154 -7.887 20.396 1.00 98.19 314 GLN A O 1
ATOM 2590 N N . LYS A 1 315 ? -22.355 -9.192 20.664 1.00 98.31 315 LYS A N 1
ATOM 2591 C CA . LYS A 1 315 ? -23.131 -10.397 21.011 1.00 98.31 315 LYS A CA 1
ATOM 2592 C C . LYS A 1 315 ? -24.107 -10.171 22.165 1.00 98.31 315 LYS A C 1
ATOM 2594 O O . LYS A 1 315 ? -25.227 -10.668 22.126 1.00 98.31 315 LYS A O 1
ATOM 2599 N N . LYS A 1 316 ? -23.692 -9.430 23.198 1.00 98.31 316 LYS A N 1
ATOM 2600 C CA . LYS A 1 316 ? -24.568 -9.091 24.330 1.00 98.31 316 LYS A CA 1
ATOM 2601 C C . LYS A 1 316 ? -25.669 -8.114 23.933 1.00 98.31 316 LYS A C 1
ATOM 2603 O O . LYS A 1 316 ? -26.801 -8.285 24.367 1.00 98.31 316 LYS A O 1
ATOM 2608 N N . LEU A 1 317 ? -25.340 -7.103 23.131 1.00 98.44 317 LEU A N 1
ATOM 2609 C CA . LEU A 1 317 ? -26.316 -6.138 22.631 1.00 98.44 317 LEU A CA 1
ATOM 2610 C C . LEU A 1 317 ? -27.344 -6.808 21.722 1.00 98.44 317 LEU A C 1
ATOM 2612 O O . LEU A 1 317 ? -28.524 -6.511 21.845 1.00 98.44 317 LEU A O 1
ATOM 2616 N N . ASP A 1 318 ? -26.920 -7.723 20.858 1.00 98.31 318 ASP A N 1
ATOM 2617 C CA . ASP A 1 318 ? -27.813 -8.438 19.947 1.00 98.31 318 ASP A CA 1
ATOM 2618 C C . ASP A 1 318 ? -28.716 -9.420 20.704 1.00 98.31 318 ASP A C 1
ATOM 2620 O O . ASP A 1 318 ? -29.913 -9.474 20.436 1.00 98.31 318 ASP A O 1
ATOM 2624 N N . ALA A 1 319 ? -28.189 -10.114 21.720 1.00 98.31 319 ALA A N 1
ATOM 2625 C CA . ALA A 1 319 ? -29.007 -10.934 22.616 1.00 98.31 319 ALA A CA 1
ATOM 2626 C C . ALA A 1 319 ? -30.057 -10.092 23.360 1.00 98.31 319 ALA A C 1
ATOM 2628 O O . ALA A 1 319 ? -31.235 -10.438 23.373 1.00 98.31 319 ALA A O 1
ATOM 2629 N N . TYR A 1 320 ? -29.652 -8.948 23.917 1.00 98.00 320 TYR A N 1
ATOM 2630 C CA . TYR A 1 320 ? -30.571 -8.052 24.619 1.00 98.00 320 TYR A CA 1
ATOM 2631 C C . TYR A 1 320 ? -31.610 -7.418 23.682 1.00 98.00 320 TYR A C 1
ATOM 2633 O O . TYR A 1 320 ? -32.771 -7.267 24.049 1.00 98.00 320 TYR A O 1
ATOM 2641 N N . ARG A 1 321 ? -31.228 -7.080 22.444 1.00 97.81 321 ARG A N 1
ATOM 2642 C CA . ARG A 1 321 ? -32.174 -6.621 21.414 1.00 97.81 321 ARG A CA 1
ATOM 2643 C C . ARG A 1 321 ? -33.226 -7.682 21.120 1.00 97.81 321 ARG A C 1
ATOM 2645 O O . ARG A 1 321 ? -34.401 -7.340 21.108 1.00 97.81 321 ARG A O 1
ATOM 2652 N N . ALA A 1 322 ? -32.826 -8.943 20.966 1.00 96.19 322 ALA A N 1
ATOM 2653 C CA . ALA A 1 322 ? -33.763 -10.042 20.752 1.00 96.19 322 ALA A CA 1
ATOM 2654 C C . ALA A 1 322 ? -34.726 -10.230 21.943 1.00 96.19 322 ALA A C 1
ATOM 2656 O O . ALA A 1 322 ? -35.919 -10.451 21.744 1.00 96.19 322 ALA A O 1
ATOM 2657 N N . GLU A 1 323 ? -34.243 -10.082 23.184 1.00 95.50 323 GLU A N 1
ATOM 2658 C CA . GLU A 1 323 ? -35.100 -10.093 24.382 1.00 95.50 323 GLU A CA 1
ATOM 2659 C C . GLU A 1 323 ? -36.120 -8.944 24.370 1.00 95.50 323 GLU A C 1
ATOM 2661 O O . GLU A 1 323 ? -37.303 -9.158 24.640 1.00 95.50 323 GLU A O 1
ATOM 2666 N N . LEU A 1 324 ? -35.687 -7.727 24.025 1.00 95.25 324 LEU A N 1
ATOM 2667 C CA . LEU A 1 324 ? -36.575 -6.569 23.929 1.00 95.25 324 LEU A CA 1
ATOM 2668 C C . LEU A 1 324 ? -37.591 -6.709 22.791 1.00 95.25 324 LEU A C 1
ATOM 2670 O O . LEU A 1 324 ? -38.747 -6.340 22.968 1.00 95.25 324 LEU A O 1
ATOM 2674 N N . GLU A 1 325 ? -37.192 -7.248 21.640 1.00 91.31 325 GLU A N 1
ATOM 2675 C CA . GLU A 1 325 ? -38.097 -7.536 20.522 1.00 91.31 325 GLU A CA 1
ATOM 2676 C C . GLU A 1 325 ? -39.182 -8.542 20.922 1.00 91.31 325 GLU A C 1
ATOM 2678 O O . GLU A 1 325 ? -40.349 -8.346 20.587 1.00 91.31 325 GLU A O 1
ATOM 2683 N N . ALA A 1 326 ? -38.845 -9.556 21.725 1.00 90.12 326 ALA A N 1
ATOM 2684 C CA . ALA A 1 326 ? -39.841 -10.470 22.279 1.00 90.12 326 ALA A CA 1
ATOM 2685 C C . ALA A 1 326 ? -40.823 -9.752 23.229 1.00 90.12 326 ALA A C 1
ATOM 2687 O O . ALA A 1 326 ? -42.033 -9.972 23.152 1.00 90.12 326 ALA A O 1
ATOM 2688 N N . GLN A 1 327 ? -40.324 -8.849 24.083 1.00 92.06 327 GLN A N 1
ATOM 2689 C CA . GLN A 1 327 ? -41.145 -8.074 25.027 1.00 92.06 327 GLN A CA 1
ATOM 2690 C C . GLN A 1 327 ? -42.022 -7.008 24.350 1.00 92.06 327 GLN A C 1
ATOM 2692 O O . GLN A 1 327 ? -43.049 -6.613 24.906 1.00 92.06 327 GLN A O 1
ATOM 2697 N N . GLN A 1 328 ? -41.663 -6.545 23.146 1.00 91.06 328 GLN A N 1
ATOM 2698 C CA . GLN A 1 328 ? -42.445 -5.540 22.416 1.00 91.06 328 GLN A CA 1
ATOM 2699 C C . GLN A 1 328 ? -43.884 -5.997 22.164 1.00 91.06 328 GLN A C 1
ATOM 2701 O O . GLN A 1 328 ? -44.800 -5.178 22.244 1.00 91.06 328 GLN A O 1
ATOM 2706 N N . LYS A 1 329 ? -44.112 -7.295 21.925 1.00 86.56 329 LYS A N 1
ATOM 2707 C CA . LYS A 1 329 ? -45.460 -7.847 21.731 1.00 86.56 329 LYS A CA 1
ATOM 2708 C C . LYS A 1 329 ? -46.364 -7.583 22.937 1.00 86.56 329 LYS A C 1
ATOM 2710 O O . LYS A 1 329 ? -47.455 -7.034 22.779 1.00 86.56 329 LYS A O 1
ATOM 2715 N N . ASP A 1 330 ? -45.908 -7.969 24.127 1.00 91.25 330 ASP A N 1
ATOM 2716 C CA . ASP A 1 330 ? -46.677 -7.799 25.361 1.00 91.25 330 ASP A CA 1
ATOM 2717 C C . ASP A 1 330 ? -46.850 -6.313 25.697 1.00 91.25 330 ASP A C 1
ATOM 2719 O O . ASP A 1 330 ? -47.948 -5.886 26.054 1.00 91.25 330 ASP A O 1
ATOM 2723 N N . PHE A 1 331 ? -45.813 -5.501 25.464 1.00 95.25 331 PHE A N 1
ATOM 2724 C CA . PHE A 1 331 ? -45.874 -4.052 25.643 1.00 95.25 331 PHE A CA 1
ATOM 2725 C C . PHE A 1 331 ? -46.950 -3.390 24.770 1.00 95.25 331 PHE A C 1
ATOM 2727 O O . PHE A 1 331 ? -47.730 -2.582 25.271 1.00 95.25 331 PHE A O 1
ATOM 2734 N N . PHE A 1 332 ? -47.023 -3.711 23.471 1.00 94.38 332 PHE A N 1
ATOM 2735 C CA . PHE A 1 332 ? -48.026 -3.109 22.586 1.00 94.38 332 PHE A CA 1
ATOM 2736 C C . PHE A 1 332 ? -49.450 -3.586 22.898 1.00 94.38 332 PHE A C 1
ATOM 2738 O O . PHE A 1 332 ? -50.382 -2.796 22.737 1.00 94.38 332 PHE A O 1
ATOM 2745 N N . ARG A 1 333 ? -49.621 -4.821 23.397 1.00 91.25 333 ARG A N 1
ATOM 2746 C CA . ARG A 1 333 ? -50.913 -5.304 23.911 1.00 91.25 333 ARG A CA 1
ATOM 2747 C C . ARG A 1 333 ? -51.365 -4.477 25.116 1.00 91.25 333 ARG A C 1
ATOM 2749 O O . ARG A 1 333 ? -52.424 -3.862 25.059 1.00 91.25 333 ARG A O 1
ATOM 2756 N N . GLU A 1 334 ? -50.535 -4.386 26.155 1.00 95.12 334 GLU A N 1
ATOM 2757 C CA . GLU A 1 334 ? -50.855 -3.590 27.349 1.00 95.12 334 GLU A CA 1
ATOM 2758 C C . GLU A 1 334 ? -51.056 -2.109 27.026 1.00 95.12 334 GLU A C 1
ATOM 2760 O O . GLU A 1 334 ? -51.873 -1.429 27.646 1.00 95.12 334 GLU A O 1
ATOM 2765 N N . LYS A 1 335 ? -50.291 -1.582 26.064 1.00 94.44 335 LYS A N 1
ATOM 2766 C CA . LYS A 1 335 ? -50.429 -0.200 25.615 1.00 94.44 335 LYS A CA 1
ATOM 2767 C C . LYS A 1 335 ? -51.812 0.045 25.017 1.00 94.44 335 LYS A C 1
ATOM 2769 O O . LYS A 1 335 ? -52.417 1.055 25.353 1.00 94.44 335 LYS A O 1
ATOM 2774 N N . ALA A 1 336 ? -52.309 -0.847 24.160 1.00 93.31 336 ALA A N 1
ATOM 2775 C CA . ALA A 1 336 ? -53.646 -0.712 23.587 1.00 93.31 336 ALA A CA 1
ATOM 2776 C C . ALA A 1 336 ? -54.731 -0.741 24.679 1.00 93.31 336 ALA A C 1
ATOM 2778 O O . ALA A 1 336 ? -55.571 0.152 24.713 1.00 93.31 336 ALA A O 1
ATOM 2779 N N . GLU A 1 337 ? -54.646 -1.687 25.620 1.00 93.94 337 GLU A N 1
ATOM 2780 C CA . GLU A 1 337 ? -55.589 -1.816 26.744 1.00 93.94 337 GLU A CA 1
ATOM 2781 C C . GLU A 1 337 ? -55.596 -0.571 27.647 1.00 93.94 337 GLU A C 1
ATOM 2783 O O . GLU A 1 337 ? -56.653 -0.059 28.011 1.00 93.94 337 GLU A O 1
ATOM 2788 N N . LYS A 1 338 ? -54.416 -0.035 27.986 1.00 95.19 338 LYS A N 1
ATOM 2789 C CA . LYS A 1 338 ? -54.294 1.178 28.813 1.00 95.19 338 LYS A CA 1
ATOM 2790 C C . LYS A 1 338 ? -54.820 2.419 28.094 1.00 95.19 338 LYS A C 1
ATOM 2792 O O . LYS A 1 338 ? -55.445 3.256 28.736 1.00 95.19 338 LYS A O 1
ATOM 2797 N N . LEU A 1 339 ? -54.582 2.546 26.786 1.00 94.62 339 LEU A N 1
ATOM 2798 C CA . LEU A 1 339 ? -55.112 3.660 25.992 1.00 94.62 339 LEU A CA 1
ATOM 2799 C C . LEU A 1 339 ? -56.645 3.609 25.899 1.00 94.62 339 LEU A C 1
ATOM 2801 O O . LEU A 1 339 ? -57.290 4.644 26.048 1.00 94.62 339 LEU A O 1
ATOM 2805 N N . GLU A 1 340 ? -57.229 2.420 25.727 1.00 92.38 340 GLU A N 1
ATOM 2806 C CA . GLU A 1 340 ? -58.685 2.224 25.791 1.00 92.38 340 GLU A CA 1
ATOM 2807 C C . GLU A 1 340 ? -59.249 2.567 27.170 1.00 92.38 340 GLU A C 1
ATOM 2809 O O . GLU A 1 340 ? -60.244 3.282 27.269 1.00 92.38 340 GLU A O 1
ATOM 2814 N N . PHE A 1 341 ? -58.595 2.099 28.236 1.00 94.81 341 PHE A N 1
ATOM 2815 C CA . PHE A 1 341 ? -58.992 2.397 29.608 1.00 94.81 341 PHE A CA 1
ATOM 2816 C C . PHE A 1 341 ? -58.985 3.905 29.892 1.00 94.81 341 PHE A C 1
ATOM 2818 O O . PHE A 1 341 ? -59.988 4.433 30.361 1.00 94.81 341 PHE A O 1
ATOM 2825 N N . ILE A 1 342 ? -57.897 4.610 29.551 1.00 93.94 342 ILE A N 1
ATOM 2826 C CA . ILE A 1 342 ? -57.787 6.065 29.744 1.00 93.94 342 ILE A CA 1
ATOM 2827 C C . ILE A 1 342 ? -58.906 6.794 28.997 1.00 93.94 342 ILE A C 1
ATOM 2829 O O . ILE A 1 342 ? -59.586 7.626 29.590 1.00 93.94 342 ILE A O 1
ATOM 2833 N N . ARG A 1 343 ? -59.142 6.454 27.723 1.00 91.44 343 ARG A N 1
ATOM 2834 C CA . ARG A 1 343 ? -60.199 7.084 26.918 1.00 91.44 343 ARG A CA 1
ATOM 2835 C C . ARG A 1 343 ? -61.585 6.871 27.538 1.00 91.44 343 ARG A C 1
ATOM 2837 O O . ARG A 1 343 ? -62.378 7.806 27.587 1.00 91.44 343 ARG A O 1
ATOM 2844 N N . ASN A 1 344 ? -61.870 5.665 28.034 1.00 92.19 344 ASN A N 1
ATOM 2845 C CA . ASN A 1 344 ? -63.146 5.347 28.679 1.00 92.19 344 ASN A CA 1
ATOM 2846 C C . ASN A 1 344 ? -63.342 6.114 29.997 1.00 92.19 344 ASN A C 1
ATOM 2848 O O . ASN A 1 344 ? -64.433 6.626 30.244 1.00 92.19 344 ASN A O 1
ATOM 2852 N N . GLU A 1 345 ? -62.296 6.230 30.817 1.00 93.44 345 GLU A N 1
ATOM 2853 C CA . GLU A 1 345 ? -62.323 7.008 32.062 1.00 93.44 345 GLU A CA 1
ATOM 2854 C C . GLU A 1 345 ? -62.503 8.511 31.797 1.00 93.44 345 GLU A C 1
ATOM 2856 O O . GLU A 1 345 ? -63.317 9.157 32.452 1.00 93.44 345 GLU A O 1
ATOM 2861 N N . GLU A 1 346 ? -61.818 9.079 30.797 1.00 90.56 346 GLU A N 1
ATOM 2862 C CA . GLU A 1 346 ? -61.978 10.493 30.419 1.00 90.56 346 GLU A CA 1
ATOM 2863 C C . GLU A 1 346 ? -63.424 10.811 30.006 1.00 90.56 346 GLU A C 1
ATOM 2865 O O . GLU A 1 346 ? -63.997 11.806 30.463 1.00 90.56 346 GLU A O 1
ATOM 2870 N N . ILE A 1 347 ? -64.040 9.923 29.215 1.00 90.38 347 ILE A N 1
ATOM 2871 C CA . ILE A 1 347 ? -65.452 10.019 28.823 1.00 90.38 347 ILE A CA 1
ATOM 2872 C C . ILE A 1 347 ? -66.364 9.911 30.053 1.00 90.38 347 ILE A C 1
ATOM 2874 O O . ILE A 1 347 ? -67.305 10.695 30.186 1.00 90.38 347 ILE A O 1
ATOM 2878 N N . ALA A 1 348 ? -66.086 8.978 30.969 1.00 91.94 348 ALA A N 1
ATOM 2879 C CA . ALA A 1 348 ? -66.865 8.797 32.194 1.00 91.94 348 ALA A CA 1
ATOM 2880 C C . ALA A 1 348 ? -66.780 10.015 33.132 1.00 91.94 348 ALA A C 1
ATOM 2882 O O . ALA A 1 348 ? -67.772 10.385 33.761 1.00 91.94 348 ALA A O 1
ATOM 2883 N N . CYS A 1 349 ? -65.624 10.680 33.187 1.00 90.38 349 CYS A N 1
ATOM 2884 C CA . CYS A 1 349 ? -65.424 11.927 33.923 1.00 90.38 349 CYS A CA 1
ATOM 2885 C C . CYS A 1 349 ? -65.987 13.171 33.206 1.00 90.38 349 CYS A C 1
ATOM 2887 O O . CYS A 1 349 ? -65.933 14.264 33.771 1.00 90.38 349 CYS A O 1
ATOM 2889 N N . GLY A 1 350 ? -66.528 13.034 31.988 1.00 86.25 350 GLY A N 1
ATOM 2890 C CA . GLY A 1 350 ? -67.112 14.132 31.210 1.00 86.25 350 GLY A CA 1
ATOM 2891 C C . GLY A 1 350 ? -66.088 15.100 30.605 1.00 86.25 350 GLY A C 1
ATOM 2892 O O . GLY A 1 350 ? -66.448 16.221 30.242 1.00 86.25 350 GLY A O 1
ATOM 2893 N N . VAL A 1 351 ? -64.819 14.691 30.512 1.00 88.25 351 VAL A N 1
ATOM 2894 C CA . VAL A 1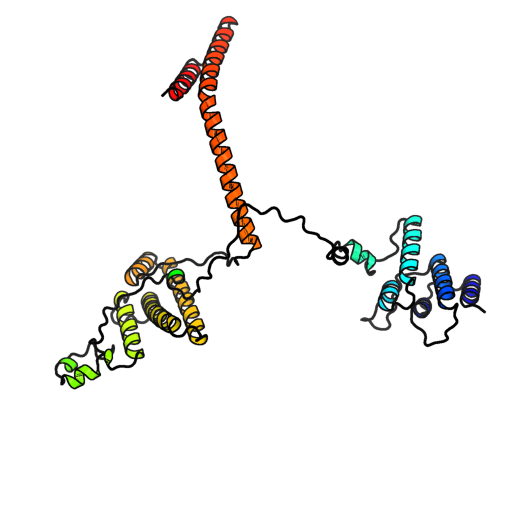 351 ? -63.739 15.467 29.885 1.00 88.25 351 VAL A CA 1
ATOM 2895 C C . VAL A 1 351 ? -63.626 15.057 28.415 1.00 88.25 351 VAL A C 1
ATOM 2897 O O . VAL A 1 351 ? -63.880 13.910 28.054 1.00 88.25 351 VAL A O 1
ATOM 2900 N N . ALA A 1 352 ? -63.271 15.998 27.537 1.00 84.25 352 ALA A N 1
ATOM 2901 C CA . ALA A 1 352 ? -63.009 15.668 26.139 1.00 84.25 352 ALA A CA 1
ATOM 2902 C C . ALA A 1 352 ? -61.830 14.672 26.045 1.00 84.25 352 ALA A C 1
ATOM 2904 O O . ALA A 1 352 ? -60.810 14.911 26.693 1.00 84.25 352 ALA A O 1
ATOM 2905 N N . PRO A 1 353 ? -61.947 13.580 25.265 1.00 82.12 353 PRO A N 1
ATOM 2906 C CA . PRO A 1 353 ? -60.951 12.513 25.250 1.00 82.12 353 PRO A CA 1
ATOM 2907 C C . PRO A 1 353 ? -59.626 12.994 24.648 1.00 82.12 353 PRO A C 1
ATOM 2909 O O . PRO A 1 353 ? -59.591 13.490 23.519 1.00 82.12 353 PRO A O 1
ATOM 2912 N N . SER A 1 354 ? -58.539 12.813 25.394 1.00 87.81 354 SER A N 1
ATOM 2913 C CA . SER A 1 354 ? -57.181 13.216 25.009 1.00 87.81 354 SER A CA 1
ATOM 2914 C C . SER A 1 354 ? -56.531 12.201 24.070 1.00 87.81 354 SER A C 1
ATOM 2916 O O . SER A 1 354 ? -55.701 12.560 23.238 1.00 87.81 354 SER A O 1
ATOM 2918 N N . VAL A 1 355 ? -56.895 10.924 24.214 1.00 86.38 355 VAL A N 1
ATOM 2919 C CA . VAL A 1 355 ? -56.357 9.813 23.418 1.00 86.38 355 VAL A CA 1
ATOM 2920 C C . VAL A 1 355 ? -57.227 9.597 22.186 1.00 86.38 355 VAL A C 1
ATOM 2922 O O . VAL A 1 355 ? -58.415 9.326 22.341 1.00 86.38 355 VAL A O 1
ATOM 2925 N N . SER A 1 356 ? -56.664 9.670 20.977 1.00 89.06 356 SER A N 1
ATOM 2926 C CA . SER A 1 356 ? -57.397 9.438 19.720 1.00 89.06 356 SER A CA 1
ATOM 2927 C C . SER A 1 356 ? -57.665 7.945 19.444 1.00 89.06 356 SER A C 1
ATOM 2929 O O . SER A 1 356 ? -56.913 7.070 19.872 1.00 89.06 356 SER A O 1
ATOM 2931 N N . GLU A 1 357 ? -58.741 7.630 18.710 1.00 88.31 357 GLU A N 1
ATOM 2932 C CA . GLU A 1 357 ? -59.043 6.248 18.274 1.00 88.31 357 GLU A CA 1
ATOM 2933 C C . GLU A 1 357 ? -57.954 5.693 17.344 1.00 88.31 357 GLU A C 1
ATOM 2935 O O . GLU A 1 357 ? -57.567 4.530 17.454 1.00 88.31 357 GLU A O 1
ATOM 2940 N N . GLU A 1 358 ? -57.381 6.556 16.505 1.00 90.06 358 GLU A N 1
ATOM 2941 C CA . GLU A 1 358 ? -56.292 6.221 15.587 1.00 90.06 358 GLU A CA 1
ATOM 2942 C C . GLU A 1 358 ? -55.040 5.729 16.333 1.00 90.06 358 GLU A C 1
ATOM 2944 O O . GLU A 1 358 ? -54.395 4.766 15.916 1.00 90.06 358 GLU A O 1
ATOM 2949 N N . GLU A 1 359 ? -54.704 6.325 17.480 1.00 89.56 359 GLU A N 1
ATOM 2950 C CA . GLU A 1 359 ? -53.566 5.891 18.301 1.00 89.56 359 GLU A CA 1
ATOM 2951 C C . GLU A 1 359 ? -53.763 4.494 18.904 1.00 89.56 359 GLU A C 1
ATOM 2953 O O . GLU A 1 359 ? -52.801 3.719 19.003 1.00 89.56 359 GLU A O 1
ATOM 2958 N N . ILE A 1 360 ? -55.003 4.150 19.270 1.00 90.31 360 ILE A N 1
ATOM 2959 C CA . ILE A 1 360 ? -55.374 2.820 19.773 1.00 90.31 360 ILE A CA 1
ATOM 2960 C C . ILE A 1 360 ? -55.264 1.796 18.639 1.00 90.31 360 ILE A C 1
ATOM 2962 O O . ILE A 1 360 ? -54.667 0.730 18.818 1.00 90.31 360 ILE A O 1
ATOM 2966 N N . GLU A 1 361 ? -55.780 2.121 17.452 1.00 91.81 361 GLU A N 1
ATOM 2967 C CA . GLU A 1 361 ? -55.692 1.254 16.276 1.00 91.81 361 GLU A CA 1
ATOM 2968 C C . GLU A 1 361 ? -54.246 1.021 15.836 1.00 91.81 361 GLU A C 1
ATOM 2970 O O . GLU A 1 361 ? -53.857 -0.121 15.590 1.00 91.81 361 GLU A O 1
ATOM 2975 N N . VAL A 1 362 ? -53.407 2.061 15.822 1.00 93.19 362 VAL A N 1
ATOM 2976 C CA . VAL A 1 362 ? -51.975 1.935 15.515 1.00 93.19 362 VAL A CA 1
ATOM 2977 C C . VAL A 1 362 ? -51.266 1.037 16.534 1.00 93.19 362 VAL A C 1
ATOM 2979 O O . VAL A 1 362 ? -50.422 0.220 16.153 1.00 93.19 362 VAL A O 1
ATOM 2982 N N . ALA A 1 363 ? -51.594 1.145 17.826 1.00 90.56 363 ALA A N 1
ATOM 2983 C CA . ALA A 1 363 ? -51.033 0.268 18.854 1.00 90.56 363 ALA A CA 1
ATOM 2984 C C . ALA A 1 363 ? -51.460 -1.198 18.649 1.00 90.56 363 ALA A C 1
ATOM 2986 O O . ALA A 1 363 ? -50.610 -2.092 18.711 1.00 90.56 363 ALA A O 1
ATOM 2987 N N . LYS A 1 364 ? -52.735 -1.443 18.315 1.00 88.94 364 LYS A N 1
ATOM 2988 C CA . LYS A 1 364 ? -53.260 -2.781 17.989 1.00 88.94 364 LYS A CA 1
ATOM 2989 C C . LYS A 1 364 ? -52.632 -3.369 16.728 1.00 88.94 364 LYS A C 1
ATOM 2991 O O . LYS A 1 364 ? -52.244 -4.535 16.729 1.00 88.94 364 LYS A O 1
ATOM 2996 N N . GLN A 1 365 ? -52.481 -2.575 15.669 1.00 90.62 365 GLN A N 1
ATOM 2997 C CA . GLN A 1 365 ? -51.837 -3.001 14.423 1.00 90.62 365 GLN A CA 1
ATOM 2998 C C . GLN A 1 365 ? -50.373 -3.381 14.655 1.00 90.62 365 GLN A C 1
ATOM 3000 O O . GLN A 1 365 ? -49.914 -4.410 14.157 1.00 90.62 365 GLN A O 1
ATOM 3005 N N . LYS A 1 366 ? -49.648 -2.601 15.467 1.00 88.94 366 LYS A N 1
ATOM 3006 C CA . LYS A 1 366 ? -48.281 -2.946 15.871 1.00 88.94 366 LYS A CA 1
ATOM 3007 C C . LYS A 1 366 ? -48.251 -4.232 16.689 1.00 88.94 366 LYS A C 1
ATOM 3009 O O . LYS A 1 366 ? -47.471 -5.109 16.341 1.00 88.94 366 LYS A O 1
ATOM 3014 N N . ALA A 1 367 ? -49.128 -4.407 17.678 1.00 88.38 367 ALA A N 1
ATOM 3015 C CA . ALA A 1 367 ? -49.228 -5.663 18.429 1.00 88.38 367 ALA A CA 1
ATOM 3016 C C . ALA A 1 367 ? -49.492 -6.874 17.509 1.00 88.38 367 ALA A C 1
ATOM 3018 O O . ALA A 1 367 ? -48.842 -7.908 17.650 1.00 88.38 367 ALA A O 1
ATOM 3019 N N . ALA A 1 368 ? -50.387 -6.726 16.526 1.00 86.19 368 ALA A N 1
ATOM 3020 C CA . ALA A 1 368 ? -50.706 -7.761 15.543 1.00 86.19 368 ALA A CA 1
ATOM 3021 C C . ALA A 1 368 ? -49.541 -8.065 14.583 1.00 86.19 368 ALA A C 1
ATOM 3023 O O . ALA A 1 368 ? -49.381 -9.207 14.154 1.00 86.19 368 ALA A O 1
ATOM 3024 N N . SER A 1 369 ? -48.699 -7.075 14.267 1.00 87.25 369 SER A N 1
ATOM 3025 C CA . SER A 1 369 ? -47.548 -7.263 13.373 1.00 87.25 369 SER A CA 1
ATOM 3026 C C . SER A 1 369 ? -46.490 -8.229 13.925 1.00 87.25 369 SER A C 1
ATOM 3028 O O . SER A 1 369 ? -45.825 -8.900 13.142 1.00 87.25 369 SER A O 1
ATOM 3030 N N . PHE A 1 370 ? -46.397 -8.379 15.253 1.00 81.31 370 PHE A N 1
ATOM 3031 C CA . PHE A 1 370 ? -45.478 -9.311 15.924 1.00 81.31 370 PHE A CA 1
ATOM 3032 C C . PHE A 1 370 ? -46.035 -10.746 16.064 1.00 81.31 370 PHE A C 1
ATOM 3034 O O . PHE A 1 370 ? -45.408 -11.583 16.709 1.00 81.31 370 PHE A O 1
ATOM 3041 N N . VAL A 1 371 ? -47.226 -11.043 15.522 1.00 65.25 371 VAL A N 1
ATOM 3042 C CA . VAL A 1 371 ? -47.899 -12.361 15.632 1.00 65.25 371 VAL A CA 1
ATOM 3043 C C . VAL A 1 371 ? -47.666 -13.258 14.399 1.00 65.25 371 VAL A C 1
ATOM 3045 O O . VAL A 1 371 ? -48.134 -14.393 14.384 1.00 65.25 371 VAL A O 1
ATOM 3048 N N . LYS A 1 372 ? -46.940 -12.789 13.377 1.00 53.84 372 LYS A N 1
ATOM 3049 C CA . LYS A 1 372 ? -46.675 -13.553 12.146 1.00 53.84 372 LYS A CA 1
ATOM 3050 C C . LYS A 1 372 ? -45.469 -14.478 12.218 1.00 53.84 372 LYS A C 1
ATOM 3052 O O . LYS A 1 372 ? -44.431 -14.046 12.762 1.00 53.84 372 LYS A O 1
#

pLDDT: mean 81.97, std 15.85, range [38.22, 98.44]

Organism: NCBI:txid543379

Sequence (372 aa):
MSLLGNVRQLISRGADVNANCKCIRKLVMPFSAIDRDNYKDERIKVLRLLLRCGADVNNIAGMTLDDKKTILELAILLRPIDVAWEVFLEHAAEVEARTSKPLFDERNPVTRLKCASRIVDNIGQARRGYAALKKLPITWVRPEKVPSISKEKSGDLGIDYNITPVNYIKEFEDIPELHELDDIVKKMFTVHYQRRSELVDLQKKHAKEFVKRHNYDGGSMETKIAVITAEILQLQEHQSIFHNNKRSKVFLKELIEKRKKWLKKLRIQDYPRFEYLLERLNLVYHPFPEENIFVTRKDGTRRLLNKYCDELIQKKLDAYRAELEAQQKDFFREKAEKLEFIRNEEIACGVAPSVSEEEIEVAKQKAASFVK

Mean predicted aligned error: 17.14 Å

Radius of gyration: 44.82 Å; Cα contacts (8 Å, |Δi|>4): 284; chains: 1; bounding box: 112×54×120 Å